Protein AF-0000000078759888 (afdb_homodimer)

Organism: Enterococcus faecium (strain ATCC BAA-472 / TX0016 / DO) (NCBI:txid333849)

Solvent-accessible surface area (backbone atoms only — not comparable to full-atom values): 29797 Å² total; per-residue (Å²): 131,78,38,42,28,44,71,43,88,47,55,46,89,84,39,42,76,48,64,47,55,64,50,72,66,44,58,63,64,24,45,41,60,41,31,38,36,36,40,40,19,30,67,74,17,29,43,34,35,28,40,39,97,38,32,39,39,40,38,27,54,34,44,22,34,36,40,37,46,87,94,38,77,43,78,36,38,56,24,24,31,39,54,46,62,34,50,42,58,37,34,36,32,32,74,32,88,51,40,24,23,31,43,38,38,32,32,49,38,87,59,47,63,47,48,51,50,62,57,31,64,86,74,39,50,57,45,71,54,82,74,58,38,89,73,30,66,64,51,52,48,53,52,50,50,57,57,50,65,79,67,68,32,43,52,40,61,60,53,46,17,52,49,47,49,51,45,58,47,46,53,44,26,56,67,68,66,50,70,66,53,80,86,69,55,55,67,64,53,54,51,49,50,50,50,43,69,74,46,34,44,49,84,77,50,60,69,57,49,20,66,73,68,74,43,58,52,66,58,52,34,50,51,31,25,57,54,48,54,42,38,60,66,59,47,35,48,38,52,28,49,26,51,43,51,49,41,33,57,74,46,87,60,49,72,65,54,43,27,49,63,37,38,36,80,52,50,70,56,44,41,53,50,42,21,72,66,67,75,40,41,58,73,42,62,20,45,46,124,132,79,37,42,28,43,74,42,88,47,54,46,89,84,37,44,76,47,64,48,55,63,51,72,65,43,58,61,63,25,44,43,59,41,29,38,36,36,41,40,19,31,67,73,16,29,44,35,37,28,41,39,97,37,32,40,40,40,38,26,56,34,43,22,34,34,40,38,46,89,93,37,77,43,80,36,39,58,23,24,33,40,55,48,62,33,51,42,59,36,35,36,32,33,73,32,88,51,39,24,23,32,43,36,37,32,30,46,37,88,58,46,64,45,47,50,50,63,57,32,66,85,77,40,51,58,44,72,55,82,75,59,40,90,73,29,67,64,51,52,47,52,52,49,50,56,55,51,65,77,69,67,32,43,51,40,62,62,54,45,16,54,50,47,51,51,45,57,48,47,54,45,25,56,66,68,65,49,70,67,53,81,86,67,55,55,67,64,53,53,50,48,52,50,48,42,69,74,46,35,44,49,83,78,49,61,69,58,48,21,67,74,68,73,44,56,52,66,58,51,34,52,50,30,25,56,54,48,55,42,36,60,65,59,47,35,48,38,52,29,50,24,51,43,50,49,41,36,58,73,45,86,64,48,71,64,54,43,28,49,64,37,40,36,80,52,50,70,56,44,42,53,50,42,22,71,65,68,74,40,41,61,73,44,63,18,44,46,124

Structure (mmCIF, N/CA/C/O backbone):
data_AF-0000000078759888-model_v1
#
loop_
_entity.id
_entity.type
_entity.pdbx_description
1 polymer 'AraC family transcriptional regulator'
#
loop_
_atom_site.group_PDB
_atom_site.id
_atom_site.type_symbol
_atom_site.label_atom_id
_atom_site.label_alt_id
_atom_site.label_comp_id
_atom_site.label_asym_id
_atom_site.label_entity_id
_atom_site.label_seq_id
_atom_site.pdbx_PDB_ins_code
_atom_site.Cartn_x
_atom_site.Cartn_y
_atom_site.Cartn_z
_atom_site.occupancy
_atom_site.B_iso_or_equiv
_atom_site.auth_seq_id
_atom_site.auth_comp_id
_atom_site.auth_asym_id
_atom_site.auth_atom_id
_atom_site.pdbx_PDB_model_num
ATOM 1 N N . MET A 1 1 ? 8.805 -4.836 -28.484 1 64.31 1 MET A N 1
ATOM 2 C CA . MET A 1 1 ? 9.547 -6.086 -28.641 1 64.31 1 MET A CA 1
ATOM 3 C C . MET A 1 1 ? 8.977 -7.18 -27.75 1 64.31 1 MET A C 1
ATOM 5 O O . MET A 1 1 ? 8.43 -6.891 -26.672 1 64.31 1 MET A O 1
ATOM 9 N N . ASP A 1 2 ? 9.016 -8.477 -28.266 1 79.44 2 ASP A N 1
ATOM 10 C CA . ASP A 1 2 ? 8.367 -9.609 -27.609 1 79.44 2 ASP A CA 1
ATOM 11 C C . ASP A 1 2 ? 9.234 -10.156 -26.484 1 79.44 2 ASP A C 1
ATOM 13 O O . ASP A 1 2 ? 10.469 -10.078 -26.547 1 79.44 2 ASP A O 1
ATOM 17 N N . TYR A 1 3 ? 8.656 -10.648 -25.438 1 77.12 3 TYR A N 1
ATOM 18 C CA . TYR A 1 3 ? 9.352 -11.297 -24.312 1 77.12 3 TYR A CA 1
ATOM 19 C C . TYR A 1 3 ? 10.148 -12.5 -24.797 1 77.12 3 TYR A C 1
ATOM 21 O O . TYR A 1 3 ? 9.672 -13.281 -25.641 1 77.12 3 TYR A O 1
ATOM 29 N N . TRP A 1 4 ? 11.398 -12.664 -24.359 1 76.94 4 TRP A N 1
ATOM 30 C CA . TRP A 1 4 ? 12.188 -13.867 -24.578 1 76.94 4 TRP A CA 1
ATOM 31 C C . TRP A 1 4 ? 13.031 -14.203 -23.359 1 76.94 4 TRP A C 1
ATOM 33 O O . TRP A 1 4 ? 13.312 -13.328 -22.531 1 76.94 4 TRP A O 1
ATOM 43 N N . GLU A 1 5 ? 13.383 -15.453 -23.125 1 81.5 5 GLU A N 1
ATOM 44 C CA . GLU A 1 5 ? 14.156 -15.898 -21.953 1 81.5 5 GLU A CA 1
ATOM 45 C C . GLU A 1 5 ? 15.039 -17.094 -22.312 1 81.5 5 GLU A C 1
ATOM 47 O O . GLU A 1 5 ? 14.617 -17.984 -23.031 1 81.5 5 GLU A O 1
ATOM 52 N N . LYS A 1 6 ? 16.375 -17 -21.984 1 78.94 6 LYS A N 1
ATOM 53 C CA . LYS A 1 6 ? 17.297 -18.125 -21.891 1 78.94 6 LYS A CA 1
ATOM 54 C C . LYS A 1 6 ? 17.688 -18.406 -20.438 1 78.94 6 LYS A C 1
ATOM 56 O O . LYS A 1 6 ? 18.016 -17.484 -19.703 1 78.94 6 LYS A O 1
ATOM 61 N N . ALA A 1 7 ? 17.531 -19.734 -20.016 1 83 7 ALA A N 1
ATOM 62 C CA . ALA A 1 7 ? 17.797 -19.953 -18.594 1 83 7 ALA A CA 1
ATOM 63 C C . ALA A 1 7 ? 18.328 -21.359 -18.359 1 83 7 ALA A C 1
ATOM 65 O O . ALA A 1 7 ? 18.141 -22.25 -19.188 1 83 7 ALA A O 1
ATOM 66 N N . ASN A 1 8 ? 19.141 -21.469 -17.406 1 84.19 8 ASN A N 1
ATOM 67 C CA . ASN A 1 8 ? 19.484 -22.75 -16.797 1 84.19 8 ASN A CA 1
ATOM 68 C C . ASN A 1 8 ? 18.906 -22.859 -15.391 1 84.19 8 ASN A C 1
ATOM 70 O O . ASN A 1 8 ? 19.047 -21.938 -14.586 1 84.19 8 ASN A O 1
ATOM 74 N N . HIS A 1 9 ? 18.219 -24.031 -15.086 1 78.62 9 HIS A N 1
ATOM 75 C CA . HIS A 1 9 ? 17.469 -24.141 -13.836 1 78.62 9 HIS A CA 1
ATOM 76 C C . HIS A 1 9 ? 18.125 -25.156 -12.898 1 78.62 9 HIS A C 1
ATOM 78 O O . HIS A 1 9 ? 17.438 -26.031 -12.359 1 78.62 9 HIS A O 1
ATOM 84 N N . SER A 1 10 ? 19.359 -25 -12.703 1 83.31 10 SER A N 1
ATOM 85 C CA . SER A 1 10 ? 20.031 -25.859 -11.734 1 83.31 10 SER A CA 1
ATOM 86 C C . SER A 1 10 ? 19.859 -25.328 -10.312 1 83.31 10 SER A C 1
ATOM 88 O O . SER A 1 10 ? 20.375 -24.266 -9.961 1 83.31 10 SER A O 1
ATOM 90 N N . TRP A 1 11 ? 18.844 -25.875 -9.547 1 79.69 11 TRP A N 1
ATOM 91 C CA . TRP A 1 11 ? 18.734 -25.531 -8.133 1 79.69 11 TRP A CA 1
ATOM 92 C C . TRP A 1 11 ? 18.438 -26.766 -7.293 1 79.69 11 TRP A C 1
ATOM 94 O O . TRP A 1 11 ? 17.984 -27.797 -7.82 1 79.69 11 TRP A O 1
ATOM 104 N N . SER A 1 12 ? 18.734 -26.609 -6.043 1 83.56 12 SER A N 1
ATOM 105 C CA . SER A 1 12 ? 18.672 -27.75 -5.145 1 83.56 12 SER A CA 1
ATOM 106 C C . SER A 1 12 ? 17.219 -28.156 -4.871 1 83.56 12 SER A C 1
ATOM 108 O O . SER A 1 12 ? 16.297 -27.391 -5.145 1 83.56 12 SER A O 1
ATOM 110 N N . GLU A 1 13 ? 17 -29.297 -4.312 1 82.56 13 GLU A N 1
ATOM 111 C CA . GLU A 1 13 ? 15.68 -29.875 -4.031 1 82.56 13 GLU A CA 1
ATOM 112 C C . GLU A 1 13 ? 14.969 -29.094 -2.936 1 82.56 13 GLU A C 1
ATOM 114 O O . GLU A 1 13 ? 13.734 -29.078 -2.877 1 82.56 13 GLU A O 1
ATOM 119 N N . ASP A 1 14 ? 15.703 -28.422 -2.111 1 84 14 ASP A N 1
ATOM 120 C CA . ASP A 1 14 ? 15.109 -27.703 -0.993 1 84 14 ASP A CA 1
ATOM 121 C C . ASP A 1 14 ? 14.664 -26.297 -1.415 1 84 14 ASP A C 1
ATOM 123 O O . ASP A 1 14 ? 14.109 -25.547 -0.608 1 84 14 ASP A O 1
ATOM 127 N N . SER A 1 15 ? 14.945 -26.016 -2.635 1 87 15 SER A N 1
ATOM 128 C CA . SER A 1 15 ? 14.469 -24.75 -3.18 1 87 15 SER A CA 1
ATOM 129 C C . SER A 1 15 ? 12.945 -24.688 -3.195 1 87 15 SER A C 1
ATOM 131 O O . SER A 1 15 ? 12.281 -25.719 -3.246 1 87 15 SER A O 1
ATOM 133 N N . LYS A 1 16 ? 12.422 -23.516 -2.883 1 91.88 16 LYS A N 1
ATOM 134 C CA . LYS A 1 16 ? 10.984 -23.266 -2.9 1 91.88 16 LYS A CA 1
ATOM 135 C C . LYS A 1 16 ? 10.609 -22.281 -3.998 1 91.88 16 LYS A C 1
ATOM 137 O O . LYS A 1 16 ? 11.336 -21.312 -4.242 1 91.88 16 LYS A O 1
ATOM 142 N N . ARG A 1 17 ? 9.57 -22.594 -4.652 1 91.44 17 ARG A N 1
ATOM 143 C CA . ARG A 1 17 ? 9.086 -21.703 -5.711 1 91.44 17 ARG A CA 1
ATOM 144 C C . ARG A 1 17 ? 7.57 -21.766 -5.816 1 91.44 17 ARG A C 1
ATOM 146 O O . ARG A 1 17 ? 6.973 -22.828 -5.738 1 91.44 17 ARG A O 1
ATOM 153 N N . VAL A 1 18 ? 6.988 -20.656 -5.898 1 92.5 18 VAL A N 1
ATOM 154 C CA . VAL A 1 18 ? 5.547 -20.547 -6.09 1 92.5 18 VAL A CA 1
ATOM 155 C C . VAL A 1 18 ? 5.254 -19.609 -7.262 1 92.5 18 VAL A C 1
ATOM 157 O O . VAL A 1 18 ? 5.77 -18.484 -7.312 1 92.5 18 VAL A O 1
ATOM 160 N N . ILE A 1 19 ? 4.566 -20.109 -8.219 1 92 19 ILE A N 1
ATOM 161 C CA . ILE A 1 19 ? 4.133 -19.297 -9.352 1 92 19 ILE A CA 1
ATOM 162 C C . ILE A 1 19 ? 2.635 -19.016 -9.25 1 92 19 ILE A C 1
ATOM 164 O O . ILE A 1 19 ? 1.841 -19.938 -9.016 1 92 19 ILE A O 1
ATOM 168 N N . LEU A 1 20 ? 2.311 -17.766 -9.391 1 91.56 20 LEU A N 1
ATOM 169 C CA . LEU A 1 20 ? 0.92 -17.375 -9.18 1 91.56 20 LEU A CA 1
ATOM 170 C C . LEU A 1 20 ? 0.362 -16.672 -10.414 1 91.56 20 LEU A C 1
ATOM 172 O O . LEU A 1 20 ? 1.114 -16.062 -11.18 1 91.56 20 LEU A O 1
ATOM 176 N N . THR A 1 21 ? -0.883 -16.812 -10.617 1 90.75 21 THR A N 1
ATOM 177 C CA . THR A 1 21 ? -1.673 -16.016 -11.547 1 90.75 21 THR A CA 1
ATOM 178 C C . THR A 1 21 ? -2.688 -15.164 -10.805 1 90.75 21 THR A C 1
ATOM 180 O O . THR A 1 21 ? -3.781 -15.625 -10.477 1 90.75 21 THR A O 1
ATOM 183 N N . PRO A 1 22 ? -2.326 -13.961 -10.547 1 89.12 22 PRO A N 1
ATOM 184 C CA . PRO A 1 22 ? -3.199 -13.094 -9.758 1 89.12 22 PRO A CA 1
ATOM 185 C C . PRO A 1 22 ? -4.559 -12.867 -10.406 1 89.12 22 PRO A C 1
ATOM 187 O O . PRO A 1 22 ? -4.656 -12.805 -11.641 1 89.12 22 PRO A O 1
ATOM 190 N N . THR A 1 23 ? -5.574 -12.734 -9.586 1 86.88 23 THR A N 1
ATOM 191 C CA . THR A 1 23 ? -6.91 -12.406 -10.078 1 86.88 23 THR A CA 1
ATOM 192 C C . THR A 1 23 ? -6.965 -10.953 -10.555 1 86.88 23 THR A C 1
ATOM 194 O O . THR A 1 23 ? -6.047 -10.172 -10.289 1 86.88 23 THR A O 1
ATOM 197 N N . GLN A 1 24 ? -8.016 -10.633 -11.234 1 84.62 24 GLN A N 1
ATOM 198 C CA . GLN A 1 24 ? -8.203 -9.258 -11.688 1 84.62 24 GLN A CA 1
ATOM 199 C C . GLN A 1 24 ? -8.32 -8.305 -10.5 1 84.62 24 GLN A C 1
ATOM 201 O O . GLN A 1 24 ? -7.77 -7.199 -10.531 1 84.62 24 GLN A O 1
ATOM 206 N N . ARG A 1 25 ? -9.008 -8.68 -9.461 1 86.44 25 ARG A N 1
ATOM 207 C CA . ARG A 1 25 ? -9.141 -7.859 -8.266 1 86.44 25 ARG A CA 1
ATOM 208 C C . ARG A 1 25 ? -7.773 -7.566 -7.648 1 86.44 25 ARG A C 1
ATOM 210 O O . ARG A 1 25 ? -7.48 -6.422 -7.293 1 86.44 25 ARG A O 1
ATOM 217 N N . SER A 1 26 ? -7.023 -8.617 -7.609 1 89.75 26 SER A N 1
ATOM 218 C CA . SER A 1 26 ? -5.688 -8.461 -7.043 1 89.75 26 SER A CA 1
ATOM 219 C C . SER A 1 26 ? -4.84 -7.504 -7.867 1 89.75 26 SER A C 1
ATOM 221 O O . SER A 1 26 ? -4.133 -6.656 -7.316 1 89.75 26 SER A O 1
ATOM 223 N N . ARG A 1 27 ? -4.949 -7.594 -9.094 1 90.38 27 ARG A N 1
ATOM 224 C CA . ARG A 1 27 ? -4.172 -6.738 -9.984 1 90.38 27 ARG A CA 1
ATOM 225 C C . ARG A 1 27 ? -4.605 -5.281 -9.867 1 90.38 27 ARG A C 1
ATOM 227 O O . ARG A 1 27 ? -3.787 -4.371 -10.008 1 90.38 27 ARG A O 1
ATOM 234 N N . ASN A 1 28 ? -5.836 -5.086 -9.555 1 89.81 28 ASN A N 1
ATOM 235 C CA . ASN A 1 28 ? -6.375 -3.734 -9.453 1 89.81 28 ASN A CA 1
ATOM 236 C C . ASN A 1 28 ? -6.039 -3.098 -8.102 1 89.81 28 ASN A C 1
ATOM 238 O O . ASN A 1 28 ? -5.77 -1.896 -8.031 1 89.81 28 ASN A O 1
ATOM 242 N N . LEU A 1 29 ? -6.027 -3.889 -7.078 1 91.75 29 LEU A N 1
ATOM 243 C CA . LEU A 1 29 ? -6.023 -3.34 -5.727 1 91.75 29 LEU A CA 1
ATOM 244 C C . LEU A 1 29 ? -4.633 -3.434 -5.105 1 91.75 29 LEU A C 1
ATOM 246 O O . LEU A 1 29 ? -4.258 -2.588 -4.289 1 91.75 29 LEU A O 1
ATOM 250 N N . PHE A 1 30 ? -3.875 -4.465 -5.52 1 94.12 30 PHE A N 1
ATOM 251 C CA . PHE A 1 30 ? -2.828 -4.895 -4.602 1 94.12 30 PHE A CA 1
ATOM 252 C C . PHE A 1 30 ? -1.46 -4.832 -5.27 1 94.12 30 PHE A C 1
ATOM 254 O O . PHE A 1 30 ? -1.364 -4.797 -6.496 1 94.12 30 PHE A O 1
ATOM 261 N N . PHE A 1 31 ? -0.469 -4.707 -4.414 1 97 31 PHE A N 1
ATOM 262 C CA . PHE A 1 31 ? 0.78 -5.371 -4.77 1 97 31 PHE A CA 1
ATOM 263 C C . PHE A 1 31 ? 0.596 -6.883 -4.816 1 97 31 PHE A C 1
ATOM 265 O O . PHE A 1 31 ? -0.021 -7.465 -3.922 1 97 31 PHE A O 1
ATOM 272 N N . TYR A 1 32 ? 1.1 -7.484 -5.871 1 96.06 32 TYR A N 1
ATOM 273 C CA . TYR A 1 32 ? 0.835 -8.914 -5.969 1 96.06 32 TYR A CA 1
ATOM 274 C C . TYR A 1 32 ? 2.078 -9.672 -6.43 1 96.06 32 TYR A C 1
ATOM 276 O O . TYR A 1 32 ? 2.943 -9.102 -7.098 1 96.06 32 TYR A O 1
ATOM 284 N N . ILE A 1 33 ? 2.057 -10.906 -6.07 1 96.94 33 ILE A N 1
ATOM 285 C CA . ILE A 1 33 ? 3.16 -11.805 -6.398 1 96.94 33 ILE A CA 1
ATOM 286 C C . ILE A 1 33 ? 2.893 -12.484 -7.738 1 96.94 33 ILE A C 1
ATOM 288 O O . ILE A 1 33 ? 1.786 -12.969 -7.988 1 96.94 33 ILE A O 1
ATOM 292 N N . GLN A 1 34 ? 3.816 -12.414 -8.562 1 94.5 34 GLN A N 1
ATOM 293 C CA . GLN A 1 34 ? 3.77 -13.227 -9.773 1 94.5 34 GLN A CA 1
ATOM 294 C C . GLN A 1 34 ? 4.52 -14.547 -9.586 1 94.5 34 GLN A C 1
ATOM 296 O O . GLN A 1 34 ? 4.043 -15.602 -10 1 94.5 34 GLN A O 1
ATOM 301 N N . GLU A 1 35 ? 5.695 -14.461 -9.031 1 94.88 35 GLU A N 1
ATOM 302 C CA . GLU A 1 35 ? 6.508 -15.602 -8.625 1 94.88 35 GLU A CA 1
ATOM 303 C C . GLU A 1 35 ? 7.363 -15.266 -7.41 1 94.88 35 GLU A C 1
ATOM 305 O O . GLU A 1 35 ? 7.82 -14.133 -7.258 1 94.88 35 GLU A O 1
ATOM 310 N N . ILE A 1 36 ? 7.555 -16.281 -6.602 1 97.06 36 ILE A N 1
ATOM 311 C CA . ILE A 1 36 ? 8.359 -16.047 -5.406 1 97.06 36 ILE A CA 1
ATOM 312 C C . ILE A 1 36 ? 9.055 -17.344 -5 1 97.06 36 ILE A C 1
ATOM 314 O O . ILE A 1 36 ? 8.562 -18.438 -5.289 1 97.06 36 ILE A O 1
ATOM 318 N N . GLY A 1 37 ? 10.266 -17.109 -4.395 1 96.69 37 GLY A N 1
ATOM 319 C CA . GLY A 1 37 ? 10.898 -18.344 -3.955 1 96.69 37 GLY A CA 1
ATOM 320 C C . GLY A 1 37 ? 12.227 -18.109 -3.264 1 96.69 37 GLY A C 1
ATOM 321 O O . GLY A 1 37 ? 12.594 -16.969 -2.963 1 96.69 37 GLY A O 1
ATOM 322 N N . TYR A 1 38 ? 12.75 -19.188 -2.865 1 96.56 38 TYR A N 1
ATOM 323 C CA . TYR A 1 38 ? 14.062 -19.375 -2.256 1 96.56 38 TYR A CA 1
ATOM 324 C C . TYR A 1 38 ? 14.875 -20.422 -3.006 1 96.56 38 TYR A C 1
ATOM 326 O O . TYR A 1 38 ? 14.414 -21.547 -3.193 1 96.56 38 TYR A O 1
ATOM 334 N N . PHE A 1 39 ? 16.094 -19.984 -3.484 1 94.69 39 PHE A N 1
ATOM 335 C CA . PHE A 1 39 ? 16.891 -20.922 -4.273 1 94.69 39 PHE A CA 1
ATOM 336 C C . PHE A 1 39 ? 18.266 -21.109 -3.656 1 94.69 39 PHE A C 1
ATOM 338 O O . PHE A 1 39 ? 18.828 -20.188 -3.057 1 94.69 39 PHE A O 1
ATOM 345 N N . LYS A 1 40 ? 18.797 -22.266 -3.715 1 96.25 40 LYS A N 1
ATOM 346 C CA . LYS A 1 40 ? 20.219 -22.609 -3.693 1 96.25 40 LYS A CA 1
ATOM 347 C C . LYS A 1 40 ? 20.672 -23.141 -5.051 1 96.25 40 LYS A C 1
ATOM 349 O O . LYS A 1 40 ? 20.484 -24.312 -5.371 1 96.25 40 LYS A O 1
ATOM 354 N N . ALA A 1 41 ? 21.344 -22.312 -5.836 1 95.44 41 ALA A N 1
ATOM 355 C CA . ALA A 1 41 ? 21.562 -22.578 -7.258 1 95.44 41 ALA A CA 1
ATOM 356 C C . ALA A 1 41 ? 23.047 -22.672 -7.574 1 95.44 41 ALA A C 1
ATOM 358 O O . ALA A 1 41 ? 23.781 -21.688 -7.508 1 95.44 41 ALA A O 1
ATOM 359 N N . PRO A 1 42 ? 23.547 -23.844 -7.883 1 95.12 42 PRO A N 1
ATOM 360 C CA . PRO A 1 42 ? 24.953 -23.984 -8.281 1 95.12 42 PRO A CA 1
ATOM 361 C C . PRO A 1 42 ? 25.203 -23.547 -9.719 1 95.12 42 PRO A C 1
ATOM 363 O O . PRO A 1 42 ? 24.266 -23.266 -10.461 1 95.12 42 PRO A O 1
ATOM 366 N N . ILE A 1 43 ? 26.422 -23.438 -10.102 1 94.06 43 ILE A N 1
ATOM 367 C CA . ILE A 1 43 ? 26.781 -23.328 -11.516 1 94.06 43 ILE A CA 1
ATOM 368 C C . ILE A 1 43 ? 26.188 -24.516 -12.281 1 94.06 43 ILE A C 1
ATOM 370 O O . ILE A 1 43 ? 26.234 -25.656 -11.805 1 94.06 43 ILE A O 1
ATOM 374 N N . PRO A 1 44 ? 25.562 -24.203 -13.383 1 94.5 44 PRO A N 1
ATOM 375 C CA . PRO A 1 44 ? 25.625 -23.016 -14.25 1 94.5 44 PRO A CA 1
ATOM 376 C C . PRO A 1 44 ? 24.328 -22.219 -14.242 1 94.5 44 PRO A C 1
ATOM 378 O O . PRO A 1 44 ? 23.906 -21.703 -15.289 1 94.5 44 PRO A O 1
ATOM 381 N N . TYR A 1 45 ? 23.672 -22.156 -13.109 1 94.06 45 TYR A N 1
ATOM 382 C CA . TYR A 1 45 ? 22.422 -21.406 -13.031 1 94.06 45 TYR A CA 1
ATOM 383 C C . TYR A 1 45 ? 22.578 -20.031 -13.648 1 94.06 45 TYR A C 1
ATOM 385 O O . TYR A 1 45 ? 23.531 -19.312 -13.344 1 94.06 45 TYR A O 1
ATOM 393 N N . TYR A 1 46 ? 21.641 -19.688 -14.594 1 95 46 TYR A N 1
ATOM 394 C CA . TYR A 1 46 ? 21.578 -18.328 -15.109 1 95 46 TYR A CA 1
ATOM 395 C C . TYR A 1 46 ? 20.203 -18.031 -15.688 1 95 46 TYR A C 1
ATOM 397 O O . TYR A 1 46 ? 19.438 -18.953 -15.992 1 95 46 TYR A O 1
ATOM 405 N N . THR A 1 47 ? 19.812 -16.781 -15.711 1 93.38 47 THR A N 1
ATOM 406 C CA . THR A 1 47 ? 18.641 -16.281 -16.422 1 93.38 47 THR A CA 1
ATOM 407 C C . THR A 1 47 ? 19.016 -15.07 -17.266 1 93.38 47 THR A C 1
ATOM 409 O O . THR A 1 47 ? 19.703 -14.164 -16.812 1 93.38 47 THR A O 1
ATOM 412 N N . GLU A 1 48 ? 18.672 -15.07 -18.516 1 93.88 48 GLU A N 1
ATOM 413 C CA . GLU A 1 48 ? 18.812 -13.977 -19.469 1 93.88 48 GLU A CA 1
ATOM 414 C C . GLU A 1 48 ? 17.484 -13.68 -20.156 1 93.88 48 GLU A C 1
ATOM 416 O O . GLU A 1 48 ? 16.891 -14.562 -20.781 1 93.88 48 GLU A O 1
ATOM 421 N N . ARG A 1 49 ? 17.016 -12.469 -20.016 1 92.06 49 ARG A N 1
ATOM 422 C CA . ARG A 1 49 ? 15.695 -12.172 -20.578 1 92.06 49 ARG A CA 1
ATOM 423 C C . ARG A 1 49 ? 15.5 -10.672 -20.766 1 92.06 49 ARG A C 1
ATOM 425 O O . ARG A 1 49 ? 16.344 -9.875 -20.328 1 92.06 49 ARG A O 1
ATOM 432 N N . ALA A 1 50 ? 14.391 -10.336 -21.438 1 91.12 50 ALA A N 1
ATOM 433 C CA . ALA A 1 50 ? 13.945 -8.961 -21.594 1 91.12 50 ALA A CA 1
ATOM 434 C C . ALA A 1 50 ? 12.438 -8.898 -21.828 1 91.12 50 ALA A C 1
ATOM 436 O O . ALA A 1 50 ? 11.812 -9.906 -22.156 1 91.12 50 ALA A O 1
ATOM 437 N N . HIS A 1 51 ? 11.891 -7.723 -21.469 1 90.69 51 HIS A N 1
ATOM 438 C CA . HIS A 1 51 ? 10.516 -7.367 -21.797 1 90.69 51 HIS A CA 1
ATOM 439 C C . HIS A 1 51 ? 9.523 -8.195 -20.984 1 90.69 51 HIS A C 1
ATOM 441 O O . HIS A 1 51 ? 8.461 -8.57 -21.484 1 90.69 51 HIS A O 1
ATOM 447 N N . LEU A 1 52 ? 9.891 -8.648 -19.844 1 90.06 52 LEU A N 1
ATOM 448 C CA . LEU A 1 52 ? 8.977 -9.273 -18.891 1 90.06 52 LEU A CA 1
ATOM 449 C C . LEU A 1 52 ? 8.266 -8.219 -18.047 1 90.06 52 LEU A C 1
ATOM 451 O O . LEU A 1 52 ? 8.922 -7.43 -17.359 1 90.06 52 LEU A O 1
ATOM 455 N N . PRO A 1 53 ? 6.957 -8.133 -18.125 1 90.81 53 PRO A N 1
ATOM 456 C CA . PRO A 1 53 ? 6.238 -7.152 -17.297 1 90.81 53 PRO A CA 1
ATOM 457 C C . PRO A 1 53 ? 6.215 -7.527 -15.82 1 90.81 53 PRO A C 1
ATOM 459 O O . PRO A 1 53 ? 5.168 -7.922 -15.297 1 90.81 53 PRO A O 1
ATOM 462 N N . SER A 1 54 ? 7.336 -7.305 -15.211 1 94.75 54 SER A N 1
ATOM 463 C CA . SER A 1 54 ? 7.555 -7.711 -13.828 1 94.75 54 SER A CA 1
ATOM 464 C C . SER A 1 54 ? 8.75 -6.977 -13.219 1 94.75 54 SER A C 1
ATOM 466 O O . SER A 1 54 ? 9.68 -6.598 -13.93 1 94.75 54 SER A O 1
ATOM 468 N N . TYR A 1 55 ? 8.617 -6.711 -11.969 1 98 55 TYR A N 1
ATOM 469 C CA . TYR A 1 55 ? 9.781 -6.281 -11.203 1 98 55 TYR A CA 1
ATOM 470 C C . TYR A 1 55 ? 10.383 -7.445 -10.43 1 98 55 TYR A C 1
ATOM 472 O O . TYR A 1 55 ? 9.656 -8.328 -9.961 1 98 55 TYR A O 1
ATOM 480 N N . LEU A 1 56 ? 11.695 -7.438 -10.289 1 98.56 56 LEU A N 1
ATOM 481 C CA . LEU A 1 56 ? 12.375 -8.555 -9.633 1 98.56 56 LEU A CA 1
ATOM 482 C C . LEU A 1 56 ? 13.273 -8.055 -8.516 1 98.56 56 LEU A C 1
ATOM 484 O O . LEU A 1 56 ? 14.055 -7.117 -8.703 1 98.56 56 LEU A O 1
ATOM 488 N N . ILE A 1 57 ? 13.094 -8.617 -7.324 1 98.81 57 ILE A N 1
ATOM 489 C CA . ILE A 1 57 ? 13.992 -8.414 -6.191 1 98.81 57 ILE A CA 1
ATOM 490 C C . ILE A 1 57 ? 14.727 -9.719 -5.879 1 98.81 57 ILE A C 1
ATOM 492 O O . ILE A 1 57 ? 14.102 -10.781 -5.781 1 98.81 57 ILE A O 1
ATOM 496 N N . LYS A 1 58 ? 15.992 -9.664 -5.797 1 98.62 58 LYS A N 1
ATOM 497 C CA . LYS A 1 58 ? 16.797 -10.797 -5.355 1 98.62 58 LYS A CA 1
ATOM 498 C C . LYS A 1 58 ? 17.719 -10.406 -4.199 1 98.62 58 LYS A C 1
ATOM 500 O O . LYS A 1 58 ? 18.391 -9.367 -4.254 1 98.62 58 LYS A O 1
ATOM 505 N N . PHE A 1 59 ? 17.719 -11.156 -3.193 1 98.81 59 PHE A N 1
ATOM 506 C CA . PHE A 1 59 ? 18.531 -10.93 -2 1 98.81 59 PHE A CA 1
ATOM 507 C C . PHE A 1 59 ? 19.469 -12.109 -1.755 1 98.81 59 PHE A C 1
ATOM 509 O O . PHE A 1 59 ? 19.016 -13.234 -1.533 1 98.81 59 PHE A O 1
ATOM 516 N N . THR A 1 60 ? 20.766 -11.828 -1.727 1 98.81 60 THR A N 1
ATOM 517 C CA . THR A 1 60 ? 21.781 -12.875 -1.616 1 98.81 60 THR A CA 1
ATOM 518 C C . THR A 1 60 ? 22 -13.258 -0.156 1 98.81 60 THR A C 1
ATOM 520 O O . THR A 1 60 ? 22.375 -12.414 0.662 1 98.81 60 THR A O 1
ATOM 523 N N . LEU A 1 61 ? 21.797 -14.469 0.134 1 98.25 61 LEU A N 1
ATOM 524 C CA . LEU A 1 61 ? 21.984 -14.969 1.489 1 98.25 61 LEU A CA 1
ATOM 525 C C . LEU A 1 61 ? 23.391 -15.562 1.651 1 98.25 61 LEU A C 1
ATOM 527 O O . LEU A 1 61 ? 24.016 -15.383 2.695 1 98.25 61 LEU A O 1
ATOM 531 N N . SER A 1 62 ? 23.859 -16.25 0.698 1 97.88 62 SER A N 1
ATOM 532 C CA . SER A 1 62 ? 25.203 -16.828 0.649 1 97.88 62 SER A CA 1
ATOM 533 C C . SER A 1 62 ? 25.641 -17.094 -0.789 1 97.88 62 SER A C 1
ATOM 535 O O . SER A 1 62 ? 24.828 -17.016 -1.712 1 97.88 62 SER A O 1
ATOM 537 N N . GLY A 1 63 ? 26.953 -17.297 -0.925 1 97.75 63 GLY A N 1
ATOM 538 C CA . GLY A 1 63 ? 27.469 -17.453 -2.273 1 97.75 63 GLY A CA 1
ATOM 539 C C . GLY A 1 63 ? 27.562 -16.156 -3.037 1 97.75 63 GLY A C 1
ATOM 540 O O . GLY A 1 63 ? 27.594 -15.07 -2.436 1 97.75 63 GLY A O 1
ATOM 541 N N . LYS A 1 64 ? 27.844 -16.375 -4.379 1 98.19 64 LYS A N 1
ATOM 542 C CA . LYS A 1 64 ? 28.016 -15.18 -5.191 1 98.19 64 LYS A CA 1
ATOM 543 C C . LYS A 1 64 ? 27.25 -15.297 -6.508 1 98.19 64 LYS A C 1
ATOM 545 O O . LYS A 1 64 ? 27.172 -16.375 -7.098 1 98.19 64 LYS A O 1
ATOM 550 N N . GLY A 1 65 ? 26.641 -14.172 -6.902 1 98.19 65 GLY A N 1
ATOM 551 C CA . GLY A 1 65 ? 26.016 -14.031 -8.211 1 98.19 65 GLY A CA 1
ATOM 552 C C . GLY A 1 65 ? 26.531 -12.828 -8.984 1 98.19 65 GLY A C 1
ATOM 553 O O . GLY A 1 65 ? 27.359 -12.062 -8.484 1 98.19 65 GLY A O 1
ATOM 554 N N . SER A 1 66 ? 26.172 -12.781 -10.188 1 98.25 66 SER A N 1
ATOM 555 C CA . SER A 1 66 ? 26.438 -11.594 -11 1 98.25 66 SER A CA 1
ATOM 556 C C . SER A 1 66 ? 25.172 -11.117 -11.703 1 98.25 66 SER A C 1
ATOM 558 O O . SER A 1 66 ? 24.297 -11.922 -12.055 1 98.25 66 SER A O 1
ATOM 560 N N . LEU A 1 67 ? 25.016 -9.844 -11.875 1 98.44 67 LEU A N 1
ATOM 561 C CA . LEU A 1 67 ? 23.922 -9.219 -12.586 1 98.44 67 LEU A CA 1
ATOM 562 C C . LEU A 1 67 ? 24.422 -8.297 -13.688 1 98.44 67 LEU A C 1
ATOM 564 O O . LEU A 1 67 ? 25.297 -7.457 -13.445 1 98.44 67 LEU A O 1
ATOM 568 N N . THR A 1 68 ? 24.016 -8.523 -14.867 1 98.12 68 THR A N 1
ATOM 569 C CA . THR A 1 68 ? 24.156 -7.578 -15.969 1 98.12 68 THR A CA 1
ATOM 570 C C . THR A 1 68 ? 22.844 -6.863 -16.25 1 98.12 68 THR A C 1
ATOM 572 O O . THR A 1 68 ? 21.844 -7.5 -16.609 1 98.12 68 THR A O 1
ATOM 575 N N . TYR A 1 69 ? 22.828 -5.586 -16.016 1 97.5 69 TYR A N 1
ATOM 576 C CA . TYR A 1 69 ? 21.625 -4.758 -16.141 1 97.5 69 TYR A CA 1
ATOM 577 C C . TYR A 1 69 ? 21.984 -3.336 -16.562 1 97.5 69 TYR A C 1
ATOM 579 O O . TYR A 1 69 ? 22.891 -2.729 -15.984 1 97.5 69 TYR A O 1
ATOM 587 N N . ASN A 1 70 ? 21.266 -2.818 -17.578 1 93.56 70 ASN A N 1
ATOM 588 C CA . ASN A 1 70 ? 21.531 -1.494 -18.125 1 93.56 70 ASN A CA 1
ATOM 589 C C . ASN A 1 70 ? 23.016 -1.321 -18.484 1 93.56 70 ASN A C 1
ATOM 591 O O . ASN A 1 70 ? 23.641 -0.341 -18.078 1 93.56 70 ASN A O 1
ATOM 595 N N . ASP A 1 71 ? 23.625 -2.346 -19.047 1 88.44 71 ASP A N 1
ATOM 596 C CA . ASP A 1 71 ? 24.969 -2.375 -19.609 1 88.44 71 ASP A CA 1
ATOM 597 C C . ASP A 1 71 ? 26.016 -2.297 -18.484 1 88.44 71 ASP A C 1
ATOM 599 O O . ASP A 1 71 ? 27.141 -1.842 -18.719 1 88.44 71 ASP A O 1
ATOM 603 N N . ASN A 1 72 ? 25.609 -2.568 -17.328 1 93.62 72 ASN A N 1
ATOM 604 C CA . ASN A 1 72 ? 26.516 -2.66 -16.188 1 93.62 72 ASN A CA 1
ATOM 605 C C . ASN A 1 72 ? 26.531 -4.066 -15.586 1 93.62 72 ASN A C 1
ATOM 607 O O . ASN A 1 72 ? 25.484 -4.711 -15.492 1 93.62 72 ASN A O 1
ATOM 611 N N . GLN A 1 73 ? 27.734 -4.492 -15.32 1 95.94 73 GLN A N 1
ATOM 612 C CA . GLN A 1 73 ? 27.875 -5.789 -14.672 1 95.94 73 GLN A CA 1
ATOM 613 C C . GLN A 1 73 ? 28.344 -5.625 -13.227 1 95.94 73 GLN A C 1
ATOM 615 O O . GLN A 1 73 ? 29.25 -4.852 -12.938 1 95.94 73 GLN A O 1
ATOM 620 N N . GLN A 1 74 ? 27.672 -6.305 -12.375 1 96.62 74 GLN A N 1
ATOM 621 C CA . GLN A 1 74 ? 28 -6.227 -10.953 1 96.62 74 GLN A CA 1
ATOM 622 C C . GLN A 1 74 ? 28 -7.609 -10.305 1 96.62 74 GLN A C 1
ATOM 624 O O . GLN A 1 74 ? 27.172 -8.453 -10.648 1 96.62 74 GLN A O 1
ATOM 629 N N . GLN A 1 75 ? 28.984 -7.785 -9.445 1 98.06 75 GLN A N 1
ATOM 630 C CA . GLN A 1 75 ? 29 -9.008 -8.648 1 98.06 75 GLN A CA 1
ATOM 631 C C . GLN A 1 75 ? 28.203 -8.844 -7.367 1 98.06 75 GLN A C 1
ATOM 633 O O . GLN A 1 75 ? 28.172 -7.758 -6.777 1 98.06 75 GLN A O 1
ATOM 638 N N . LEU A 1 76 ? 27.562 -9.922 -6.961 1 98.38 76 LEU A N 1
ATOM 639 C CA . LEU A 1 76 ? 26.719 -9.93 -5.77 1 98.38 76 LEU A CA 1
ATOM 640 C C . LEU A 1 76 ? 27.234 -10.938 -4.75 1 98.38 76 LEU A C 1
ATOM 642 O O . LEU A 1 76 ? 27.562 -12.078 -5.105 1 98.38 76 LEU A O 1
ATOM 646 N N . LYS A 1 77 ? 27.344 -10.523 -3.553 1 98.12 77 LYS A N 1
ATOM 647 C CA . LYS A 1 77 ? 27.75 -11.383 -2.441 1 98.12 77 LYS A CA 1
ATOM 648 C C . LYS A 1 77 ? 26.703 -11.344 -1.321 1 98.12 77 LYS A C 1
ATOM 650 O O . LYS A 1 77 ? 25.703 -10.641 -1.424 1 98.12 77 LYS A O 1
ATOM 655 N N . ALA A 1 78 ? 26.984 -12.141 -0.277 1 98.19 78 ALA A N 1
ATOM 656 C CA . ALA A 1 78 ? 26.047 -12.195 0.843 1 98.19 78 ALA A CA 1
ATOM 657 C C . ALA A 1 78 ? 25.719 -10.805 1.365 1 98.19 78 ALA A C 1
ATOM 659 O O . ALA A 1 78 ? 26.625 -10.008 1.627 1 98.19 78 ALA A O 1
ATOM 660 N N . GLY A 1 79 ? 24.422 -10.492 1.434 1 98.12 79 GLY A N 1
ATOM 661 C CA . GLY A 1 79 ? 23.984 -9.188 1.896 1 98.12 79 GLY A CA 1
ATOM 662 C C . GLY A 1 79 ? 23.641 -8.242 0.766 1 98.12 79 GLY A C 1
ATOM 663 O O . GLY A 1 79 ? 22.984 -7.215 0.987 1 98.12 79 GLY A O 1
ATOM 664 N N . ASP A 1 80 ? 24.031 -8.625 -0.417 1 98.5 80 ASP A N 1
ATOM 665 C CA . ASP A 1 80 ? 23.719 -7.773 -1.563 1 98.5 80 ASP A CA 1
ATOM 666 C C . ASP A 1 80 ? 22.312 -8.062 -2.094 1 98.5 80 ASP A C 1
ATOM 668 O O . ASP A 1 80 ? 21.859 -9.211 -2.094 1 98.5 80 ASP A O 1
ATOM 672 N N . LEU A 1 81 ? 21.625 -7.02 -2.518 1 98.56 81 LEU A N 1
ATOM 673 C CA . LEU A 1 81 ? 20.297 -7.09 -3.117 1 98.56 81 LEU A CA 1
ATOM 674 C C . LEU A 1 81 ? 20.234 -6.266 -4.398 1 98.56 81 LEU A C 1
ATOM 676 O O . LEU A 1 81 ? 20.844 -5.191 -4.48 1 98.56 81 LEU A O 1
ATOM 680 N N . PHE A 1 82 ? 19.547 -6.812 -5.41 1 98.75 82 PHE A N 1
ATOM 681 C CA . PHE A 1 82 ? 19.234 -5.945 -6.539 1 98.75 82 PHE A CA 1
ATOM 682 C C . PHE A 1 82 ? 17.719 -5.871 -6.754 1 98.75 82 PHE A C 1
ATOM 684 O O . PHE A 1 82 ? 16.984 -6.789 -6.375 1 98.75 82 PHE A O 1
ATOM 691 N N . PHE A 1 83 ? 17.203 -4.812 -7.184 1 98.75 83 PHE A N 1
ATOM 692 C CA . PHE A 1 83 ? 15.844 -4.504 -7.59 1 98.75 83 PHE A CA 1
ATOM 693 C C . PHE A 1 83 ? 15.812 -3.959 -9.016 1 98.75 83 PHE A C 1
ATOM 695 O O . PHE A 1 83 ? 16.375 -2.898 -9.289 1 98.75 83 PHE A O 1
ATOM 702 N N . ILE A 1 84 ? 15.148 -4.75 -9.969 1 98.62 84 ILE A N 1
ATOM 703 C CA . ILE A 1 84 ? 15.242 -4.363 -11.367 1 98.62 84 ILE A CA 1
ATOM 704 C C . ILE A 1 84 ? 13.852 -4.398 -12.008 1 98.62 84 ILE A C 1
ATOM 706 O O . ILE A 1 84 ? 12.945 -5.059 -11.5 1 98.62 84 ILE A O 1
ATOM 710 N N . ASP A 1 85 ? 13.656 -3.619 -13.008 1 98 85 ASP A N 1
ATOM 711 C CA . ASP A 1 85 ? 12.531 -3.682 -13.93 1 98 85 ASP A CA 1
ATOM 712 C C . ASP A 1 85 ? 12.797 -4.672 -15.062 1 98 85 ASP A C 1
ATOM 714 O O . ASP A 1 85 ? 13.609 -4.41 -15.945 1 98 85 ASP A O 1
ATOM 718 N N . CYS A 1 86 ? 12.141 -5.734 -15.109 1 95.69 86 CYS A N 1
ATOM 719 C CA . CYS A 1 86 ? 12.445 -6.848 -16 1 95.69 86 CYS A CA 1
ATOM 720 C C . CYS A 1 86 ? 12.008 -6.539 -17.422 1 95.69 86 CYS A C 1
ATOM 722 O O . CYS A 1 86 ? 12.25 -7.332 -18.344 1 95.69 86 CYS A O 1
ATOM 724 N N . GLN A 1 87 ? 11.336 -5.414 -17.609 1 94 87 GLN A N 1
ATOM 725 C CA . GLN A 1 87 ? 11.102 -4.957 -18.984 1 94 87 GLN A CA 1
ATOM 726 C C . GLN A 1 87 ? 12.414 -4.73 -19.719 1 94 87 GLN A C 1
ATOM 728 O O . GLN A 1 87 ? 12.477 -4.898 -20.938 1 94 87 GLN A O 1
ATOM 733 N N . GLU A 1 88 ? 13.414 -4.379 -18.984 1 95.75 88 GLU A N 1
ATOM 734 C CA . GLU A 1 88 ? 14.75 -4.164 -19.547 1 95.75 88 GLU A CA 1
ATOM 735 C C . GLU A 1 88 ? 15.523 -5.473 -19.641 1 95.75 88 GLU A C 1
ATOM 737 O O . GLU A 1 88 ? 15.211 -6.441 -18.938 1 95.75 88 GLU A O 1
ATOM 742 N N . TYR A 1 89 ? 16.516 -5.469 -20.531 1 95.75 89 TYR A N 1
ATOM 743 C CA . TYR A 1 89 ? 17.391 -6.625 -20.625 1 95.75 89 TYR A CA 1
ATOM 744 C C . TYR A 1 89 ? 18.109 -6.891 -19.312 1 95.75 89 TYR A C 1
ATOM 746 O O . TYR A 1 89 ? 18.578 -5.957 -18.641 1 95.75 89 TYR A O 1
ATOM 754 N N . GLN A 1 90 ? 18.172 -8.148 -18.953 1 96.25 90 GLN A N 1
ATOM 755 C CA . GLN A 1 90 ? 18.844 -8.562 -17.734 1 96.25 90 GLN A CA 1
ATOM 756 C C . GLN A 1 90 ? 19.484 -9.938 -17.891 1 96.25 90 GLN A C 1
ATOM 758 O O . GLN A 1 90 ? 18.938 -10.797 -18.594 1 96.25 90 GLN A O 1
ATOM 763 N N . ARG A 1 91 ? 20.594 -10.109 -17.266 1 97.12 91 ARG A N 1
ATOM 764 C CA . ARG A 1 91 ? 21.219 -11.414 -17.141 1 97.12 91 ARG A CA 1
ATOM 765 C C . ARG A 1 91 ? 21.844 -11.594 -15.75 1 97.12 91 ARG A C 1
ATOM 767 O O . ARG A 1 91 ? 22.547 -10.711 -15.266 1 97.12 91 ARG A O 1
ATOM 774 N N . TYR A 1 92 ? 21.547 -12.648 -15.109 1 97.56 92 TYR A N 1
ATOM 775 C CA . TYR A 1 92 ? 22.188 -12.961 -13.836 1 97.56 92 TYR A CA 1
ATOM 776 C C . TYR A 1 92 ? 22.516 -14.445 -13.742 1 97.56 92 TYR A C 1
ATOM 778 O O . TYR A 1 92 ? 21.875 -15.273 -14.383 1 97.56 92 TYR A O 1
ATOM 786 N N . GLN A 1 93 ? 23.516 -14.75 -13.016 1 97.75 93 GLN A N 1
ATOM 787 C CA . GLN A 1 93 ? 24.016 -16.125 -12.953 1 97.75 93 GLN A CA 1
ATOM 788 C C . GLN A 1 93 ? 24.828 -16.359 -11.68 1 97.75 93 GLN A C 1
ATOM 790 O O . GLN A 1 93 ? 25.328 -15.398 -11.07 1 97.75 93 GLN A O 1
ATOM 795 N N . THR A 1 94 ? 24.922 -17.625 -11.297 1 97.81 94 THR A N 1
ATOM 796 C CA . THR A 1 94 ? 25.828 -18.016 -10.234 1 97.81 94 THR A CA 1
ATOM 797 C C . THR A 1 94 ? 27.281 -17.922 -10.703 1 97.81 94 THR A C 1
ATOM 799 O O . THR A 1 94 ? 27.609 -18.391 -11.789 1 97.81 94 THR A O 1
ATOM 802 N N . ILE A 1 95 ? 28.156 -17.375 -9.859 1 97.31 95 ILE A N 1
ATOM 803 C CA . ILE A 1 95 ? 29.531 -17.25 -10.305 1 97.31 95 ILE A CA 1
ATOM 804 C C . ILE A 1 95 ? 30.469 -17.859 -9.273 1 97.31 95 ILE A C 1
ATOM 806 O O . ILE A 1 95 ? 31.688 -17.875 -9.461 1 97.31 95 ILE A O 1
ATOM 810 N N . SER A 1 96 ? 30.031 -18.359 -8.18 1 96.56 96 SER A N 1
ATOM 811 C CA . SER A 1 96 ? 30.844 -18.984 -7.148 1 96.56 96 SER A CA 1
ATOM 812 C C . SER A 1 96 ? 30.75 -20.5 -7.207 1 96.56 96 SER A C 1
ATOM 814 O O . SER A 1 96 ? 29.797 -21.047 -7.773 1 96.56 96 SER A O 1
ATOM 816 N N . GLU A 1 97 ? 31.719 -21.156 -6.566 1 95.81 97 GLU A N 1
ATOM 817 C CA . GLU A 1 97 ? 31.672 -22.609 -6.453 1 95.81 97 GLU A CA 1
ATOM 818 C C . GLU A 1 97 ? 30.547 -23.062 -5.523 1 95.81 97 GLU A C 1
ATOM 820 O O . GLU A 1 97 ? 29.859 -24.047 -5.805 1 95.81 97 GLU A O 1
ATOM 825 N N . GLU A 1 98 ? 30.438 -22.359 -4.461 1 95.69 98 GLU A N 1
ATOM 826 C CA . GLU A 1 98 ? 29.297 -22.609 -3.602 1 95.69 98 GLU A CA 1
ATOM 827 C C . GLU A 1 98 ? 28 -22.125 -4.254 1 95.69 98 GLU A C 1
ATOM 829 O O . GLU A 1 98 ? 28 -21.141 -4.988 1 95.69 98 GLU A O 1
ATOM 834 N N . PRO A 1 99 ? 26.984 -22.781 -4.02 1 97.19 99 PRO A N 1
ATOM 835 C CA . PRO A 1 99 ? 25.703 -22.359 -4.625 1 97.19 99 PRO A CA 1
ATOM 836 C C . PRO A 1 99 ? 25.297 -20.953 -4.215 1 97.19 99 PRO A C 1
ATOM 838 O O . PRO A 1 99 ? 25.5 -20.547 -3.064 1 97.19 99 PRO A O 1
ATOM 841 N N . TRP A 1 100 ? 24.828 -20.203 -5.211 1 97.75 100 TRP A N 1
ATOM 842 C CA . TRP A 1 100 ? 24.203 -18.906 -4.93 1 97.75 100 TRP A CA 1
ATOM 843 C C . TRP A 1 100 ? 22.859 -19.078 -4.23 1 97.75 100 TRP A C 1
ATOM 845 O O . TRP A 1 100 ? 21.891 -19.531 -4.844 1 97.75 100 TRP A O 1
ATOM 855 N N . GLU A 1 101 ? 22.891 -18.859 -2.908 1 97.88 101 GLU A N 1
ATOM 856 C CA . GLU A 1 101 ? 21.672 -18.922 -2.104 1 97.88 101 GLU A CA 1
ATOM 857 C C . GLU A 1 101 ? 20.953 -17.578 -2.062 1 97.88 101 GLU A C 1
ATOM 859 O O . GLU A 1 101 ? 21.547 -16.562 -1.662 1 97.88 101 GLU A O 1
ATOM 864 N N . MET A 1 102 ? 19.656 -17.562 -2.486 1 98 102 MET A N 1
ATOM 865 C CA . MET A 1 102 ? 19.016 -16.25 -2.617 1 98 102 MET A CA 1
ATOM 866 C C . MET A 1 102 ? 17.5 -16.359 -2.379 1 98 102 MET A C 1
ATOM 868 O O . MET A 1 102 ? 16.906 -17.391 -2.67 1 98 102 MET A O 1
ATOM 872 N N . ASP A 1 103 ? 16.891 -15.289 -1.775 1 98.25 103 ASP A N 1
ATOM 873 C CA . ASP A 1 103 ? 15.461 -15.008 -1.847 1 98.25 103 ASP A CA 1
ATOM 874 C C . ASP A 1 103 ? 15.117 -14.195 -3.096 1 98.25 103 ASP A C 1
ATOM 876 O O . ASP A 1 103 ? 15.891 -13.328 -3.504 1 98.25 103 ASP A O 1
ATOM 880 N N . TRP A 1 104 ? 14.016 -14.523 -3.686 1 98.25 104 TRP A N 1
ATOM 881 C CA . TRP A 1 104 ? 13.633 -13.719 -4.844 1 98.25 104 TRP A CA 1
ATOM 882 C C . TRP A 1 104 ? 12.117 -13.609 -4.953 1 98.25 104 TRP A C 1
ATOM 884 O O . TRP A 1 104 ? 11.391 -14.477 -4.465 1 98.25 104 TRP A O 1
ATOM 894 N N . ILE A 1 105 ? 11.664 -12.516 -5.543 1 98.56 105 ILE A N 1
ATOM 895 C CA . ILE A 1 105 ? 10.234 -12.289 -5.762 1 98.56 105 ILE A CA 1
ATOM 896 C C . ILE A 1 105 ? 10.031 -11.484 -7.043 1 98.56 105 ILE A C 1
ATOM 898 O O . ILE A 1 105 ? 10.68 -10.453 -7.246 1 98.56 105 ILE A O 1
ATOM 902 N N . HIS A 1 106 ? 9.297 -12.039 -7.973 1 97.44 106 HIS A N 1
ATOM 903 C CA . HIS A 1 106 ? 8.68 -11.297 -9.062 1 97.44 106 HIS A CA 1
ATOM 904 C C . HIS A 1 106 ? 7.336 -10.711 -8.641 1 97.44 106 HIS A C 1
ATOM 906 O O . HIS A 1 106 ? 6.426 -11.453 -8.258 1 97.44 106 HIS A O 1
ATOM 912 N N . LEU A 1 107 ? 7.238 -9.391 -8.727 1 98.06 107 LEU A N 1
ATOM 913 C CA . LEU A 1 107 ? 6.027 -8.734 -8.25 1 98.06 107 LEU A CA 1
ATOM 914 C C . LEU A 1 107 ? 5.625 -7.59 -9.172 1 98.06 107 LEU A C 1
ATOM 916 O O . LEU A 1 107 ? 6.414 -7.16 -10.016 1 98.06 107 LEU A O 1
ATOM 920 N N . ASN A 1 108 ? 4.453 -7.16 -9.008 1 96.31 108 ASN A N 1
ATOM 921 C CA . ASN A 1 108 ? 3.928 -6 -9.719 1 96.31 108 ASN A CA 1
ATOM 922 C C . ASN A 1 108 ? 2.807 -5.324 -8.93 1 96.31 108 ASN A C 1
ATOM 924 O O . ASN A 1 108 ? 2.578 -5.648 -7.766 1 96.31 108 ASN A O 1
ATOM 928 N N . GLY A 1 109 ? 2.209 -4.293 -9.484 1 93.69 109 GLY A N 1
ATOM 929 C CA . GLY A 1 109 ? 1.179 -3.475 -8.867 1 93.69 109 GLY A CA 1
ATOM 930 C C . GLY A 1 109 ? 1.262 -2.012 -9.266 1 93.69 109 GLY A C 1
ATOM 931 O O . GLY A 1 109 ? 2.268 -1.573 -9.828 1 93.69 109 GLY A O 1
ATOM 932 N N . GLN A 1 110 ? 0.26 -1.274 -8.953 1 86.44 110 GLN A N 1
ATOM 933 C CA . GLN A 1 110 ? 0.115 0.081 -9.477 1 86.44 110 GLN A CA 1
ATOM 934 C C . GLN A 1 110 ? 1.233 0.987 -8.969 1 86.44 110 GLN A C 1
ATOM 936 O O . GLN A 1 110 ? 1.69 1.879 -9.688 1 86.44 110 GLN A O 1
ATOM 941 N N . ASN A 1 111 ? 1.774 0.763 -7.824 1 92.19 111 ASN A N 1
ATOM 942 C CA . ASN A 1 111 ? 2.725 1.722 -7.27 1 92.19 111 ASN A CA 1
ATOM 943 C C . ASN A 1 111 ? 4.129 1.13 -7.176 1 92.19 111 ASN A C 1
ATOM 945 O O . ASN A 1 111 ? 5.031 1.755 -6.617 1 92.19 111 ASN A O 1
ATOM 949 N N . VAL A 1 112 ? 4.391 0.056 -7.832 1 97.25 112 VAL A N 1
ATOM 950 C CA . VAL A 1 112 ? 5.707 -0.562 -7.734 1 97.25 112 VAL A CA 1
ATOM 951 C C . VAL A 1 112 ? 6.727 0.271 -8.508 1 97.25 112 VAL A C 1
ATOM 953 O O . VAL A 1 112 ? 7.879 0.395 -8.086 1 97.25 112 VAL A O 1
ATOM 956 N N . GLN A 1 113 ? 6.273 0.845 -9.617 1 96.62 113 GLN A N 1
ATOM 957 C CA . GLN A 1 113 ? 7.152 1.685 -10.422 1 96.62 113 GLN A CA 1
ATOM 958 C C . GLN A 1 113 ? 7.699 2.852 -9.609 1 96.62 113 GLN A C 1
ATOM 960 O O . GLN A 1 113 ? 8.875 3.193 -9.719 1 96.62 113 GLN A O 1
ATOM 965 N N . SER A 1 114 ? 6.848 3.484 -8.805 1 96.56 114 SER A N 1
ATOM 966 C CA . SER A 1 114 ? 7.266 4.613 -7.98 1 96.56 114 SER A CA 1
ATOM 967 C C . SER A 1 114 ? 8.305 4.184 -6.945 1 96.56 114 SER A C 1
ATOM 969 O O . SER A 1 114 ? 9.266 4.91 -6.688 1 96.56 114 SER A O 1
ATOM 971 N N . PHE A 1 115 ? 8.117 3.041 -6.363 1 97.69 115 PHE A N 1
ATOM 972 C CA . PHE A 1 115 ? 9.086 2.514 -5.41 1 97.69 115 PHE A CA 1
ATOM 973 C C . PHE A 1 115 ? 10.406 2.211 -6.094 1 97.69 115 PHE A C 1
ATOM 975 O O . PHE A 1 115 ? 11.477 2.496 -5.547 1 97.69 115 PHE A O 1
ATOM 982 N N . TYR A 1 116 ? 10.297 1.631 -7.336 1 98.44 116 TYR A N 1
ATOM 983 C CA . TYR A 1 116 ? 11.508 1.337 -8.102 1 98.44 116 TYR A CA 1
ATOM 984 C C . TYR A 1 116 ? 12.281 2.611 -8.406 1 98.44 116 TYR A C 1
ATOM 986 O O . TYR A 1 116 ? 13.508 2.648 -8.258 1 98.44 116 TYR A O 1
ATOM 994 N N . GLN A 1 117 ? 11.586 3.664 -8.773 1 97.38 117 GLN A N 1
ATOM 995 C CA . GLN A 1 117 ? 12.211 4.945 -9.086 1 97.38 117 GLN A CA 1
ATOM 996 C C . GLN A 1 117 ? 12.891 5.539 -7.852 1 97.38 117 GLN A C 1
ATOM 998 O O . GLN A 1 117 ? 13.992 6.074 -7.945 1 97.38 117 GLN A O 1
ATOM 1003 N N . GLU A 1 118 ? 12.203 5.453 -6.727 1 96.19 118 GLU A N 1
ATOM 1004 C CA . GLU A 1 118 ? 12.797 5.934 -5.484 1 96.19 118 GLU A CA 1
ATOM 1005 C C . GLU A 1 118 ? 14.031 5.109 -5.109 1 96.19 118 GLU A C 1
ATOM 1007 O O . GLU A 1 118 ? 15.062 5.664 -4.727 1 96.19 118 GLU A O 1
ATOM 1012 N N . PHE A 1 119 ? 13.977 3.816 -5.219 1 97.75 119 PHE A N 1
ATOM 1013 C CA . PHE A 1 119 ? 15.062 2.898 -4.906 1 97.75 119 PHE A CA 1
ATOM 1014 C C . PHE A 1 119 ? 16.281 3.197 -5.766 1 97.75 119 PHE A C 1
ATOM 1016 O O . PHE A 1 119 ? 17.422 3.129 -5.285 1 97.75 119 PHE A O 1
ATOM 1023 N N . THR A 1 120 ? 16.062 3.568 -7.066 1 97.81 120 THR A N 1
ATOM 1024 C CA . THR A 1 120 ? 17.172 3.711 -8.008 1 97.81 120 THR A CA 1
ATOM 1025 C C . THR A 1 120 ? 17.547 5.184 -8.188 1 97.81 120 THR A C 1
ATOM 1027 O O . THR A 1 120 ? 18.297 5.531 -9.102 1 97.81 120 THR A O 1
ATOM 1030 N N . LYS A 1 121 ? 17 6.031 -7.375 1 95.44 121 LYS A N 1
ATOM 1031 C CA . LYS A 1 121 ? 17.188 7.465 -7.562 1 95.44 121 LYS A CA 1
ATOM 1032 C C . LYS A 1 121 ? 18.672 7.844 -7.473 1 95.44 121 LYS A C 1
ATOM 1034 O O . LYS A 1 121 ? 19.078 8.867 -8.016 1 95.44 121 LYS A O 1
ATOM 1039 N N . ASP A 1 122 ? 19.5 7.102 -6.832 1 95 122 ASP A N 1
ATOM 1040 C CA . ASP A 1 122 ? 20.938 7.367 -6.73 1 95 122 ASP A CA 1
ATOM 1041 C C . ASP A 1 122 ? 21.688 6.777 -7.918 1 95 122 ASP A C 1
ATOM 1043 O O . ASP A 1 122 ? 22.922 6.832 -7.969 1 95 122 ASP A O 1
ATOM 1047 N N . GLY A 1 123 ? 21.016 6.137 -8.797 1 95.12 123 GLY A N 1
ATOM 1048 C CA . GLY A 1 123 ? 21.609 5.609 -10.016 1 95.12 123 GLY A CA 1
ATOM 1049 C C . GLY A 1 123 ? 22 4.148 -9.898 1 95.12 123 GLY A C 1
ATOM 1050 O O . GLY A 1 123 ? 22.547 3.568 -10.844 1 95.12 123 GLY A O 1
ATOM 1051 N N . HIS A 1 124 ? 21.719 3.537 -8.742 1 96.25 124 HIS A N 1
ATOM 1052 C CA . HIS A 1 124 ? 22.094 2.145 -8.531 1 96.25 124 HIS A CA 1
ATOM 1053 C C . HIS A 1 124 ? 20.859 1.269 -8.289 1 96.25 124 HIS A C 1
ATOM 1055 O O . HIS A 1 124 ? 19.938 1.675 -7.586 1 96.25 124 HIS A O 1
ATOM 1061 N N . ASN A 1 125 ? 20.891 0.095 -8.836 1 97.88 125 ASN A N 1
ATOM 1062 C CA . ASN A 1 125 ? 19.812 -0.854 -8.633 1 97.88 125 ASN A CA 1
ATOM 1063 C C . ASN A 1 125 ? 20.188 -1.918 -7.605 1 97.88 125 ASN A C 1
ATOM 1065 O O . ASN A 1 125 ? 19.531 -2.963 -7.523 1 97.88 125 ASN A O 1
ATOM 1069 N N . THR A 1 126 ? 21.281 -1.706 -6.922 1 97.81 126 THR A N 1
ATOM 1070 C CA . THR A 1 126 ? 21.75 -2.637 -5.902 1 97.81 126 THR A CA 1
ATOM 1071 C C . THR A 1 126 ? 22.109 -1.896 -4.617 1 97.81 126 THR A C 1
ATOM 1073 O O . THR A 1 126 ? 22.25 -0.672 -4.617 1 97.81 126 THR A O 1
ATOM 1076 N N . PHE A 1 1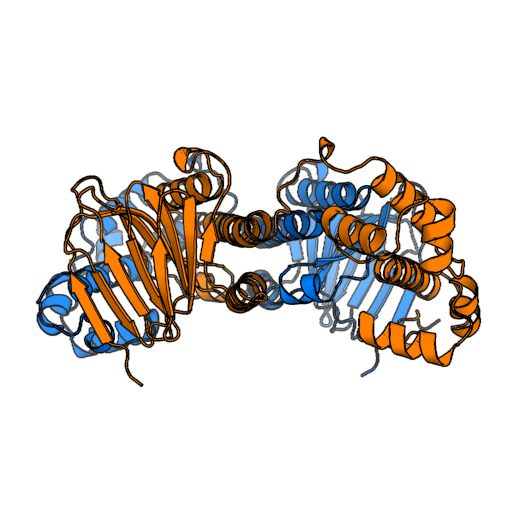27 ? 22.094 -2.59 -3.523 1 97.06 127 PHE A N 1
ATOM 1077 C CA . PHE A 1 127 ? 22.703 -2.107 -2.285 1 97.06 127 PHE A CA 1
ATOM 1078 C C . PHE A 1 127 ? 23.203 -3.271 -1.436 1 97.06 127 PHE A C 1
ATOM 1080 O O . PHE A 1 127 ? 22.891 -4.43 -1.72 1 97.06 127 PHE A O 1
ATOM 1087 N N . HIS A 1 128 ? 24.078 -2.959 -0.522 1 97.5 128 HIS A N 1
ATOM 1088 C CA . HIS A 1 128 ? 24.594 -3.941 0.43 1 97.5 128 HIS A CA 1
ATOM 1089 C C . HIS A 1 128 ? 23.984 -3.734 1.812 1 97.5 128 HIS A C 1
ATOM 1091 O O . HIS A 1 128 ? 24.062 -2.643 2.379 1 97.5 128 HIS A O 1
ATOM 1097 N N . SER A 1 129 ? 23.328 -4.75 2.262 1 95.5 129 SER A N 1
ATOM 1098 C CA . SER A 1 129 ? 22.688 -4.648 3.57 1 95.5 129 SER A CA 1
ATOM 1099 C C . SER A 1 129 ? 23.703 -4.812 4.695 1 95.5 129 SER A C 1
ATOM 1101 O O . SER A 1 129 ? 24.766 -5.398 4.492 1 95.5 129 SER A O 1
ATOM 1103 N N . THR A 1 130 ? 23.344 -4.246 5.859 1 89.56 130 THR A N 1
ATOM 1104 C CA . THR A 1 130 ? 24.219 -4.379 7.027 1 89.56 130 THR A CA 1
ATOM 1105 C C . THR A 1 130 ? 23.797 -5.578 7.875 1 89.56 130 THR A C 1
ATOM 1107 O O . THR A 1 130 ? 22.625 -5.953 7.902 1 89.56 130 THR A O 1
ATOM 1110 N N . GLY A 1 131 ? 24.75 -6.199 8.469 1 91.12 131 GLY A N 1
ATOM 1111 C CA . GLY A 1 131 ? 24.469 -7.293 9.383 1 91.12 131 GLY A CA 1
ATOM 1112 C C . GLY A 1 131 ? 24.391 -8.641 8.688 1 91.12 131 GLY A C 1
ATOM 1113 O O . GLY A 1 131 ? 24.797 -8.773 7.535 1 91.12 131 GLY A O 1
ATOM 1114 N N . ASP A 1 132 ? 23.875 -9.648 9.414 1 96.06 132 ASP A N 1
ATOM 1115 C CA . ASP A 1 132 ? 23.719 -11.016 8.914 1 96.06 132 ASP A CA 1
ATOM 1116 C C . ASP A 1 132 ? 22.516 -11.117 7.984 1 96.06 132 ASP A C 1
ATOM 1118 O O . ASP A 1 132 ? 21.375 -10.852 8.391 1 96.06 132 ASP A O 1
ATOM 1122 N N . PRO A 1 133 ? 22.719 -11.562 6.766 1 97.25 133 PRO A N 1
ATOM 1123 C CA . PRO A 1 133 ? 21.609 -11.688 5.82 1 97.25 133 PRO A CA 1
ATOM 1124 C C . PRO A 1 133 ? 20.484 -12.562 6.348 1 97.25 133 PRO A C 1
ATOM 1126 O O . PRO A 1 133 ? 19.312 -12.297 6.07 1 97.25 133 PRO A O 1
ATOM 1129 N N . SER A 1 134 ? 20.797 -13.586 7.117 1 95.94 134 SER A N 1
ATOM 1130 C CA . SER A 1 134 ? 19.797 -14.523 7.609 1 95.94 134 SER A CA 1
ATOM 1131 C C . SER A 1 134 ? 18.891 -13.875 8.648 1 95.94 134 SER A C 1
ATOM 1133 O O . SER A 1 134 ? 17.797 -14.383 8.945 1 95.94 134 SER A O 1
ATOM 1135 N N . GLU A 1 135 ? 19.297 -12.758 9.172 1 96.56 135 GLU A N 1
ATOM 1136 C CA . GLU A 1 135 ? 18.516 -12.047 10.188 1 96.56 135 GLU A CA 1
ATOM 1137 C C . GLU A 1 135 ? 17.891 -10.781 9.617 1 96.56 135 GLU A C 1
ATOM 1139 O O . GLU A 1 135 ? 17.219 -10.031 10.336 1 96.56 135 GLU A O 1
ATOM 1144 N N . ASN A 1 136 ? 18.203 -10.578 8.391 1 97.62 136 ASN A N 1
ATOM 1145 C CA . ASN A 1 136 ? 17.719 -9.359 7.75 1 97.62 136 ASN A CA 1
ATOM 1146 C C . ASN A 1 136 ? 16.203 -9.367 7.609 1 97.62 136 ASN A C 1
ATOM 1148 O O . ASN A 1 136 ? 15.609 -10.391 7.262 1 97.62 136 ASN A O 1
ATOM 1152 N N . LYS A 1 137 ? 15.578 -8.266 7.852 1 97.06 137 LYS A N 1
ATOM 1153 C CA . LYS A 1 137 ? 14.125 -8.141 7.781 1 97.06 137 LYS A CA 1
ATOM 1154 C C . LYS A 1 137 ? 13.609 -8.492 6.387 1 97.06 137 LYS A C 1
ATOM 1156 O O . LYS A 1 137 ? 12.508 -9.039 6.246 1 97.06 137 LYS A O 1
ATOM 1161 N N . ILE A 1 138 ? 14.344 -8.219 5.316 1 98.25 138 ILE A N 1
ATOM 1162 C CA . ILE A 1 138 ? 13.969 -8.547 3.945 1 98.25 138 ILE A CA 1
ATOM 1163 C C . ILE A 1 138 ? 13.82 -10.062 3.799 1 98.25 138 ILE A C 1
ATOM 1165 O O . ILE A 1 138 ? 12.836 -10.547 3.238 1 98.25 138 ILE A O 1
ATOM 1169 N N . HIS A 1 139 ? 14.789 -10.836 4.34 1 98.5 139 HIS A N 1
ATOM 1170 C CA . HIS A 1 139 ? 14.703 -12.289 4.34 1 98.5 139 HIS A CA 1
ATOM 1171 C C . HIS A 1 139 ? 13.453 -12.773 5.074 1 98.5 139 HIS A C 1
ATOM 1173 O O . HIS A 1 139 ? 12.742 -13.656 4.586 1 98.5 139 HIS A O 1
ATOM 1179 N N . HIS A 1 140 ? 13.195 -12.141 6.164 1 98.31 140 HIS A N 1
ATOM 1180 C CA . HIS A 1 140 ? 12.039 -12.516 6.965 1 98.31 140 HIS A CA 1
ATOM 1181 C C . HIS A 1 140 ? 10.734 -12.273 6.207 1 98.31 140 HIS A C 1
ATOM 1183 O O . HIS A 1 140 ? 9.844 -13.125 6.215 1 98.31 140 HIS A O 1
ATOM 1189 N N . LEU A 1 141 ? 10.625 -11.148 5.555 1 98.5 141 LEU A N 1
ATOM 1190 C CA . LEU A 1 141 ? 9.414 -10.781 4.832 1 98.5 141 LEU A CA 1
ATOM 1191 C C . LEU A 1 141 ? 9.18 -11.719 3.652 1 98.5 141 LEU A C 1
ATOM 1193 O O . LEU A 1 141 ? 8.055 -12.172 3.422 1 98.5 141 LEU A O 1
ATOM 1197 N N . ILE A 1 142 ? 10.25 -12.047 2.908 1 98.56 142 ILE A N 1
ATOM 1198 C CA . ILE A 1 142 ? 10.102 -12.93 1.762 1 98.56 142 ILE A CA 1
ATOM 1199 C C . ILE A 1 142 ? 9.734 -14.336 2.24 1 98.56 142 ILE A C 1
ATOM 1201 O O . ILE A 1 142 ? 8.875 -14.992 1.654 1 98.56 142 ILE A O 1
ATOM 1205 N N . THR A 1 143 ? 10.328 -14.773 3.326 1 98 143 THR A N 1
ATOM 1206 C CA . THR A 1 143 ? 10 -16.078 3.914 1 98 143 THR A CA 1
ATOM 1207 C C . THR A 1 143 ? 8.539 -16.125 4.336 1 98 143 THR A C 1
ATOM 1209 O O . THR A 1 143 ? 7.844 -17.109 4.09 1 98 143 THR A O 1
ATOM 1212 N N . GLU A 1 144 ? 8.094 -15.062 4.941 1 97.75 144 GLU A N 1
ATOM 1213 C CA . GLU A 1 144 ? 6.695 -14.969 5.352 1 97.75 144 GLU A CA 1
ATOM 1214 C C . GLU A 1 144 ? 5.762 -15.023 4.145 1 97.75 144 GLU A C 1
ATOM 1216 O O . GLU A 1 144 ? 4.727 -15.695 4.18 1 97.75 144 GLU A O 1
ATOM 1221 N N . LEU A 1 145 ? 6.117 -14.32 3.119 1 98.12 145 LEU A N 1
ATOM 1222 C CA . LEU A 1 145 ? 5.312 -14.289 1.903 1 98.12 145 LEU A CA 1
ATOM 1223 C C . LEU A 1 145 ? 5.219 -15.672 1.271 1 98.12 145 LEU A C 1
ATOM 1225 O O . LEU A 1 145 ? 4.148 -16.078 0.819 1 98.12 145 LEU A O 1
ATOM 1229 N N . ILE A 1 146 ? 6.379 -16.375 1.254 1 97.19 146 ILE A N 1
ATOM 1230 C CA . ILE A 1 146 ? 6.387 -17.734 0.73 1 97.19 146 ILE A CA 1
ATOM 1231 C C . ILE A 1 146 ? 5.449 -18.625 1.559 1 97.19 146 ILE A C 1
ATOM 1233 O O . ILE A 1 146 ? 4.633 -19.359 1.006 1 97.19 146 ILE A O 1
ATOM 1237 N N . HIS A 1 147 ? 5.527 -18.469 2.842 1 96.12 147 HIS A N 1
ATOM 1238 C CA . HIS A 1 147 ? 4.707 -19.266 3.748 1 96.12 147 HIS A CA 1
ATOM 1239 C C . HIS A 1 147 ? 3.223 -18.984 3.537 1 96.12 147 HIS A C 1
ATOM 1241 O O . HIS A 1 147 ? 2.4 -19.891 3.551 1 96.12 147 HIS A O 1
ATOM 1247 N N . MET A 1 148 ? 2.857 -17.734 3.312 1 94.38 148 MET A N 1
ATOM 1248 C CA . MET A 1 148 ? 1.473 -17.328 3.107 1 94.38 148 MET A CA 1
ATOM 1249 C C . MET A 1 148 ? 0.876 -18 1.883 1 94.38 148 MET A C 1
ATOM 1251 O O . MET A 1 148 ? -0.338 -18.203 1.804 1 94.38 148 MET A O 1
ATOM 1255 N N . GLN A 1 149 ? 1.759 -18.422 0.929 1 92.44 149 GLN A N 1
ATOM 1256 C CA . GLN A 1 149 ? 1.261 -19 -0.318 1 92.44 149 GLN A CA 1
ATOM 1257 C C . GLN A 1 149 ? 0.903 -20.469 -0.146 1 92.44 149 GLN A C 1
ATOM 1259 O O . GLN A 1 149 ? 0.263 -21.062 -1.016 1 92.44 149 GLN A O 1
ATOM 1264 N N . GLN A 1 150 ? 1.254 -21.219 0.915 1 86.44 150 GLN A N 1
ATOM 1265 C CA . GLN A 1 150 ? 0.998 -22.641 1.156 1 86.44 150 GLN A CA 1
ATOM 1266 C C . GLN A 1 150 ? -0.433 -22.875 1.635 1 86.44 150 GLN A C 1
ATOM 1268 O O . GLN A 1 150 ? -0.982 -23.953 1.475 1 86.44 150 GLN A O 1
ATOM 1273 N N . GLY A 1 151 ? -1.271 -21.984 2.023 1 80.94 151 GLY A N 1
ATOM 1274 C CA . GLY A 1 151 ? -2.643 -22.078 2.496 1 80.94 151 GLY A CA 1
ATOM 1275 C C . GLY A 1 151 ? -3.463 -20.844 2.223 1 80.94 151 GLY A C 1
ATOM 1276 O O . GLY A 1 151 ? -3.984 -20.219 3.15 1 80.94 151 GLY A O 1
ATOM 1277 N N . THR A 1 152 ? -3.682 -20.828 0.921 1 87.81 152 THR A N 1
ATOM 1278 C CA . THR A 1 152 ? -4.266 -19.547 0.524 1 87.81 152 THR A CA 1
ATOM 1279 C C . THR A 1 152 ? -5.781 -19.562 0.699 1 87.81 152 THR A C 1
ATOM 1281 O O . THR A 1 152 ? -6.418 -20.609 0.52 1 87.81 152 THR A O 1
ATOM 1284 N N . ASN A 1 153 ? -6.324 -18.516 1.203 1 90.19 153 ASN A N 1
ATOM 1285 C CA . ASN A 1 153 ? -7.758 -18.25 1.237 1 90.19 153 ASN A CA 1
ATOM 1286 C C . ASN A 1 153 ? -8.078 -16.828 0.773 1 90.19 153 ASN A C 1
ATOM 1288 O O . ASN A 1 153 ? -7.242 -16.172 0.16 1 90.19 153 ASN A O 1
ATOM 1292 N N . ALA A 1 154 ? -9.312 -16.406 1.031 1 89.88 154 ALA A N 1
ATOM 1293 C CA . ALA A 1 154 ? -9.797 -15.156 0.461 1 89.88 154 ALA A CA 1
ATOM 1294 C C . ALA A 1 154 ? -9.039 -13.961 1.04 1 89.88 154 ALA A C 1
ATOM 1296 O O . ALA A 1 154 ? -9.055 -12.875 0.469 1 89.88 154 ALA A O 1
ATOM 1297 N N . ARG A 1 155 ? -8.305 -14.141 2.105 1 92.62 155 ARG A N 1
ATOM 1298 C CA . ARG A 1 155 ? -7.664 -13.023 2.793 1 92.62 155 ARG A CA 1
ATOM 1299 C C . ARG A 1 155 ? -6.184 -12.938 2.434 1 92.62 155 ARG A C 1
ATOM 1301 O O . ARG A 1 155 ? -5.531 -11.93 2.713 1 92.62 155 ARG A O 1
ATOM 1308 N N . THR A 1 156 ? -5.688 -13.977 1.812 1 93.62 156 THR A N 1
ATOM 1309 C CA . THR A 1 156 ? -4.25 -14.102 1.585 1 93.62 156 THR A CA 1
ATOM 1310 C C . THR A 1 156 ? -3.732 -12.938 0.742 1 93.62 156 THR A C 1
ATOM 1312 O O . THR A 1 156 ? -2.674 -12.375 1.032 1 93.62 156 THR A O 1
ATOM 1315 N N . ASP A 1 157 ? -4.523 -12.555 -0.267 1 94 157 ASP A N 1
ATOM 1316 C CA . ASP A 1 157 ? -4.074 -11.484 -1.149 1 94 157 ASP A CA 1
ATOM 1317 C C . ASP A 1 157 ? -3.959 -10.164 -0.394 1 94 157 ASP A C 1
ATOM 1319 O O . ASP A 1 157 ? -3.064 -9.359 -0.669 1 94 157 ASP A O 1
ATOM 1323 N N . PHE A 1 158 ? -4.879 -9.922 0.565 1 95.19 158 PHE A N 1
ATOM 1324 C CA . PHE A 1 158 ? -4.832 -8.719 1.388 1 95.19 158 PHE A CA 1
ATOM 1325 C C . PHE A 1 158 ? -3.564 -8.688 2.234 1 95.19 158 PHE A C 1
ATOM 1327 O O . PHE A 1 158 ? -2.848 -7.688 2.256 1 95.19 158 PHE A O 1
ATOM 1334 N N . GLN A 1 159 ? -3.303 -9.797 2.805 1 95.19 159 GLN A N 1
ATOM 1335 C CA . GLN A 1 159 ? -2.146 -9.914 3.688 1 95.19 159 GLN A CA 1
ATOM 1336 C C . GLN A 1 159 ? -0.842 -9.844 2.898 1 95.19 159 GLN A C 1
ATOM 1338 O O . GLN A 1 159 ? 0.108 -9.18 3.322 1 95.19 159 GLN A O 1
ATOM 1343 N N . SER A 1 160 ? -0.799 -10.523 1.779 1 97.38 160 SER A N 1
ATOM 1344 C CA . SER A 1 160 ? 0.393 -10.508 0.938 1 97.38 160 SER A CA 1
ATOM 1345 C C . SER A 1 160 ? 0.699 -9.102 0.435 1 97.38 160 SER A C 1
ATOM 1347 O O . SER A 1 160 ? 1.862 -8.695 0.376 1 97.38 160 SER A O 1
ATOM 1349 N N . SER A 1 161 ? -0.357 -8.383 0.101 1 97.25 161 SER A N 1
ATOM 1350 C CA . SER A 1 161 ? -0.177 -7.027 -0.409 1 97.25 161 SER A CA 1
ATOM 1351 C C . SER A 1 161 ? 0.458 -6.121 0.641 1 97.25 161 SER A C 1
ATOM 1353 O O . SER A 1 161 ? 1.354 -5.332 0.328 1 97.25 161 SER A O 1
ATOM 1355 N N . VAL A 1 162 ? 0.032 -6.234 1.852 1 97.62 162 VAL A N 1
ATOM 1356 C CA . VAL A 1 162 ? 0.589 -5.434 2.939 1 97.62 162 VAL A CA 1
ATOM 1357 C C . VAL A 1 162 ? 2.043 -5.832 3.18 1 97.62 162 VAL A C 1
ATOM 1359 O O . VAL A 1 162 ? 2.904 -4.969 3.375 1 97.62 162 VAL A O 1
ATOM 1362 N N . ALA A 1 163 ? 2.303 -7.105 3.131 1 98.12 163 ALA A N 1
ATOM 1363 C CA . ALA A 1 163 ? 3.664 -7.594 3.344 1 98.12 163 ALA A CA 1
ATOM 1364 C C . ALA A 1 163 ? 4.594 -7.125 2.23 1 98.12 163 ALA A C 1
ATOM 1366 O O . ALA A 1 163 ? 5.754 -6.785 2.482 1 98.12 163 ALA A O 1
ATOM 1367 N N . ILE A 1 164 ? 4.082 -7.133 1.024 1 98.5 164 ILE A N 1
ATOM 1368 C CA . ILE A 1 164 ? 4.875 -6.629 -0.093 1 98.5 164 ILE A CA 1
ATOM 1369 C C . ILE A 1 164 ? 5.133 -5.137 0.088 1 98.5 164 ILE A C 1
ATOM 1371 O O . ILE A 1 164 ? 6.234 -4.652 -0.189 1 98.5 164 ILE A O 1
ATOM 1375 N N . HIS A 1 165 ? 4.113 -4.406 0.529 1 97.94 165 HIS A N 1
ATOM 1376 C CA . HIS A 1 165 ? 4.293 -2.99 0.836 1 97.94 165 HIS A CA 1
ATOM 1377 C C . HIS A 1 165 ? 5.414 -2.787 1.851 1 97.94 165 HIS A C 1
ATOM 1379 O O . HIS A 1 165 ? 6.273 -1.923 1.665 1 97.94 165 HIS A O 1
ATOM 1385 N N . GLU A 1 166 ? 5.422 -3.533 2.863 1 97.94 166 GLU A N 1
ATOM 1386 C CA . GLU A 1 166 ? 6.473 -3.479 3.877 1 97.94 166 GLU A CA 1
ATOM 1387 C C . GLU A 1 166 ? 7.836 -3.811 3.275 1 97.94 166 GLU A C 1
ATOM 1389 O O . GLU A 1 166 ? 8.844 -3.197 3.635 1 97.94 166 GLU A O 1
ATOM 1394 N N . LEU A 1 167 ? 7.836 -4.801 2.4 1 98.56 167 LEU A N 1
ATOM 1395 C CA . LEU A 1 167 ? 9.078 -5.195 1.735 1 98.56 167 LEU A CA 1
ATOM 1396 C C . LEU A 1 167 ? 9.648 -4.039 0.921 1 98.56 167 LEU A C 1
ATOM 1398 O O . LEU A 1 167 ? 10.828 -3.713 1.042 1 98.56 167 LEU A O 1
ATOM 1402 N N . LEU A 1 168 ? 8.773 -3.387 0.153 1 98.31 168 LEU A N 1
ATOM 1403 C CA . LEU A 1 168 ? 9.188 -2.26 -0.675 1 98.31 168 LEU A CA 1
ATOM 1404 C C . LEU A 1 168 ? 9.695 -1.109 0.189 1 98.31 168 LEU A C 1
ATOM 1406 O O . LEU A 1 168 ? 10.688 -0.458 -0.155 1 98.31 168 LEU A O 1
ATOM 1410 N N . ASN A 1 169 ? 9.008 -0.907 1.324 1 97.44 169 ASN A N 1
ATOM 1411 C CA . ASN A 1 169 ? 9.492 0.085 2.279 1 97.44 169 ASN A CA 1
ATOM 1412 C C . ASN A 1 169 ? 10.883 -0.267 2.799 1 97.44 169 ASN A C 1
ATOM 1414 O O . ASN A 1 169 ? 11.766 0.587 2.836 1 97.44 169 ASN A O 1
ATOM 1418 N N . GLU A 1 170 ? 11.07 -1.501 3.148 1 97.31 170 GLU A N 1
ATOM 1419 C CA . GLU A 1 170 ? 12.32 -1.955 3.746 1 97.31 170 GLU A CA 1
ATOM 1420 C C . GLU A 1 170 ? 13.492 -1.774 2.783 1 97.31 170 GLU A C 1
ATOM 1422 O O . GLU A 1 170 ? 14.609 -1.461 3.205 1 97.31 170 GLU A O 1
ATOM 1427 N N . LEU A 1 171 ? 13.242 -1.967 1.508 1 98 171 LEU A N 1
ATOM 1428 C CA . LEU A 1 171 ? 14.281 -1.766 0.502 1 98 171 LEU A CA 1
ATOM 1429 C C . LEU A 1 171 ? 14.805 -0.334 0.543 1 98 171 LEU A C 1
ATOM 1431 O O . LEU A 1 171 ? 16.016 -0.114 0.552 1 98 171 LEU A O 1
ATOM 1435 N N . ILE A 1 172 ? 13.898 0.595 0.614 1 96.56 172 ILE A N 1
ATOM 1436 C CA . ILE A 1 172 ? 14.266 2.008 0.611 1 96.56 172 ILE A CA 1
ATOM 1437 C C . ILE A 1 172 ? 14.938 2.371 1.935 1 96.56 172 ILE A C 1
ATOM 1439 O O . ILE A 1 172 ? 15.969 3.043 1.951 1 96.56 172 ILE A O 1
ATOM 1443 N N . LEU A 1 173 ? 14.391 1.887 3.037 1 95.69 173 LEU A N 1
ATOM 1444 C CA . LEU A 1 173 ? 14.906 2.203 4.363 1 95.69 173 LEU A CA 1
ATOM 1445 C C . LEU A 1 173 ? 16.344 1.713 4.523 1 95.69 173 LEU A C 1
ATOM 1447 O O . LEU A 1 173 ? 17.203 2.447 5.012 1 95.69 173 LEU A O 1
ATOM 1451 N N . GLN A 1 174 ? 16.625 0.5 4.098 1 96 174 GLN A N 1
ATOM 1452 C CA . GLN A 1 174 ? 17.953 -0.057 4.258 1 96 174 GLN A CA 1
ATOM 1453 C C . GLN A 1 174 ? 18.938 0.58 3.275 1 96 174 GLN A C 1
ATOM 1455 O O . GLN A 1 174 ? 20.062 0.924 3.648 1 96 174 GLN A O 1
ATOM 1460 N N . LYS A 1 175 ? 18.531 0.801 2.049 1 96.06 175 LYS A N 1
ATOM 1461 C CA . LYS A 1 175 ? 19.438 1.359 1.048 1 96.06 175 LYS A CA 1
ATOM 1462 C C . LYS A 1 175 ? 19.938 2.744 1.461 1 96.06 175 LYS A C 1
ATOM 1464 O O . LYS A 1 175 ? 21.109 3.064 1.3 1 96.06 175 LYS A O 1
ATOM 1469 N N . TYR A 1 176 ? 19.031 3.441 2.004 1 92.38 176 TYR A N 1
ATOM 1470 C CA . TYR A 1 176 ? 19.375 4.828 2.301 1 92.38 176 TYR A CA 1
ATOM 1471 C C . TYR A 1 176 ? 19.594 5.027 3.797 1 92.38 176 TYR A C 1
ATOM 1473 O O . TYR A 1 176 ? 19.531 6.152 4.293 1 92.38 176 TYR A O 1
ATOM 1481 N N . GLN A 1 177 ? 19.734 3.922 4.539 1 90.44 177 GLN A N 1
ATOM 1482 C CA . GLN A 1 177 ? 20.094 3.883 5.949 1 90.44 177 GLN A CA 1
ATOM 1483 C C . GLN A 1 177 ? 19.094 4.664 6.801 1 90.44 177 GLN A C 1
ATOM 1485 O O . GLN A 1 177 ? 19.484 5.48 7.633 1 90.44 177 GLN A O 1
ATOM 1490 N N . LEU A 1 178 ? 17.891 4.438 6.508 1 89.19 178 LEU A N 1
ATOM 1491 C CA . LEU A 1 178 ? 16.797 5.062 7.25 1 89.19 178 LEU A CA 1
ATOM 1492 C C . LEU A 1 178 ? 16.203 4.086 8.258 1 89.19 178 LEU A C 1
ATOM 1494 O O . LEU A 1 178 ? 15.203 4.402 8.922 1 89.19 178 LEU A O 1
ATOM 1498 N N . ASP A 1 179 ? 16.797 2.93 8.344 1 85 179 ASP A N 1
ATOM 1499 C CA . ASP A 1 179 ? 16.281 1.903 9.25 1 85 179 ASP A CA 1
ATOM 1500 C C . ASP A 1 179 ? 16.875 2.057 10.641 1 85 179 ASP A C 1
ATOM 1502 O O . ASP A 1 179 ? 17.094 1.065 11.344 1 85 179 ASP A O 1
ATOM 1506 N N . PHE A 1 180 ? 17.109 3.32 11.047 1 84.94 180 PHE A N 1
ATOM 1507 C CA . PHE A 1 180 ? 17.672 3.633 12.352 1 84.94 180 PHE A CA 1
ATOM 1508 C C . PHE A 1 180 ? 16.625 3.432 13.453 1 84.94 180 PHE A C 1
ATOM 1510 O O . PHE A 1 180 ? 15.43 3.322 13.172 1 84.94 180 PHE A O 1
ATOM 1517 N N . GLU A 1 181 ? 17.172 3.273 14.586 1 86.62 181 GLU A N 1
ATOM 1518 C CA . GLU A 1 181 ? 16.312 3.25 15.766 1 86.62 181 GLU A CA 1
ATOM 1519 C C . GLU A 1 181 ? 16.172 4.641 16.375 1 86.62 181 GLU A C 1
ATOM 1521 O O . GLU A 1 181 ? 17.016 5.512 16.141 1 86.62 181 GLU A O 1
ATOM 1526 N N . GLU A 1 182 ? 15.094 4.82 17.062 1 85.12 182 GLU A N 1
ATOM 1527 C CA . GLU A 1 182 ? 14.844 6.113 17.688 1 85.12 182 GLU A CA 1
ATOM 1528 C C . GLU A 1 182 ? 16.031 6.559 18.531 1 85.12 182 GLU A C 1
ATOM 1530 O O . GLU A 1 182 ? 16.375 7.746 18.562 1 85.12 182 GLU A O 1
ATOM 1535 N N . GLU A 1 183 ? 16.641 5.598 19.156 1 87.25 183 GLU A N 1
ATOM 1536 C CA . GLU A 1 183 ? 17.766 5.887 20.047 1 87.25 183 GLU A CA 1
ATOM 1537 C C . GLU A 1 183 ? 18.984 6.359 19.25 1 87.25 183 GLU A C 1
ATOM 1539 O O . GLU A 1 183 ? 19.906 6.949 19.812 1 87.25 183 GLU A O 1
ATOM 1544 N N . ASP A 1 184 ? 18.953 6.082 18 1 89.81 184 ASP A N 1
ATOM 1545 C CA . ASP A 1 184 ? 20.078 6.438 17.141 1 89.81 184 ASP A CA 1
ATOM 1546 C C . ASP A 1 184 ? 20 7.902 16.719 1 89.81 184 ASP A C 1
ATOM 1548 O O . ASP A 1 184 ? 20.984 8.461 16.219 1 89.81 184 ASP A O 1
ATOM 1552 N N . ILE A 1 185 ? 18.938 8.625 16.906 1 92.12 185 ILE A N 1
ATOM 1553 C CA . ILE A 1 185 ? 18.766 10.016 16.516 1 92.12 185 ILE A CA 1
ATOM 1554 C C . ILE A 1 185 ? 19.531 10.93 17.469 1 92.12 185 ILE A C 1
ATOM 1556 O O . ILE A 1 185 ? 19.281 10.922 18.672 1 92.12 185 ILE A O 1
ATOM 1560 N N . PRO A 1 186 ? 20.406 11.688 16.891 1 93.56 186 PRO A N 1
ATOM 1561 C CA . PRO A 1 186 ? 21.172 12.594 17.75 1 93.56 186 PRO A CA 1
ATOM 1562 C C . PRO A 1 186 ? 20.266 13.562 18.516 1 93.56 186 PRO A C 1
ATOM 1564 O O . PRO A 1 186 ? 19.281 14.055 17.969 1 93.56 186 PRO A O 1
ATOM 1567 N N . ALA A 1 187 ? 20.688 13.859 19.688 1 93.69 187 ALA A N 1
ATOM 1568 C CA . ALA A 1 187 ? 19.891 14.719 20.562 1 93.69 187 ALA A CA 1
ATOM 1569 C C . ALA A 1 187 ? 19.672 16.094 19.938 1 93.69 187 ALA A C 1
ATOM 1571 O O . ALA A 1 187 ? 18.609 16.688 20.078 1 93.69 187 ALA A O 1
ATOM 1572 N N . TYR A 1 188 ? 20.703 16.516 19.312 1 94.44 188 TYR A N 1
ATOM 1573 C CA . TYR A 1 188 ? 20.594 17.875 18.766 1 94.44 188 TYR A CA 1
ATOM 1574 C C . TYR A 1 188 ? 19.547 17.938 17.656 1 94.44 188 TYR A C 1
ATOM 1576 O O . TYR A 1 188 ? 18.969 18.984 17.406 1 94.44 188 TYR A O 1
ATOM 1584 N N . VAL A 1 189 ? 19.359 16.844 16.984 1 95.44 189 VAL A N 1
ATOM 1585 C CA . VAL A 1 189 ? 18.344 16.797 15.93 1 95.44 189 VAL A CA 1
ATOM 1586 C C . VAL A 1 189 ? 16.969 16.984 16.531 1 95.44 189 VAL A C 1
ATOM 1588 O O . VAL A 1 189 ? 16.141 17.734 15.992 1 95.44 189 VAL A O 1
ATOM 1591 N N . TYR A 1 190 ? 16.75 16.391 17.641 1 93.56 190 TYR A N 1
ATOM 1592 C CA . TYR A 1 190 ? 15.492 16.578 18.344 1 93.56 190 TYR A CA 1
ATOM 1593 C C . TYR A 1 190 ? 15.328 18.016 18.812 1 93.56 190 TYR A C 1
ATOM 1595 O O . TYR A 1 190 ? 14.234 18.578 18.75 1 93.56 190 TYR A O 1
ATOM 1603 N N . LYS A 1 191 ? 16.375 18.5 19.312 1 95.06 191 LYS A N 1
ATOM 1604 C CA . LYS A 1 191 ? 16.344 19.891 19.766 1 95.06 191 LYS A CA 1
ATOM 1605 C C . LYS A 1 191 ? 16.047 20.844 18.609 1 95.06 191 LYS A C 1
ATOM 1607 O O . LYS A 1 191 ? 15.289 21.797 18.781 1 95.06 191 LYS A O 1
ATOM 1612 N N . LEU A 1 192 ? 16.688 20.547 17.547 1 95.56 192 LEU A N 1
ATOM 1613 C CA . LEU A 1 192 ? 16.453 21.359 16.359 1 95.56 192 LEU A CA 1
ATOM 1614 C C . LEU A 1 192 ? 14.984 21.25 15.922 1 95.56 192 LEU A C 1
ATOM 1616 O O . LEU A 1 192 ? 14.352 22.266 15.617 1 95.56 192 LEU A O 1
ATOM 1620 N N . LYS A 1 193 ? 14.5 20.078 15.875 1 95.12 193 LYS A N 1
ATOM 1621 C CA . LYS A 1 193 ? 13.094 19.875 15.523 1 95.12 193 LYS A CA 1
ATOM 1622 C C . LYS A 1 193 ? 12.18 20.641 16.469 1 95.12 193 LYS A C 1
ATOM 1624 O O . LYS A 1 193 ? 11.234 21.297 16.031 1 95.12 193 LYS A O 1
ATOM 1629 N N . GLN A 1 194 ? 12.414 20.516 17.719 1 94.81 194 GLN A N 1
ATOM 1630 C CA . GLN A 1 194 ? 11.625 21.219 18.734 1 94.81 194 GLN A CA 1
ATOM 1631 C C . GLN A 1 194 ? 11.688 22.734 18.531 1 94.81 194 GLN A C 1
ATOM 1633 O O . GLN A 1 194 ? 10.672 23.422 18.641 1 94.81 194 GLN A O 1
ATOM 1638 N N . TYR A 1 195 ? 12.906 23.172 18.297 1 95.94 195 TYR A N 1
ATOM 1639 C CA . TYR A 1 195 ? 13.086 24.594 18.031 1 95.94 195 TYR A CA 1
ATOM 1640 C C . TYR A 1 195 ? 12.242 25.047 16.859 1 95.94 195 TYR A C 1
ATOM 1642 O O . TYR A 1 195 ? 11.555 26.062 16.922 1 95.94 195 TYR A O 1
ATOM 1650 N N . LEU A 1 196 ? 12.281 24.297 15.789 1 95.25 196 LEU A N 1
ATOM 1651 C CA . LEU A 1 196 ? 11.516 24.625 14.594 1 95.25 196 LEU A CA 1
ATOM 1652 C C . LEU A 1 196 ? 10.016 24.562 14.867 1 95.25 196 LEU A C 1
ATOM 1654 O O . LEU A 1 196 ? 9.258 25.406 14.375 1 95.25 196 LEU A O 1
ATOM 1658 N N . ASP A 1 197 ? 9.625 23.609 15.625 1 94.06 197 ASP A N 1
ATOM 1659 C CA . ASP A 1 197 ? 8.211 23.469 15.984 1 94.06 197 ASP A CA 1
ATOM 1660 C C . ASP A 1 197 ? 7.727 24.688 16.781 1 94.06 197 ASP A C 1
ATOM 1662 O O . ASP A 1 197 ? 6.605 25.156 16.578 1 94.06 197 ASP A O 1
ATOM 1666 N N . GLU A 1 198 ? 8.547 25.141 17.594 1 94.62 198 GLU A N 1
ATOM 1667 C CA . GLU A 1 198 ? 8.18 26.234 18.5 1 94.62 198 GLU A CA 1
ATOM 1668 C C . GLU A 1 198 ? 8.266 27.594 17.797 1 94.62 198 GLU A C 1
ATOM 1670 O O . GLU A 1 198 ? 7.535 28.516 18.141 1 94.62 198 GLU A O 1
ATOM 1675 N N . HIS A 1 199 ? 9.148 27.672 16.797 1 95 199 HIS A N 1
ATOM 1676 C CA . HIS A 1 199 ? 9.43 28.969 16.203 1 95 199 HIS A CA 1
ATOM 1677 C C . HIS A 1 199 ? 9.047 29 14.727 1 95 199 HIS A C 1
ATOM 1679 O O . HIS A 1 199 ? 9.617 29.781 13.953 1 95 199 HIS A O 1
ATOM 1685 N N . PHE A 1 200 ? 8.133 28.156 14.336 1 94.44 200 PHE A N 1
ATOM 1686 C CA . PHE A 1 200 ? 7.863 27.984 12.914 1 94.44 200 PHE A CA 1
ATOM 1687 C C . PHE A 1 200 ? 7.273 29.25 12.305 1 94.44 200 PHE A C 1
ATOM 1689 O O . PHE A 1 200 ? 7.312 29.438 11.094 1 94.44 200 PHE A O 1
ATOM 1696 N N . LYS A 1 201 ? 6.766 30.156 13.07 1 95 201 LYS A N 1
ATOM 1697 C CA . LYS A 1 201 ? 6.141 31.375 12.562 1 95 201 LYS A CA 1
ATOM 1698 C C . LYS A 1 201 ? 7.188 32.438 12.234 1 95 201 LYS A C 1
ATOM 1700 O O . LYS A 1 201 ? 6.883 33.438 11.57 1 95 201 LYS A O 1
ATOM 1705 N N . GLU A 1 202 ? 8.383 32.188 12.672 1 93.56 202 GLU A N 1
ATOM 1706 C CA . GLU A 1 202 ? 9.469 33.125 12.438 1 93.56 202 GLU A CA 1
ATOM 1707 C C . GLU A 1 202 ? 10.188 32.844 11.125 1 93.56 202 GLU A C 1
ATOM 1709 O O . GLU A 1 202 ? 9.977 31.781 10.523 1 93.56 202 GLU A O 1
ATOM 1714 N N . THR A 1 203 ? 10.883 33.875 10.688 1 91 203 THR A N 1
ATOM 1715 C CA . THR A 1 203 ? 11.766 33.656 9.547 1 91 203 THR A CA 1
ATOM 1716 C C . THR A 1 203 ? 13.109 33.094 10 1 91 203 THR A C 1
ATOM 1718 O O . THR A 1 203 ? 13.891 33.781 10.648 1 91 203 THR A O 1
ATOM 1721 N N . ILE A 1 204 ? 13.266 31.891 9.789 1 93.56 204 ILE A N 1
ATOM 1722 C CA . ILE A 1 204 ? 14.477 31.203 10.219 1 93.56 204 ILE A CA 1
ATOM 1723 C C . ILE A 1 204 ? 15.312 30.828 9 1 93.56 204 ILE A C 1
ATOM 1725 O O . ILE A 1 204 ? 14.789 30.312 8 1 93.56 204 ILE A O 1
ATOM 1729 N N . THR A 1 205 ? 16.562 31.156 9.055 1 92.62 205 THR A N 1
ATOM 1730 C CA . THR A 1 205 ? 17.484 30.797 7.984 1 92.62 205 THR A CA 1
ATOM 1731 C C . THR A 1 205 ? 18.469 29.719 8.461 1 92.62 205 THR A C 1
ATOM 1733 O O . THR A 1 205 ? 18.625 29.5 9.664 1 92.62 205 THR A O 1
ATOM 1736 N N . LEU A 1 206 ? 19.062 29.094 7.492 1 94.06 206 LEU A N 1
ATOM 1737 C CA . LEU A 1 206 ? 20.062 28.094 7.832 1 94.06 206 LEU A CA 1
ATOM 1738 C C . LEU A 1 206 ? 21.234 28.719 8.578 1 94.06 206 LEU A C 1
ATOM 1740 O O . LEU A 1 206 ? 21.828 28.078 9.453 1 94.06 206 LEU A O 1
ATOM 1744 N N . ASP A 1 207 ? 21.562 29.969 8.227 1 93.44 207 ASP A N 1
ATOM 1745 C CA . ASP A 1 207 ? 22.656 30.672 8.891 1 93.44 207 ASP A CA 1
ATOM 1746 C C . ASP A 1 207 ? 22.359 30.859 10.383 1 93.44 207 ASP A C 1
ATOM 1748 O O . ASP A 1 207 ? 23.25 30.688 11.219 1 93.44 207 ASP A O 1
ATOM 1752 N N . GLN A 1 208 ? 21.172 31.188 10.656 1 93.69 208 GLN A N 1
ATOM 1753 C CA . GLN A 1 208 ? 20.75 31.359 12.039 1 93.69 208 GLN A CA 1
ATOM 1754 C C . GLN A 1 208 ? 20.844 30.031 12.805 1 93.69 208 GLN A C 1
ATOM 1756 O O . GLN A 1 208 ? 21.266 30 13.961 1 93.69 208 GLN A O 1
ATOM 1761 N N . LEU A 1 209 ? 20.438 28.953 12.156 1 94.81 209 LEU A N 1
ATOM 1762 C CA . LEU A 1 209 ? 20.484 27.641 12.789 1 94.81 209 LEU A CA 1
ATOM 1763 C C . LEU A 1 209 ? 21.906 27.203 13.055 1 94.81 209 LEU A C 1
ATOM 1765 O O . LEU A 1 209 ? 22.203 26.562 14.078 1 94.81 209 LEU A O 1
ATOM 1769 N N . GLU A 1 210 ? 22.766 27.484 12.117 1 94.38 210 GLU A N 1
ATOM 1770 C CA . GLU A 1 210 ? 24.172 27.188 12.289 1 94.38 210 GLU A CA 1
ATOM 1771 C C . GLU A 1 210 ? 24.734 27.828 13.555 1 94.38 210 GLU A C 1
ATOM 1773 O O . GLU A 1 210 ? 25.484 27.203 14.305 1 94.38 210 GLU A O 1
ATOM 1778 N N . GLN A 1 211 ? 24.406 29.094 13.781 1 93.06 211 GLN A N 1
ATOM 1779 C CA . GLN A 1 211 ? 24.875 29.844 14.938 1 93.06 211 GLN A CA 1
ATOM 1780 C C . GLN A 1 211 ? 24.281 29.297 16.234 1 93.06 211 GLN A C 1
ATOM 1782 O O . GLN A 1 211 ? 24.969 29.172 17.234 1 93.06 211 GLN A O 1
ATOM 1787 N N . GLN A 1 212 ? 23.094 28.906 16.172 1 92 212 GLN A N 1
ATOM 1788 C CA . GLN A 1 212 ? 22.375 28.484 17.359 1 92 212 GLN A CA 1
ATOM 1789 C C . GLN A 1 212 ? 22.797 27.078 17.797 1 92 212 GLN A C 1
ATOM 1791 O O . GLN A 1 212 ? 22.891 26.797 19 1 92 212 GLN A O 1
ATOM 1796 N N . PHE A 1 213 ? 23.031 26.203 16.859 1 93.81 213 PHE A N 1
ATOM 1797 C CA . PHE A 1 213 ? 23.281 24.797 17.172 1 93.81 213 PHE A CA 1
ATOM 1798 C C . PHE A 1 213 ? 24.766 24.484 17.047 1 93.81 213 PHE A C 1
ATOM 1800 O O . PHE A 1 213 ? 25.188 23.359 17.359 1 93.81 213 PHE A O 1
ATOM 1807 N N . LEU A 1 214 ? 25.547 25.438 16.625 1 92.31 214 LEU A N 1
ATOM 1808 C CA . LEU A 1 214 ? 27 25.344 16.547 1 92.31 214 LEU A CA 1
ATOM 1809 C C . LEU A 1 214 ? 27.438 24.188 15.672 1 92.31 214 LEU A C 1
ATOM 1811 O O . LEU A 1 214 ? 28.312 23.406 16.047 1 92.31 214 LEU A O 1
ATOM 1815 N N . LEU A 1 215 ? 26.672 23.922 14.625 1 92 215 LEU A N 1
ATOM 1816 C CA . LEU A 1 215 ? 26.969 22.953 13.57 1 92 215 LEU A CA 1
ATOM 1817 C C . LEU A 1 215 ? 26.844 23.609 12.195 1 92 215 LEU A C 1
ATOM 1819 O O . LEU A 1 215 ? 26.062 24.547 12.016 1 92 215 LEU A O 1
ATOM 1823 N N . ASN A 1 216 ? 27.672 23.172 11.297 1 92.38 216 ASN A N 1
ATOM 1824 C CA . ASN A 1 216 ? 27.594 23.75 9.953 1 92.38 216 ASN A CA 1
ATOM 1825 C C . ASN A 1 216 ? 26.266 23.406 9.281 1 92.38 216 ASN A C 1
ATOM 1827 O O . ASN A 1 216 ? 25.656 22.375 9.578 1 92.38 216 ASN A O 1
ATOM 1831 N N . LYS A 1 217 ? 25.859 24.312 8.398 1 92.31 217 LYS A N 1
ATOM 1832 C CA . LYS A 1 217 ? 24.547 24.203 7.766 1 92.31 217 LYS A CA 1
ATOM 1833 C C . LYS A 1 217 ? 24.422 22.922 6.953 1 92.31 217 LYS A C 1
ATOM 1835 O O . LYS A 1 217 ? 23.328 22.344 6.852 1 92.31 217 LYS A O 1
ATOM 1840 N N . TYR A 1 218 ? 25.5 22.469 6.434 1 92.25 218 TYR A N 1
ATOM 1841 C CA . TYR A 1 218 ? 25.469 21.234 5.66 1 92.25 218 TYR A CA 1
ATOM 1842 C C . TYR A 1 218 ? 25.156 20.031 6.551 1 92.25 218 TYR A C 1
ATOM 1844 O O . TYR A 1 218 ? 24.312 19.203 6.211 1 92.25 218 TYR A O 1
ATOM 1852 N N . GLN A 1 219 ? 25.766 20 7.656 1 93.5 219 GLN A N 1
ATOM 1853 C CA . GLN A 1 219 ? 25.547 18.922 8.609 1 93.5 219 GLN A CA 1
ATOM 1854 C C . GLN A 1 219 ? 24.125 18.953 9.18 1 93.5 219 GLN A C 1
ATOM 1856 O O . GLN A 1 219 ? 23.484 17.922 9.328 1 93.5 219 GLN A O 1
ATOM 1861 N N . LEU A 1 220 ? 23.688 20.141 9.516 1 94.5 220 LEU A N 1
ATOM 1862 C CA . LEU A 1 220 ? 22.344 20.312 10.023 1 94.5 220 LEU A CA 1
ATOM 1863 C C . LEU A 1 220 ? 21.312 19.781 9.023 1 94.5 220 LEU A C 1
ATOM 1865 O O . LEU A 1 220 ? 20.422 19.016 9.391 1 94.5 220 LEU A O 1
ATOM 1869 N N . SER A 1 221 ? 21.484 20.172 7.789 1 95.12 221 SER A N 1
ATOM 1870 C CA . SER A 1 221 ? 20.547 19.781 6.742 1 95.12 221 SER A CA 1
ATOM 1871 C C . SER A 1 221 ? 20.625 18.266 6.488 1 95.12 221 SER A C 1
ATOM 1873 O O . SER A 1 221 ? 19.594 17.609 6.348 1 95.12 221 SER A O 1
ATOM 1875 N N . LYS A 1 222 ? 21.766 17.75 6.473 1 94.06 222 LYS A N 1
ATOM 1876 C CA . LYS A 1 222 ? 21.969 16.328 6.199 1 94.06 222 LYS A CA 1
ATOM 1877 C C . LYS A 1 222 ? 21.344 15.469 7.285 1 94.06 222 LYS A C 1
ATOM 1879 O O . LYS A 1 222 ? 20.547 14.57 6.988 1 94.06 222 LYS A O 1
ATOM 1884 N N . ASP A 1 223 ? 21.656 15.789 8.5 1 94.56 223 ASP A N 1
ATOM 1885 C CA . ASP A 1 223 ? 21.156 14.992 9.617 1 94.56 223 ASP A CA 1
ATOM 1886 C C . ASP A 1 223 ? 19.656 15.141 9.773 1 94.56 223 ASP A C 1
ATOM 1888 O O . ASP A 1 223 ? 18.938 14.156 10 1 94.56 223 ASP A O 1
ATOM 1892 N N . PHE A 1 224 ? 19.266 16.359 9.664 1 94.94 224 PHE A N 1
ATOM 1893 C CA . PHE A 1 224 ? 17.844 16.578 9.82 1 94.94 224 PHE A CA 1
ATOM 1894 C C . PHE A 1 224 ? 17.062 15.883 8.711 1 94.94 224 PHE A C 1
ATOM 1896 O O . PHE A 1 224 ? 16.016 15.281 8.969 1 94.94 224 PHE A O 1
ATOM 1903 N N . SER A 1 225 ? 17.578 15.898 7.535 1 93.88 225 SER A N 1
ATOM 1904 C CA . SER A 1 225 ? 16.938 15.203 6.422 1 93.88 225 SER A CA 1
ATOM 1905 C C . SER A 1 225 ? 16.938 13.695 6.637 1 93.88 225 SER A C 1
ATOM 1907 O O . SER A 1 225 ? 15.938 13.023 6.363 1 93.88 225 SER A O 1
ATOM 1909 N N . LYS A 1 226 ? 17.953 13.219 7.16 1 92.44 226 LYS A N 1
ATOM 1910 C CA . LYS A 1 226 ? 18.078 11.789 7.395 1 92.44 226 LYS A CA 1
ATOM 1911 C C . LYS A 1 226 ? 17.094 11.32 8.477 1 92.44 226 LYS A C 1
ATOM 1913 O O . LYS A 1 226 ? 16.359 10.359 8.273 1 92.44 226 LYS A O 1
ATOM 1918 N N . PHE A 1 227 ? 17.016 12.055 9.508 1 93.69 227 PHE A N 1
ATOM 1919 C CA . PHE A 1 227 ? 16.344 11.531 10.688 1 93.69 227 PHE A CA 1
ATOM 1920 C C . PHE A 1 227 ? 14.906 12.023 10.758 1 93.69 227 PHE A C 1
ATOM 1922 O O . PHE A 1 227 ? 14.047 11.367 11.344 1 93.69 227 PHE A O 1
ATOM 1929 N N . ILE A 1 228 ? 14.672 13.188 10.156 1 92.56 228 ILE A N 1
ATOM 1930 C CA . ILE A 1 228 ? 13.336 13.758 10.25 1 92.56 228 ILE A CA 1
ATOM 1931 C C . ILE A 1 228 ? 12.609 13.594 8.922 1 92.56 228 ILE A C 1
ATOM 1933 O O . ILE A 1 228 ? 11.375 13.57 8.883 1 92.56 228 ILE A O 1
ATOM 1937 N N . GLY A 1 229 ? 13.438 13.5 7.785 1 90.62 229 GLY A N 1
ATOM 1938 C CA . GLY A 1 229 ? 12.805 13.156 6.523 1 90.62 229 GLY A CA 1
ATOM 1939 C C . GLY A 1 229 ? 12.797 14.297 5.527 1 90.62 229 GLY A C 1
ATOM 1940 O O . GLY A 1 229 ? 12.445 14.109 4.359 1 90.62 229 GLY A O 1
ATOM 1941 N N . SER A 1 230 ? 13.109 15.492 5.965 1 91.62 230 SER A N 1
ATOM 1942 C CA . SER A 1 230 ? 13.219 16.656 5.09 1 91.62 230 SER A CA 1
ATOM 1943 C C . SER A 1 230 ? 14.195 17.688 5.66 1 91.62 230 SER A C 1
ATOM 1945 O O . SER A 1 230 ? 14.43 17.719 6.871 1 91.62 230 SER A O 1
ATOM 1947 N N . PRO A 1 231 ? 14.727 18.516 4.766 1 93.69 231 PRO A N 1
ATOM 1948 C CA . PRO A 1 231 ? 15.586 19.594 5.285 1 93.69 231 PRO A CA 1
ATOM 1949 C C . PRO A 1 231 ? 14.852 20.516 6.246 1 93.69 231 PRO A C 1
ATOM 1951 O O . PRO A 1 231 ? 13.633 20.672 6.152 1 93.69 231 PRO A O 1
ATOM 1954 N N . PRO A 1 232 ? 15.602 21.172 7.086 1 95 232 PRO A N 1
ATOM 1955 C CA . PRO A 1 232 ? 14.984 22 8.125 1 95 232 PRO A CA 1
ATOM 1956 C C . PRO A 1 232 ? 14.047 23.062 7.555 1 95 232 PRO A C 1
ATOM 1958 O O . PRO A 1 232 ? 12.93 23.234 8.055 1 95 232 PRO A O 1
ATOM 1961 N N . ILE A 1 233 ? 14.445 23.672 6.52 1 93.31 233 ILE A N 1
ATOM 1962 C CA . ILE A 1 233 ? 13.656 24.766 5.969 1 93.31 233 ILE A CA 1
ATOM 1963 C C . ILE A 1 233 ? 12.391 24.219 5.32 1 93.31 233 ILE A C 1
ATOM 1965 O O . ILE A 1 233 ? 11.312 24.797 5.453 1 93.31 233 ILE A O 1
ATOM 1969 N N . ASP A 1 234 ? 12.516 23.094 4.637 1 92.5 234 ASP A N 1
ATOM 1970 C CA . ASP A 1 234 ? 11.344 22.438 4.059 1 92.5 234 ASP A CA 1
ATOM 1971 C C . ASP A 1 234 ? 10.367 22 5.148 1 92.5 234 ASP A C 1
ATOM 1973 O O . ASP A 1 234 ? 9.148 22.125 4.98 1 92.5 234 ASP A O 1
ATOM 1977 N N . TYR A 1 235 ? 10.992 21.5 6.199 1 93.94 235 TYR A N 1
ATOM 1978 C CA . TYR A 1 235 ? 10.188 21.109 7.352 1 93.94 235 TYR A CA 1
ATOM 1979 C C . TYR A 1 235 ? 9.398 22.281 7.902 1 93.94 235 TYR A C 1
ATOM 1981 O O . TYR A 1 235 ? 8.203 22.172 8.172 1 93.94 235 TYR A O 1
ATOM 1989 N N . LEU A 1 236 ? 10.062 23.344 8.031 1 94 236 LEU A N 1
ATOM 1990 C CA . LEU A 1 236 ? 9.461 24.562 8.531 1 94 236 LEU A CA 1
ATOM 1991 C C . LEU A 1 236 ? 8.328 25.031 7.621 1 94 236 LEU A C 1
ATOM 1993 O O . LEU A 1 236 ? 7.266 25.438 8.102 1 94 236 LEU A O 1
ATOM 1997 N N . ILE A 1 237 ? 8.516 24.953 6.379 1 92.5 237 ILE A N 1
ATOM 1998 C CA . ILE A 1 237 ? 7.523 25.359 5.391 1 92.5 237 ILE A CA 1
ATOM 1999 C C . ILE A 1 237 ? 6.281 24.484 5.5 1 92.5 237 ILE A C 1
ATOM 2001 O O . ILE A 1 237 ? 5.152 24.984 5.484 1 92.5 237 ILE A O 1
ATOM 2005 N N . SER A 1 238 ? 6.496 23.234 5.598 1 92.44 238 SER A N 1
ATOM 2006 C CA . SER A 1 238 ? 5.371 22.328 5.734 1 92.44 238 SER A CA 1
ATOM 2007 C C . SER A 1 238 ? 4.559 22.625 6.988 1 92.44 238 SER A C 1
ATOM 2009 O O . SER A 1 238 ? 3.326 22.562 6.969 1 92.44 238 SER A O 1
ATOM 2011 N N . LYS A 1 239 ? 5.242 22.906 8.031 1 93.5 239 LYS A N 1
ATOM 2012 C CA . LYS A 1 239 ? 4.574 23.281 9.273 1 93.5 239 LYS A CA 1
ATOM 2013 C C . LYS A 1 239 ? 3.756 24.547 9.102 1 93.5 239 LYS A C 1
ATOM 2015 O O . LYS A 1 239 ? 2.611 24.625 9.555 1 93.5 239 LYS A O 1
ATOM 2020 N N . LYS A 1 240 ? 4.379 25.484 8.469 1 95.5 240 LYS A N 1
ATOM 2021 C CA . LYS A 1 240 ? 3.689 26.734 8.188 1 95.5 240 LYS A CA 1
ATOM 2022 C C . LYS A 1 240 ? 2.434 26.5 7.355 1 95.5 240 LYS A C 1
ATOM 2024 O O . LYS A 1 240 ? 1.362 27.031 7.68 1 95.5 240 LYS A O 1
ATOM 2029 N N . LEU A 1 241 ? 2.596 25.703 6.371 1 94.25 241 LEU A N 1
ATOM 2030 C CA . LEU A 1 241 ? 1.479 25.453 5.465 1 94.25 241 LEU A CA 1
ATOM 2031 C C . LEU A 1 241 ? 0.371 24.672 6.168 1 94.25 241 LEU A C 1
ATOM 2033 O O . LEU A 1 241 ? -0.814 24.938 5.938 1 94.25 241 LEU A O 1
ATOM 2037 N N . SER A 1 242 ? 0.765 23.766 6.973 1 94 242 SER A N 1
ATOM 2038 C CA . SER A 1 242 ? -0.235 23.016 7.73 1 94 242 SER A CA 1
ATOM 2039 C C . SER A 1 242 ? -1.007 23.938 8.68 1 94 242 SER A C 1
ATOM 2041 O O . SER A 1 242 ? -2.229 23.812 8.805 1 94 242 SER A O 1
ATOM 2043 N N . TYR A 1 243 ? -0.301 24.781 9.289 1 94.06 243 TYR A N 1
ATOM 2044 C CA . TYR A 1 243 ? -0.951 25.766 10.164 1 94.06 243 TYR A CA 1
ATOM 2045 C C . TYR A 1 243 ? -1.838 26.703 9.359 1 94.06 243 TYR A C 1
ATOM 2047 O O . TYR A 1 243 ? -2.934 27.062 9.797 1 94.06 243 TYR A O 1
ATOM 2055 N N . ALA A 1 244 ? -1.351 27.047 8.219 1 94.25 244 ALA A N 1
ATOM 2056 C CA . ALA A 1 244 ? -2.154 27.891 7.336 1 94.25 244 ALA A CA 1
ATOM 2057 C C . ALA A 1 244 ? -3.467 27.203 6.969 1 94.25 244 ALA A C 1
ATOM 2059 O O . ALA A 1 244 ? -4.52 27.844 6.93 1 94.25 244 ALA A O 1
ATOM 2060 N N . LYS A 1 245 ? -3.338 25.922 6.688 1 92.12 245 LYS A N 1
ATOM 2061 C CA . LYS A 1 245 ? -4.539 25.156 6.391 1 92.12 245 LYS A CA 1
ATOM 2062 C C . LYS A 1 245 ? -5.543 25.234 7.535 1 92.12 245 LYS A C 1
ATOM 2064 O O . LYS A 1 245 ? -6.742 25.422 7.309 1 92.12 245 LYS A O 1
ATOM 2069 N N . ASP A 1 246 ? -5.039 25.125 8.664 1 89.69 246 ASP A N 1
ATOM 2070 C CA . ASP A 1 246 ? -5.871 25.219 9.859 1 89.69 246 ASP A CA 1
ATOM 2071 C C . ASP A 1 246 ? -6.562 26.562 9.953 1 89.69 246 ASP A C 1
ATOM 2073 O O . ASP A 1 246 ? -7.77 26.641 10.188 1 89.69 246 ASP A O 1
ATOM 2077 N N . LEU A 1 247 ? -5.844 27.594 9.734 1 91.19 247 LEU A N 1
ATOM 2078 C CA . LEU A 1 247 ? -6.379 28.938 9.82 1 91.19 247 LEU A CA 1
ATOM 2079 C C . LEU A 1 247 ? -7.406 29.188 8.719 1 91.19 247 LEU A C 1
ATOM 2081 O O . LEU A 1 247 ? -8.438 29.828 8.953 1 91.19 247 LEU A O 1
ATOM 2085 N N . LEU A 1 248 ? -7.105 28.703 7.578 1 89.25 248 LEU A N 1
ATOM 2086 C CA . LEU A 1 248 ? -8 28.875 6.445 1 89.25 248 LEU A CA 1
ATOM 2087 C C . LEU A 1 248 ? -9.344 28.203 6.699 1 89.25 248 LEU A C 1
ATOM 2089 O O . LEU A 1 248 ? -10.391 28.719 6.305 1 89.25 248 LEU A O 1
ATOM 2093 N N . ARG A 1 249 ? -9.242 27.141 7.398 1 82.19 249 ARG A N 1
ATOM 2094 C CA . ARG A 1 249 ? -10.43 26.312 7.59 1 82.19 249 ARG A CA 1
ATOM 2095 C C . ARG A 1 249 ? -11.242 26.781 8.789 1 82.19 249 ARG A C 1
ATOM 2097 O O . ARG A 1 249 ? -12.469 26.703 8.797 1 82.19 249 ARG A O 1
ATOM 2104 N N . TYR A 1 250 ? -10.57 27.375 9.742 1 80.94 250 TYR A N 1
ATOM 2105 C CA . TYR A 1 250 ? -11.266 27.5 11.016 1 80.94 250 TYR A CA 1
ATOM 2106 C C . TYR A 1 250 ? -11.25 28.938 11.516 1 80.94 250 TYR A C 1
ATOM 2108 O O . TYR A 1 250 ? -11.656 29.219 12.648 1 80.94 250 TYR A O 1
ATOM 2116 N N . THR A 1 251 ? -10.711 29.812 10.734 1 85 251 THR A N 1
ATOM 2117 C CA . THR A 1 251 ? -10.742 31.219 11.102 1 85 251 THR A CA 1
ATOM 2118 C C . THR A 1 251 ? -11.273 32.062 9.945 1 85 251 THR A C 1
ATOM 2120 O O . THR A 1 251 ? -11.508 31.547 8.852 1 85 251 THR A O 1
ATOM 2123 N N . GLU A 1 252 ? -11.508 33.312 10.227 1 86.5 252 GLU A N 1
ATOM 2124 C CA . GLU A 1 252 ? 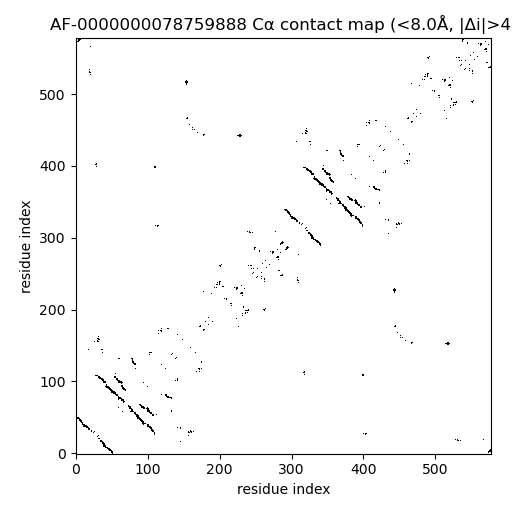-11.969 34.25 9.203 1 86.5 252 GLU A CA 1
ATOM 2125 C C . GLU A 1 252 ? -10.844 35.188 8.742 1 86.5 252 GLU A C 1
ATOM 2127 O O . GLU A 1 252 ? -11.094 36.219 8.125 1 86.5 252 GLU A O 1
ATOM 2132 N N . PHE A 1 253 ? -9.672 34.75 9.117 1 91.06 253 PHE A N 1
ATOM 2133 C CA . PHE A 1 253 ? -8.539 35.562 8.695 1 91.06 253 PHE A CA 1
ATOM 2134 C C . PHE A 1 253 ? -8.453 35.656 7.176 1 91.06 253 PHE A C 1
ATOM 2136 O O . PHE A 1 253 ? -8.711 34.656 6.488 1 91.06 253 PHE A O 1
ATOM 2143 N N . THR A 1 254 ? -8.094 36.812 6.672 1 91.25 254 THR A N 1
ATOM 2144 C CA . THR A 1 254 ? -7.836 36.938 5.242 1 91.25 254 THR A CA 1
ATOM 2145 C C . THR A 1 254 ? -6.574 36.156 4.859 1 91.25 254 THR A C 1
ATOM 2147 O O . THR A 1 254 ? -5.746 35.844 5.723 1 91.25 254 THR A O 1
ATOM 2150 N N . VAL A 1 255 ? -6.461 35.844 3.611 1 92.56 255 VAL A N 1
ATOM 2151 C CA . VAL A 1 255 ? -5.281 35.125 3.123 1 92.56 255 VAL A CA 1
ATOM 2152 C C . VAL A 1 255 ? -4.023 35.938 3.461 1 92.56 255 VAL A C 1
ATOM 2154 O O . VAL A 1 255 ? -2.998 35.344 3.84 1 92.56 255 VAL A O 1
ATOM 2157 N N . ARG A 1 256 ? -4.191 37.219 3.389 1 93.38 256 ARG A N 1
ATOM 2158 C CA . ARG A 1 256 ? -3.062 38.094 3.705 1 93.38 256 ARG A CA 1
ATOM 2159 C C . ARG A 1 256 ? -2.688 38 5.18 1 93.38 256 ARG A C 1
ATOM 2161 O O . ARG A 1 256 ? -1.507 37.875 5.52 1 93.38 256 ARG A O 1
ATOM 2168 N N . MET A 1 257 ? -3.637 38 6.02 1 94.62 257 MET A N 1
ATOM 2169 C CA . MET A 1 257 ? -3.402 37.875 7.453 1 94.62 257 MET A CA 1
ATOM 2170 C C . MET A 1 257 ? -2.756 36.531 7.789 1 94.62 257 MET A C 1
ATOM 2172 O O . MET A 1 257 ? -1.87 36.469 8.641 1 94.62 257 MET A O 1
ATOM 2176 N N . ILE A 1 258 ? -3.197 35.562 7.102 1 95.19 258 ILE A N 1
ATOM 2177 C CA . ILE A 1 258 ? -2.686 34.219 7.34 1 95.19 258 ILE A CA 1
ATOM 2178 C C . ILE A 1 258 ? -1.227 34.125 6.895 1 95.19 258 ILE A C 1
ATOM 2180 O O . ILE A 1 258 ? -0.389 33.562 7.602 1 95.19 258 ILE A O 1
ATOM 2184 N N . SER A 1 259 ? -0.947 34.688 5.738 1 95.56 259 SER A N 1
ATOM 2185 C CA . SER A 1 259 ? 0.43 34.719 5.258 1 95.56 259 SER A CA 1
ATOM 2186 C C . SER A 1 259 ? 1.359 35.344 6.281 1 95.56 259 SER A C 1
ATOM 2188 O O . SER A 1 259 ? 2.432 34.812 6.574 1 95.56 259 SER A O 1
ATOM 2190 N N . GLU A 1 260 ? 0.908 36.469 6.898 1 95 260 GLU A N 1
ATOM 2191 C CA . GLU A 1 260 ? 1.688 37.156 7.914 1 95 260 GLU A CA 1
ATOM 2192 C C . GLU A 1 260 ? 1.79 36.344 9.195 1 95 260 GLU A C 1
ATOM 2194 O O . GLU A 1 260 ? 2.85 36.281 9.82 1 95 260 GLU A O 1
ATOM 2199 N N . GLU A 1 261 ? 0.715 35.688 9.523 1 94.88 261 GLU A N 1
ATOM 2200 C CA . GLU A 1 261 ? 0.634 34.938 10.758 1 94.88 261 GLU A CA 1
ATOM 2201 C C . GLU A 1 261 ? 1.617 33.75 10.742 1 94.88 261 GLU A C 1
ATOM 2203 O O . GLU A 1 261 ? 2.184 33.406 11.773 1 94.88 261 GLU A O 1
ATOM 2208 N N . ILE A 1 262 ? 1.812 33.25 9.586 1 95.12 262 ILE A N 1
ATOM 2209 C CA . ILE A 1 262 ? 2.672 32.062 9.516 1 95.12 262 ILE A CA 1
ATOM 2210 C C . ILE A 1 262 ? 4.102 32.5 9.188 1 95.12 262 ILE A C 1
ATOM 2212 O O . ILE A 1 262 ? 4.969 31.656 8.961 1 95.12 262 ILE A O 1
ATOM 2216 N N . GLY A 1 263 ? 4.344 33.781 9.023 1 94.5 263 GLY A N 1
ATOM 2217 C CA . GLY A 1 263 ? 5.691 34.312 8.891 1 94.5 263 GLY A CA 1
ATOM 2218 C C . GLY A 1 263 ? 6.145 34.438 7.449 1 94.5 263 GLY A C 1
ATOM 2219 O O . GLY A 1 263 ? 7.344 34.406 7.164 1 94.5 263 GLY A O 1
ATOM 2220 N N . ILE A 1 264 ? 5.246 34.438 6.535 1 94.81 264 ILE A N 1
ATOM 2221 C CA . ILE A 1 264 ? 5.578 34.688 5.133 1 94.81 264 ILE A CA 1
ATOM 2222 C C . ILE A 1 264 ? 5.059 36.031 4.703 1 94.81 264 ILE A C 1
ATOM 2224 O O . ILE A 1 264 ? 3.869 36.188 4.414 1 94.81 264 ILE A O 1
ATOM 2228 N N . GLU A 1 265 ? 5.969 36.938 4.598 1 90.81 265 GLU A N 1
ATOM 2229 C CA . GLU A 1 265 ? 5.602 38.312 4.34 1 90.81 265 GLU A CA 1
ATOM 2230 C C . GLU A 1 265 ? 5.176 38.531 2.889 1 90.81 265 GLU A C 1
ATOM 2232 O O . GLU A 1 265 ? 4.301 39.344 2.6 1 90.81 265 GLU A O 1
ATOM 2237 N N . ASN A 1 266 ? 5.801 37.781 2.006 1 92.31 266 ASN A N 1
ATOM 2238 C CA . ASN A 1 266 ? 5.461 37.875 0.59 1 92.31 266 ASN A CA 1
ATOM 2239 C C . ASN A 1 266 ? 4.207 37.062 0.259 1 92.31 266 ASN A C 1
ATOM 2241 O O . ASN A 1 266 ? 4.281 35.875 0.042 1 92.31 266 ASN A O 1
ATOM 2245 N N . PHE A 1 267 ? 3.197 37.812 0.092 1 91.31 267 PHE A N 1
ATOM 2246 C CA . PHE A 1 267 ? 1.887 37.188 -0.107 1 91.31 267 PHE A CA 1
ATOM 2247 C C . PHE A 1 267 ? 1.854 36.375 -1.399 1 91.31 267 PHE A C 1
ATOM 2249 O O . PHE A 1 267 ? 1.276 35.312 -1.442 1 91.31 267 PHE A O 1
ATOM 2256 N N . ALA A 1 268 ? 2.377 36.969 -2.369 1 92.94 268 ALA A N 1
ATOM 2257 C CA . ALA A 1 268 ? 2.404 36.281 -3.656 1 92.94 268 ALA A CA 1
ATOM 2258 C C . ALA A 1 268 ? 3.174 34.969 -3.557 1 92.94 268 ALA A C 1
ATOM 2260 O O . ALA A 1 268 ? 2.77 33.938 -4.141 1 92.94 268 ALA A O 1
ATOM 2261 N N . TYR A 1 269 ? 4.211 35.062 -2.82 1 93.81 269 TYR A N 1
ATOM 2262 C CA . TYR A 1 269 ? 5.008 33.844 -2.613 1 93.81 269 TYR A CA 1
ATOM 2263 C C . TYR A 1 269 ? 4.223 32.812 -1.824 1 93.81 269 TYR A C 1
ATOM 2265 O O . TYR A 1 269 ? 4.215 31.641 -2.18 1 93.81 269 TYR A O 1
ATOM 2273 N N . PHE A 1 270 ? 3.566 33.219 -0.822 1 95.62 270 PHE A N 1
ATOM 2274 C CA . PHE A 1 270 ? 2.748 32.312 -0.015 1 95.62 270 PHE A CA 1
ATOM 2275 C C . PHE A 1 270 ? 1.697 31.625 -0.875 1 95.62 270 PHE A C 1
ATOM 2277 O O . PHE A 1 270 ? 1.539 30.406 -0.807 1 95.62 270 PHE A O 1
ATOM 2284 N N . SER A 1 271 ? 1.035 32.344 -1.674 1 94 271 SER A N 1
ATOM 2285 C CA . SER A 1 271 ? -0.048 31.812 -2.492 1 94 271 SER A CA 1
ATOM 2286 C C . SER A 1 271 ? 0.47 30.766 -3.477 1 94 271 SER A C 1
ATOM 2288 O O . SER A 1 271 ? -0.145 29.719 -3.656 1 94 271 SER A O 1
ATOM 2290 N N . ARG A 1 272 ? 1.543 31.047 -4.082 1 93.81 272 ARG A N 1
ATOM 2291 C CA . ARG A 1 272 ? 2.135 30.125 -5.035 1 93.81 272 ARG A CA 1
ATOM 2292 C C . ARG A 1 272 ? 2.6 28.844 -4.344 1 93.81 272 ARG A C 1
ATOM 2294 O O . ARG A 1 272 ? 2.402 27.75 -4.859 1 93.81 272 ARG A O 1
ATOM 2301 N N . LEU A 1 273 ? 3.191 29.047 -3.215 1 94.12 273 LEU A N 1
ATOM 2302 C CA . LEU A 1 273 ? 3.721 27.922 -2.436 1 94.12 273 LEU A CA 1
ATOM 2303 C C . LEU A 1 273 ? 2.598 27.016 -1.96 1 94.12 273 LEU A C 1
ATOM 2305 O O . LEU A 1 273 ? 2.703 25.797 -2.057 1 94.12 273 LEU A O 1
ATOM 2309 N N . PHE A 1 274 ? 1.604 27.641 -1.467 1 94.44 274 PHE A N 1
ATOM 2310 C CA . PHE A 1 274 ? 0.443 26.891 -0.982 1 94.44 274 PHE A CA 1
ATOM 2311 C C . PHE A 1 274 ? -0.174 26.062 -2.1 1 94.44 274 PHE A C 1
ATOM 2313 O O . PHE A 1 274 ? -0.43 24.875 -1.924 1 94.44 274 PHE A O 1
ATOM 2320 N N . LYS A 1 275 ? -0.305 26.625 -3.229 1 92 275 LYS A N 1
ATOM 2321 C CA . LYS A 1 275 ? -0.9 25.922 -4.367 1 92 275 LYS A CA 1
ATOM 2322 C C . LYS A 1 275 ? -0.005 24.781 -4.844 1 92 275 LYS A C 1
ATOM 2324 O O . LYS A 1 275 ? -0.491 23.703 -5.16 1 92 275 LYS A O 1
ATOM 2329 N N . ALA A 1 276 ? 1.202 25.031 -4.859 1 90.75 276 ALA A N 1
ATOM 2330 C CA . ALA A 1 276 ? 2.162 24.031 -5.305 1 90.75 276 ALA A CA 1
ATOM 2331 C C . ALA A 1 276 ? 2.139 22.812 -4.391 1 90.75 276 ALA A C 1
ATOM 2333 O O . ALA A 1 276 ? 2.252 21.672 -4.859 1 90.75 276 ALA A O 1
ATOM 2334 N N . LYS A 1 277 ? 1.961 23.062 -3.104 1 89.31 277 LYS A N 1
ATOM 2335 C CA . LYS A 1 277 ? 2.096 21.984 -2.123 1 89.31 277 LYS A CA 1
ATOM 2336 C C . LYS A 1 277 ? 0.757 21.297 -1.875 1 89.31 277 LYS A C 1
ATOM 2338 O O . LYS A 1 277 ? 0.719 20.125 -1.479 1 89.31 277 LYS A O 1
ATOM 2343 N N . THR A 1 278 ? -0.343 21.984 -2.164 1 87.12 278 THR A N 1
ATOM 2344 C CA . THR A 1 278 ? -1.634 21.422 -1.779 1 87.12 278 THR A CA 1
ATOM 2345 C C . THR A 1 278 ? -2.496 21.156 -3.01 1 87.12 278 THR A C 1
ATOM 2347 O O . THR A 1 278 ? -3.496 20.438 -2.93 1 87.12 278 THR A O 1
ATOM 2350 N N . GLY A 1 279 ? -2.18 21.797 -4.094 1 84.38 279 GLY A N 1
ATOM 2351 C CA . GLY A 1 279 ? -2.961 21.656 -5.312 1 84.38 279 GLY A CA 1
ATOM 2352 C C . GLY A 1 279 ? -4.074 22.672 -5.43 1 84.38 279 GLY A C 1
ATOM 2353 O O . GLY A 1 279 ? -4.688 22.828 -6.492 1 84.38 279 GLY A O 1
ATOM 2354 N N . LEU A 1 280 ? -4.336 23.406 -4.332 1 87.19 280 LEU A N 1
ATOM 2355 C CA . LEU A 1 280 ? -5.375 24.438 -4.309 1 87.19 280 LEU A CA 1
ATOM 2356 C C . LEU A 1 280 ? -4.801 25.781 -3.861 1 87.19 280 LEU A C 1
ATOM 2358 O O . LEU A 1 280 ? -3.867 25.812 -3.059 1 87.19 280 LEU A O 1
ATOM 2362 N N . SER A 1 281 ? -5.395 26.844 -4.348 1 90.31 281 SER A N 1
ATOM 2363 C CA . SER A 1 281 ? -5.031 28.156 -3.824 1 90.31 281 SER A CA 1
ATOM 2364 C C . SER A 1 281 ? -5.559 28.359 -2.408 1 90.31 281 SER A C 1
ATOM 2366 O O . SER A 1 281 ? -6.52 27.703 -2 1 90.31 281 SER A O 1
ATOM 2368 N N . PRO A 1 282 ? -4.824 29.188 -1.677 1 91.12 282 PRO A N 1
ATOM 2369 C CA . PRO A 1 282 ? -5.359 29.484 -0.345 1 91.12 282 PRO A CA 1
ATOM 2370 C C . PRO A 1 282 ? -6.824 29.906 -0.376 1 91.12 282 PRO A C 1
ATOM 2372 O O . PRO A 1 282 ? -7.605 29.5 0.486 1 91.12 282 PRO A O 1
ATOM 2375 N N . ARG A 1 283 ? -7.215 30.656 -1.325 1 87.06 283 ARG A N 1
ATOM 2376 C CA . ARG A 1 283 ? -8.594 31.109 -1.453 1 87.06 283 ARG A CA 1
ATOM 2377 C C . ARG A 1 283 ? -9.539 29.938 -1.66 1 87.06 283 ARG A C 1
ATOM 2379 O O . ARG A 1 283 ? -10.602 29.859 -1.042 1 87.06 283 ARG A O 1
ATOM 2386 N N . ASP A 1 284 ? -9.086 29.062 -2.5 1 84.44 284 ASP A N 1
ATOM 2387 C CA . ASP A 1 284 ? -9.914 27.906 -2.818 1 84.44 284 ASP A CA 1
ATOM 2388 C C . ASP A 1 284 ? -9.992 26.938 -1.64 1 84.44 284 ASP A C 1
ATOM 2390 O O . ASP A 1 284 ? -10.977 26.219 -1.481 1 84.44 284 ASP A O 1
ATOM 2394 N N . PHE A 1 285 ? -8.93 26.953 -0.886 1 85.44 285 PHE A N 1
ATOM 2395 C CA . PHE A 1 285 ? -8.875 26.062 0.263 1 85.44 285 PHE A CA 1
ATOM 2396 C C . PHE A 1 285 ? -9.805 26.547 1.372 1 85.44 285 PHE A C 1
ATOM 2398 O O . PHE A 1 285 ? -10.234 25.766 2.221 1 85.44 285 PHE A O 1
ATOM 2405 N N . ARG A 1 286 ? -9.992 27.828 1.372 1 76.25 286 ARG A N 1
ATOM 2406 C CA . ARG A 1 286 ? -10.758 28.484 2.422 1 76.25 286 ARG A CA 1
ATOM 2407 C C . ARG A 1 286 ? -12.227 28.078 2.357 1 76.25 286 ARG A C 1
ATOM 2409 O O . ARG A 1 286 ? -12.773 27.859 1.271 1 76.25 286 ARG A O 1
ATOM 2416 N N . LYS A 1 287 ? -12.836 27.859 3.703 1 62.16 287 LYS A N 1
ATOM 2417 C CA . LYS A 1 287 ? -14.273 27.688 3.895 1 62.16 287 LYS A CA 1
ATOM 2418 C C . LYS A 1 287 ? -15.055 28.812 3.221 1 62.16 287 LYS A C 1
ATOM 2420 O O . LYS A 1 287 ? -14.633 29.969 3.23 1 62.16 287 LYS A O 1
ATOM 2425 N N . PHE A 1 288 ? -15.773 28.594 2.137 1 52.94 288 PHE A N 1
ATOM 2426 C CA . PHE A 1 288 ? -16.672 29.672 1.757 1 52.94 288 PHE A CA 1
ATOM 2427 C C . PHE A 1 288 ? -17.578 30.047 2.924 1 52.94 288 PHE A C 1
ATOM 2429 O O . PHE A 1 288 ? -18.219 29.188 3.529 1 52.94 288 PHE A O 1
ATOM 2436 N N . SER A 1 289 ? -17.219 30.984 3.811 1 41.22 289 SER A N 1
ATOM 2437 C CA . SER A 1 289 ? -18.266 31.625 4.617 1 41.22 289 SER A CA 1
ATOM 2438 C C . SER A 1 289 ? -19.438 32.062 3.756 1 41.22 289 SER A C 1
ATOM 2440 O O . SER A 1 289 ? -19.266 32.375 2.576 1 41.22 289 SER A O 1
ATOM 2442 N N . MET B 1 1 ? -14.781 22.75 -11.812 1 65.06 1 MET B N 1
ATOM 2443 C CA . MET B 1 1 ? -15.383 23.594 -10.789 1 65.06 1 MET B CA 1
ATOM 2444 C C . MET B 1 1 ? -14.469 23.703 -9.57 1 65.06 1 MET B C 1
ATOM 2446 O O . MET B 1 1 ? -13.703 22.797 -9.273 1 65.06 1 MET B O 1
ATOM 2450 N N . ASP B 1 2 ? -14.523 24.953 -8.891 1 79.38 2 ASP B N 1
ATOM 2451 C CA . ASP B 1 2 ? -13.602 25.281 -7.816 1 79.38 2 ASP B CA 1
ATOM 2452 C C . ASP B 1 2 ? -14.07 24.688 -6.488 1 79.38 2 ASP B C 1
ATOM 2454 O O . ASP B 1 2 ? -15.266 24.531 -6.262 1 79.38 2 ASP B O 1
ATOM 2458 N N . TYR B 1 3 ? -13.188 24.281 -5.633 1 77.62 3 TYR B N 1
ATOM 2459 C CA . TYR B 1 3 ? -13.469 23.797 -4.293 1 77.62 3 TYR B CA 1
ATOM 2460 C C . TYR B 1 3 ? -14.219 24.844 -3.473 1 77.62 3 TYR B C 1
ATOM 2462 O O . TYR B 1 3 ? -13.883 26.031 -3.521 1 77.62 3 TYR B O 1
ATOM 2470 N N . TRP B 1 4 ? -15.266 24.469 -2.754 1 76.88 4 TRP B N 1
ATOM 2471 C CA . TRP B 1 4 ? -15.938 25.328 -1.781 1 76.88 4 TRP B CA 1
ATOM 2472 C C . TRP B 1 4 ? -16.391 24.531 -0.567 1 76.88 4 TRP B C 1
ATOM 2474 O O . TRP B 1 4 ? -16.547 23.312 -0.648 1 76.88 4 TRP B O 1
ATOM 2484 N N . GLU B 1 5 ? -16.516 25.109 0.598 1 81.75 5 GLU B N 1
ATOM 2485 C CA . GLU B 1 5 ? -16.906 24.438 1.834 1 81.75 5 GLU B CA 1
ATOM 2486 C C . GLU B 1 5 ? -17.703 25.359 2.744 1 81.75 5 GLU B C 1
ATOM 2488 O O . GLU B 1 5 ? -17.375 26.547 2.871 1 81.75 5 GLU B O 1
ATOM 2493 N N . LYS B 1 6 ? -18.906 24.906 3.223 1 79 6 LYS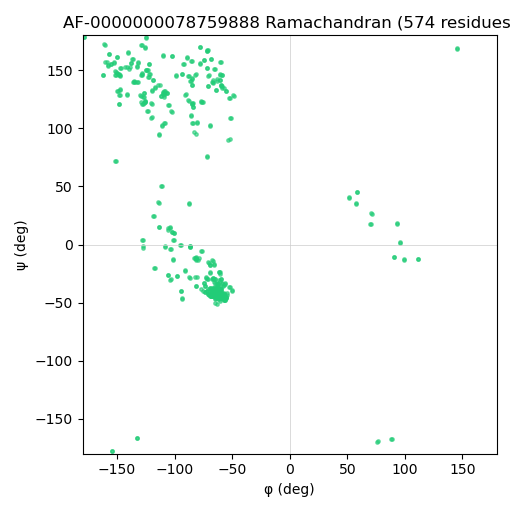 B N 1
ATOM 2494 C CA . LYS B 1 6 ? -19.641 25.453 4.359 1 79 6 LYS B CA 1
ATOM 2495 C C . LYS B 1 6 ? -19.609 24.5 5.551 1 79 6 LYS B C 1
ATOM 2497 O O . LYS B 1 6 ? -19.828 23.297 5.395 1 79 6 LYS B O 1
ATOM 2502 N N . ALA B 1 7 ? -19.172 25.062 6.758 1 83.06 7 ALA B N 1
ATOM 2503 C CA . ALA B 1 7 ? -19.031 24.125 7.859 1 83.06 7 ALA B CA 1
ATOM 2504 C C . ALA B 1 7 ? -19.297 24.797 9.203 1 83.06 7 ALA B C 1
ATOM 2506 O O . ALA B 1 7 ? -19.234 26.016 9.312 1 83.06 7 ALA B O 1
ATOM 2507 N N . ASN B 1 8 ? -19.828 24.062 10.07 1 84.31 8 ASN B N 1
ATOM 2508 C CA . ASN B 1 8 ? -19.844 24.375 11.492 1 84.31 8 ASN B CA 1
ATOM 2509 C C . ASN B 1 8 ? -18.906 23.469 12.289 1 84.31 8 ASN B C 1
ATOM 2511 O O . ASN B 1 8 ? -18.938 22.25 12.117 1 84.31 8 ASN B O 1
ATOM 2515 N N . HIS B 1 9 ? -18.031 24.078 13.156 1 78.94 9 HIS B N 1
ATOM 2516 C CA . HIS B 1 9 ? -16.969 23.312 13.812 1 78.94 9 HIS B CA 1
ATOM 2517 C C . HIS B 1 9 ? -17.234 23.188 15.312 1 78.94 9 HIS B C 1
ATOM 2519 O O . HIS B 1 9 ? -16.328 23.438 16.109 1 78.94 9 HIS B O 1
ATOM 2525 N N . SER B 1 10 ? -18.375 22.797 15.648 1 83.06 10 SER B N 1
ATOM 2526 C CA . SER B 1 10 ? -18.688 22.547 17.047 1 83.06 10 SER B CA 1
ATOM 2527 C C . SER B 1 10 ? -18.188 21.172 17.484 1 83.06 10 SER B C 1
ATOM 2529 O O . SER B 1 10 ? -18.719 20.141 17.031 1 83.06 10 SER B O 1
ATOM 2531 N N . TRP B 1 11 ? -16.953 21.062 18.094 1 79.56 11 TRP B N 1
ATOM 2532 C CA . TRP B 1 11 ? -16.516 19.797 18.672 1 79.56 11 TRP B CA 1
ATOM 2533 C C . TRP B 1 11 ? -15.867 20.016 20.031 1 79.56 11 TRP B C 1
ATOM 2535 O O . TRP B 1 11 ? -15.453 21.125 20.359 1 79.56 11 TRP B O 1
ATOM 2545 N N . SER B 1 12 ? -15.844 18.938 20.75 1 83.44 12 SER B N 1
ATOM 2546 C CA . SER B 1 12 ? -15.414 19.016 22.141 1 83.44 12 SER B CA 1
ATOM 2547 C C . SER B 1 12 ? -13.906 19.25 22.25 1 83.44 12 SER B C 1
ATOM 2549 O O . SER B 1 12 ? -13.18 19.078 21.266 1 83.44 12 SER B O 1
ATOM 2551 N N . GLU B 1 13 ? -13.414 19.594 23.391 1 82.44 13 GLU B N 1
ATOM 2552 C CA . GLU B 1 13 ? -12.008 19.906 23.641 1 82.44 13 GLU B CA 1
ATOM 2553 C C . GLU B 1 13 ? -11.141 18.656 23.531 1 82.44 13 GLU B C 1
ATOM 2555 O O . GLU B 1 13 ? -9.945 18.75 23.25 1 82.44 13 GLU B O 1
ATOM 2560 N N . ASP B 1 14 ? -11.727 17.516 23.719 1 83.75 14 ASP B N 1
ATOM 2561 C CA . ASP B 1 14 ? -10.953 16.281 23.703 1 83.75 14 ASP B CA 1
ATOM 2562 C C . ASP B 1 14 ? -10.805 15.742 22.281 1 83.75 14 ASP B C 1
ATOM 2564 O O . ASP B 1 14 ? -10.156 14.719 22.062 1 83.75 14 ASP B O 1
ATOM 2568 N N . SER B 1 15 ? -11.422 16.438 21.391 1 86.88 15 SER B N 1
ATOM 2569 C CA . SER B 1 15 ? -11.258 16.078 19.984 1 86.88 15 SER B CA 1
ATOM 2570 C C . SER B 1 15 ? -9.812 16.25 19.547 1 86.88 15 SER B C 1
ATOM 2572 O O . SER B 1 15 ? -9.062 17.047 20.109 1 86.88 15 SER B O 1
ATOM 2574 N N . LYS B 1 16 ? -9.367 15.328 18.703 1 91.69 16 LYS B N 1
ATOM 2575 C CA . LYS B 1 16 ? -8.023 15.352 18.141 1 91.69 16 LYS B CA 1
ATOM 2576 C C . LYS B 1 16 ? -8.07 15.57 16.625 1 91.69 16 LYS B C 1
ATOM 2578 O O . LYS B 1 16 ? -8.945 15.039 15.945 1 91.69 16 LYS B O 1
ATOM 2583 N N . ARG B 1 17 ? -7.207 16.391 16.188 1 91.38 17 ARG B N 1
ATOM 2584 C CA . ARG B 1 17 ? -7.125 16.672 14.766 1 91.38 17 ARG B CA 1
ATOM 2585 C C . ARG B 1 17 ? -5.691 16.969 14.344 1 91.38 17 ARG B C 1
ATOM 2587 O O . ARG B 1 17 ? -4.969 17.688 15.039 1 91.38 17 ARG B O 1
ATOM 2594 N N . VAL B 1 18 ? -5.277 16.375 13.32 1 92.38 18 VAL B N 1
ATOM 2595 C CA . VAL B 1 18 ? -3.959 16.609 12.742 1 92.38 18 VAL B CA 1
ATOM 2596 C C . VAL B 1 18 ? -4.094 16.906 11.25 1 92.38 18 VAL B C 1
ATOM 2598 O O . VAL B 1 18 ? -4.73 16.156 10.516 1 92.38 18 VAL B O 1
ATOM 2601 N N . ILE B 1 19 ? -3.637 18.031 10.859 1 91.88 19 ILE B N 1
ATOM 2602 C CA . ILE B 1 19 ? -3.619 18.406 9.453 1 91.88 19 ILE B CA 1
ATOM 2603 C C . ILE B 1 19 ? -2.189 18.344 8.922 1 91.88 19 ILE B C 1
ATOM 2605 O O . ILE B 1 19 ? -1.263 18.875 9.539 1 91.88 19 ILE B O 1
ATOM 2609 N N . LEU B 1 20 ? -2.057 17.672 7.797 1 91.62 20 LEU B N 1
ATOM 2610 C CA . LEU B 1 20 ? -0.714 17.438 7.277 1 91.62 20 LEU B CA 1
ATOM 2611 C C . LEU B 1 20 ? -0.582 17.969 5.852 1 91.62 20 LEU B C 1
ATOM 2613 O O . LEU B 1 20 ? -1.575 18.062 5.129 1 91.62 20 LEU B O 1
ATOM 2617 N N . THR B 1 21 ? 0.583 18.359 5.523 1 90.88 21 THR B N 1
ATOM 2618 C CA . THR B 1 21 ? 1.003 18.641 4.156 1 90.88 21 THR B CA 1
ATOM 2619 C C . THR B 1 21 ? 2.062 17.641 3.699 1 90.88 21 THR B C 1
ATOM 2621 O O . THR B 1 21 ? 3.252 17.828 3.959 1 90.88 21 THR B O 1
ATOM 2624 N N . PRO B 1 22 ? 1.625 16.625 3.053 1 89.25 22 PRO B N 1
ATOM 2625 C CA . PRO B 1 22 ? 2.561 15.562 2.66 1 89.25 22 PRO B CA 1
ATOM 2626 C C . PRO B 1 22 ? 3.67 16.062 1.739 1 89.25 22 PRO B C 1
ATOM 2628 O O . PRO B 1 22 ? 3.438 16.969 0.921 1 89.25 22 PRO B O 1
ATOM 2631 N N . THR B 1 23 ? 4.844 15.492 1.882 1 87.12 23 THR B N 1
ATOM 2632 C CA . THR B 1 23 ? 5.957 15.812 0.991 1 87.12 23 THR B CA 1
ATOM 2633 C C . THR B 1 23 ? 5.715 15.227 -0.4 1 87.12 23 THR B C 1
ATOM 2635 O O . THR B 1 23 ? 4.812 14.414 -0.589 1 87.12 23 THR B O 1
ATOM 2638 N N . GLN B 1 24 ? 6.508 15.656 -1.322 1 85.06 24 GLN B N 1
ATOM 2639 C CA . GLN B 1 24 ? 6.414 15.125 -2.678 1 85.06 24 GLN B CA 1
ATOM 2640 C C . GLN B 1 24 ? 6.719 13.633 -2.705 1 85.06 24 GLN B C 1
ATOM 2642 O O . GLN B 1 24 ? 6.055 12.867 -3.406 1 85.06 24 GLN B O 1
ATOM 2647 N N . ARG B 1 25 ? 7.688 13.18 -1.968 1 86.69 25 ARG B N 1
ATOM 2648 C CA . ARG B 1 25 ? 8.023 11.766 -1.886 1 86.69 25 ARG B CA 1
ATOM 2649 C C . ARG B 1 25 ? 6.84 10.945 -1.385 1 86.69 25 ARG B C 1
ATOM 2651 O O . ARG B 1 25 ? 6.516 9.898 -1.95 1 86.69 25 ARG B O 1
ATOM 2658 N N . SER B 1 26 ? 6.254 11.5 -0.373 1 89.94 26 SER B N 1
ATOM 2659 C CA . SER B 1 26 ? 5.098 10.82 0.202 1 89.94 26 SER B CA 1
ATOM 2660 C C . SER B 1 26 ? 3.959 10.711 -0.806 1 89.94 26 SER B C 1
ATOM 2662 O O . SER B 1 26 ? 3.324 9.664 -0.923 1 89.94 26 SER B O 1
ATOM 2664 N N . ARG B 1 27 ? 3.756 11.703 -1.509 1 90.56 27 ARG B N 1
ATOM 2665 C CA . ARG B 1 27 ? 2.68 11.719 -2.494 1 90.56 27 ARG B CA 1
ATOM 2666 C C . ARG B 1 27 ? 2.957 10.734 -3.623 1 90.56 27 ARG B C 1
ATOM 2668 O O . ARG B 1 27 ? 2.027 10.148 -4.184 1 90.56 27 ARG B O 1
ATOM 2675 N N . ASN B 1 28 ? 4.199 10.523 -3.896 1 90 28 ASN B N 1
ATOM 2676 C CA . ASN B 1 28 ? 4.582 9.633 -4.988 1 90 28 ASN B CA 1
ATOM 2677 C C . ASN B 1 28 ? 4.531 8.172 -4.559 1 90 28 ASN B C 1
ATOM 2679 O O . ASN B 1 28 ? 4.148 7.305 -5.348 1 90 28 ASN B O 1
ATOM 2683 N N . LEU B 1 29 ? 4.871 7.914 -3.344 1 91.88 29 LEU B N 1
ATOM 2684 C CA . LEU B 1 29 ? 5.152 6.539 -2.932 1 91.88 29 LEU B CA 1
ATOM 2685 C C . LEU B 1 29 ? 3.992 5.969 -2.123 1 91.88 29 LEU B C 1
ATOM 2687 O O . LEU B 1 29 ? 3.732 4.766 -2.164 1 91.88 29 LEU B O 1
ATOM 2691 N N . PHE B 1 30 ? 3.279 6.859 -1.396 1 94.12 30 PHE B N 1
A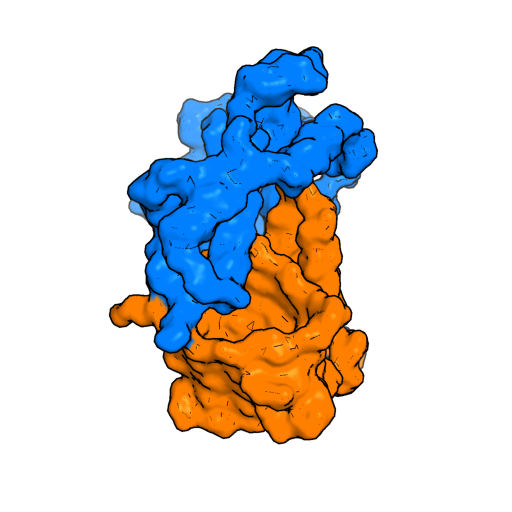TOM 2692 C CA . PHE B 1 30 ? 2.566 6.324 -0.241 1 94.12 30 PHE B CA 1
ATOM 2693 C C . PHE B 1 30 ? 1.074 6.617 -0.342 1 94.12 30 PHE B C 1
ATOM 2695 O O . PHE B 1 30 ? 0.66 7.504 -1.093 1 94.12 30 PHE B O 1
ATOM 2702 N N . PHE B 1 31 ? 0.336 5.773 0.339 1 97 31 PHE B N 1
ATOM 2703 C CA . PHE B 1 31 ? -0.874 6.32 0.944 1 97 31 PHE B CA 1
ATOM 2704 C C . PHE B 1 31 ? -0.527 7.359 2 1 97 31 PHE B C 1
ATOM 2706 O O . PHE B 1 31 ? 0.368 7.148 2.82 1 97 31 PHE B O 1
ATOM 2713 N N . TYR B 1 32 ? -1.21 8.492 1.936 1 96.12 32 TYR B N 1
ATOM 2714 C CA . TYR B 1 32 ? -0.811 9.523 2.879 1 96.12 32 TYR B CA 1
ATOM 2715 C C . TYR B 1 32 ? -2.029 10.211 3.486 1 96.12 32 TYR B C 1
ATOM 2717 O O . TYR B 1 32 ? -3.102 10.234 2.877 1 96.12 32 TYR B O 1
ATOM 2725 N N . ILE B 1 33 ? -1.771 10.75 4.633 1 96.94 33 ILE B N 1
ATOM 2726 C CA . ILE B 1 33 ? -2.803 11.445 5.391 1 96.94 33 ILE B CA 1
ATOM 2727 C C . ILE B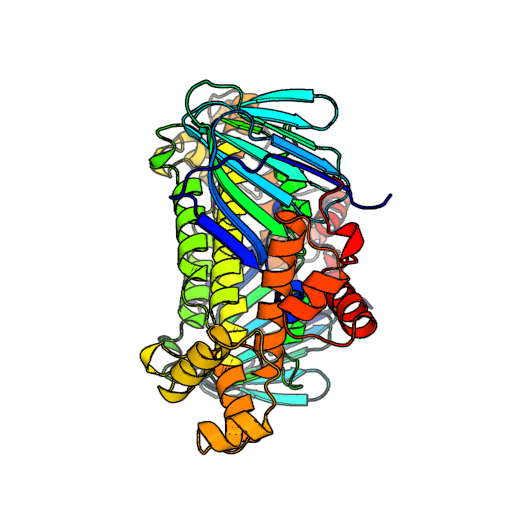 1 33 ? -2.814 12.922 5.008 1 96.94 33 ILE B C 1
ATOM 2729 O O . ILE B 1 33 ? -1.761 13.562 4.934 1 96.94 33 ILE B O 1
ATOM 2733 N N . GLN B 1 34 ? -3.924 13.383 4.699 1 94.56 34 GLN B N 1
ATOM 2734 C CA . GLN B 1 34 ? -4.098 14.828 4.559 1 94.56 34 GLN B CA 1
ATOM 2735 C C . GLN B 1 34 ? -4.602 15.453 5.855 1 94.56 34 GLN B C 1
ATOM 2737 O O . GLN B 1 34 ? -4.125 16.516 6.27 1 94.56 34 GLN B O 1
ATOM 2742 N N . GLU B 1 35 ? -5.594 14.844 6.43 1 94.88 35 GLU B N 1
ATOM 2743 C CA . GLU B 1 35 ? -6.129 15.188 7.742 1 94.88 35 GLU B CA 1
ATOM 2744 C C . GLU B 1 35 ? -6.676 13.953 8.461 1 94.88 35 GLU B C 1
ATOM 2746 O O . GLU B 1 35 ? -7.215 13.047 7.82 1 94.88 35 GLU B O 1
ATOM 2751 N N . ILE B 1 36 ? -6.523 13.977 9.758 1 97 36 ILE B N 1
ATOM 2752 C CA . ILE B 1 36 ? -7.008 12.836 10.523 1 97 36 ILE B CA 1
ATOM 2753 C C . ILE B 1 36 ? -7.414 13.297 11.922 1 97 36 ILE B C 1
ATOM 2755 O O . ILE B 1 36 ? -6.887 14.281 12.438 1 97 36 ILE B O 1
ATOM 2759 N N . GLY B 1 37 ? -8.453 12.547 12.438 1 96.62 37 GLY B N 1
ATOM 2760 C CA . GLY B 1 37 ? -8.797 12.938 13.797 1 96.62 37 GLY B CA 1
ATOM 2761 C C . GLY B 1 37 ? -9.922 12.109 14.391 1 96.62 37 GLY B C 1
ATOM 2762 O O . GLY B 1 37 ? -10.32 11.102 13.812 1 96.62 37 GLY B O 1
ATOM 2763 N N . TYR B 1 38 ? -10.188 12.438 15.57 1 96.44 38 TYR B N 1
ATOM 2764 C CA . TYR B 1 38 ? -11.266 11.938 16.422 1 96.44 38 TYR B CA 1
ATOM 2765 C C . TYR B 1 38 ? -12.109 13.094 16.953 1 96.44 38 TYR B C 1
ATOM 2767 O O . TYR B 1 38 ? -11.578 14.023 17.562 1 96.44 38 TYR B O 1
ATOM 2775 N N . PHE B 1 39 ? -13.453 13.031 16.641 1 94.56 39 PHE B N 1
ATOM 2776 C CA . PHE B 1 39 ? -14.305 14.133 17.062 1 94.56 39 PHE B CA 1
ATOM 2777 C C . PHE B 1 39 ? -15.438 13.625 17.953 1 94.56 39 PHE B C 1
ATOM 2779 O O . PHE B 1 39 ? -15.93 12.508 17.766 1 94.56 39 PHE B O 1
ATOM 2786 N N . LYS B 1 40 ? -15.828 14.359 18.922 1 96.25 40 LYS B N 1
ATOM 2787 C CA . LYS B 1 40 ? -17.141 14.391 19.562 1 96.25 40 LYS B CA 1
ATOM 2788 C C . LYS B 1 40 ? -17.875 15.688 19.25 1 96.25 40 LYS B C 1
ATOM 2790 O O . LYS B 1 40 ? -17.625 16.719 19.891 1 96.25 40 LYS B O 1
ATOM 2795 N N . ALA B 1 41 ? -18.828 15.664 18.344 1 95.5 41 ALA B N 1
ATOM 2796 C CA . ALA B 1 41 ? -19.359 16.875 17.719 1 95.5 41 ALA B CA 1
ATOM 2797 C C . ALA B 1 41 ? -20.859 17 17.984 1 95.5 41 ALA B C 1
ATOM 2799 O O . ALA B 1 41 ? -21.656 16.203 17.469 1 95.5 41 ALA B O 1
ATOM 2800 N N . PRO B 1 42 ? -21.281 17.938 18.812 1 95.12 42 PRO B N 1
ATOM 2801 C CA . PRO B 1 42 ? -22.719 18.156 19.031 1 95.12 42 PRO B CA 1
ATOM 2802 C C . PRO B 1 42 ? -23.375 18.922 17.891 1 95.12 42 PRO B C 1
ATOM 2804 O O . PRO B 1 42 ? -22.688 19.406 16.984 1 95.12 42 PRO B O 1
ATOM 2807 N N . ILE B 1 43 ? -24.656 18.984 17.891 1 94.12 43 ILE B N 1
ATOM 2808 C CA . ILE B 1 43 ? -25.375 19.938 17.031 1 94.12 43 ILE B CA 1
ATOM 2809 C C . ILE B 1 43 ? -24.875 21.344 17.297 1 94.12 43 ILE B C 1
ATOM 2811 O O . ILE B 1 43 ? -24.641 21.719 18.453 1 94.12 43 ILE B O 1
ATOM 2815 N N . PRO B 1 44 ? -24.594 22.031 16.219 1 94.5 44 PRO B N 1
ATOM 2816 C CA . PRO B 1 44 ? -25.016 21.891 14.82 1 94.5 44 PRO B CA 1
ATOM 2817 C C . PRO B 1 44 ? -23.859 21.531 13.891 1 94.5 44 PRO B C 1
ATOM 2819 O O . PRO B 1 44 ? -23.781 22.047 12.773 1 94.5 44 PRO B O 1
ATOM 2822 N N . TYR B 1 45 ? -22.953 20.719 14.375 1 94.06 45 TYR B N 1
ATOM 2823 C CA . TYR B 1 45 ? -21.828 20.328 13.531 1 94.06 45 TYR B CA 1
ATOM 2824 C C . TYR B 1 45 ? -22.312 19.859 12.164 1 94.06 45 TYR B C 1
ATOM 2826 O O . TYR B 1 45 ? -23.219 19.047 12.055 1 94.06 45 TYR B O 1
ATOM 2834 N N . TYR B 1 46 ? -21.688 20.469 11.094 1 95.06 46 TYR B N 1
ATOM 2835 C CA . TYR B 1 46 ? -21.922 19.984 9.742 1 95.06 46 TYR B CA 1
ATOM 2836 C C . TYR B 1 46 ? -20.797 20.391 8.812 1 95.06 46 TYR B C 1
ATOM 2838 O O . TYR B 1 46 ? -20.031 21.312 9.117 1 95.06 46 TYR B O 1
ATOM 2846 N N . THR B 1 47 ? -20.578 19.641 7.762 1 93.44 47 THR B N 1
ATOM 2847 C CA . THR B 1 47 ? -19.703 19.984 6.648 1 93.44 47 THR B CA 1
ATOM 2848 C C . THR B 1 47 ? -20.438 19.797 5.316 1 93.44 47 THR B C 1
ATOM 2850 O O . THR B 1 47 ? -21.078 18.766 5.098 1 93.44 47 THR B O 1
ATOM 2853 N N . GLU B 1 48 ? -20.438 20.766 4.488 1 94.06 48 GLU B N 1
ATOM 2854 C CA . GLU B 1 48 ? -20.953 20.75 3.119 1 94.06 48 GLU B CA 1
ATOM 2855 C C . GLU B 1 48 ? -19.891 21.234 2.131 1 94.06 48 GLU B C 1
ATOM 2857 O O . GLU B 1 48 ? -19.391 22.359 2.252 1 94.06 48 GLU B O 1
ATOM 2862 N N . ARG B 1 49 ? -19.547 20.406 1.167 1 92.25 49 ARG B N 1
ATOM 2863 C CA . ARG B 1 49 ? -18.469 20.797 0.265 1 92.25 49 ARG B CA 1
ATOM 2864 C C . ARG B 1 49 ? -18.516 19.984 -1.02 1 92.25 49 ARG B C 1
ATOM 2866 O O . ARG B 1 49 ? -19.297 19.047 -1.144 1 92.25 49 ARG B O 1
ATOM 2873 N N . ALA B 1 50 ? -17.656 20.406 -1.96 1 91.38 50 ALA B N 1
ATOM 2874 C CA . ALA B 1 50 ? -17.438 19.672 -3.205 1 91.38 50 ALA B CA 1
ATOM 2875 C C . ALA B 1 50 ? -16.062 19.984 -3.781 1 91.38 50 ALA B C 1
ATOM 2877 O O . ALA B 1 50 ? -15.422 20.969 -3.387 1 91.38 50 ALA B O 1
ATOM 2878 N N . HIS B 1 51 ? -15.578 19.016 -4.582 1 90.88 51 HIS B N 1
ATOM 2879 C CA . HIS B 1 51 ? -14.383 19.203 -5.402 1 90.88 51 HIS B CA 1
ATOM 2880 C C . HIS B 1 51 ? -13.125 19.25 -4.543 1 90.88 51 HIS B C 1
ATOM 2882 O O . HIS B 1 51 ? -12.195 20 -4.844 1 90.88 51 HIS B O 1
ATOM 2888 N N . LEU B 1 52 ? -13.133 18.641 -3.414 1 90.25 52 LEU B N 1
ATOM 2889 C CA . LEU B 1 52 ? -11.938 18.453 -2.609 1 90.25 52 LEU B CA 1
ATOM 2890 C C . LEU B 1 52 ? -11.164 17.219 -3.068 1 90.25 52 LEU B C 1
ATOM 2892 O O . LEU B 1 52 ? -11.711 16.109 -3.07 1 90.25 52 LEU B O 1
ATOM 2896 N N . PRO B 1 53 ? -9.945 17.375 -3.514 1 90.94 53 PRO B N 1
ATOM 2897 C CA . PRO B 1 53 ? -9.156 16.219 -3.938 1 90.94 53 PRO B CA 1
ATOM 2898 C C . PRO B 1 53 ? -8.703 15.344 -2.766 1 90.94 53 PRO B C 1
ATOM 2900 O O . PRO B 1 53 ? -7.52 15.336 -2.424 1 90.94 53 PRO B O 1
ATOM 2903 N N . SER B 1 54 ? -9.641 14.617 -2.27 1 94.81 54 SER B N 1
ATOM 2904 C CA . SER B 1 54 ? -9.445 13.82 -1.067 1 94.81 54 SER B CA 1
ATOM 2905 C C . SER B 1 54 ? -10.516 12.742 -0.938 1 94.81 54 SER B C 1
ATOM 2907 O O . SER B 1 54 ? -11.641 12.914 -1.412 1 94.81 54 SER B O 1
ATOM 2909 N N . TYR B 1 55 ? -10.102 11.641 -0.405 1 98.06 55 TYR B N 1
ATOM 2910 C CA . TYR B 1 55 ? -11.062 10.648 0.043 1 98.06 55 TYR B CA 1
ATOM 2911 C C . TYR B 1 55 ? -11.297 10.75 1.545 1 98.06 55 TYR B C 1
ATOM 2913 O O . TYR B 1 55 ? -10.375 11.055 2.303 1 98.06 55 TYR B O 1
ATOM 2921 N N . LEU B 1 56 ? -12.531 10.484 1.959 1 98.56 56 LEU B N 1
ATOM 2922 C CA . LEU B 1 56 ? -12.875 10.633 3.369 1 98.56 56 LEU B CA 1
ATOM 2923 C C . LEU B 1 56 ? -13.508 9.359 3.914 1 98.56 56 LEU B C 1
ATOM 2925 O O . LEU B 1 56 ? -14.414 8.797 3.295 1 98.56 56 LEU B O 1
ATOM 2929 N N . ILE B 1 57 ? -12.961 8.859 5.012 1 98.81 57 ILE B N 1
ATOM 2930 C CA . ILE B 1 57 ? -13.547 7.77 5.789 1 98.81 57 ILE B CA 1
ATOM 2931 C C . ILE B 1 57 ? -14.016 8.297 7.145 1 98.81 57 ILE B C 1
ATOM 2933 O O . ILE B 1 57 ? -13.266 8.992 7.836 1 98.81 57 ILE B O 1
ATOM 2937 N N . LYS B 1 58 ? -15.211 8.047 7.492 1 98.62 58 LYS B N 1
ATOM 2938 C CA . LYS B 1 58 ? -15.734 8.359 8.82 1 98.62 58 LYS B CA 1
ATOM 2939 C C . LYS B 1 58 ? -16.359 7.121 9.469 1 98.62 58 LYS B C 1
ATOM 2941 O O . LYS B 1 58 ? -17.125 6.406 8.828 1 98.62 58 LYS B O 1
ATOM 2946 N N . PHE B 1 59 ? -16 6.859 10.641 1 98.75 59 PHE B N 1
ATOM 2947 C CA . PHE B 1 59 ? -16.484 5.719 11.406 1 98.75 59 PHE B CA 1
ATOM 2948 C C . PHE B 1 59 ? -17.188 6.188 12.68 1 98.75 59 PHE B C 1
ATOM 2950 O O . PHE B 1 59 ? -16.562 6.809 13.539 1 98.75 59 PHE B O 1
ATOM 2957 N N . THR B 1 60 ? -18.453 5.824 12.828 1 98.75 60 THR B N 1
ATOM 2958 C CA . THR B 1 60 ? -19.266 6.301 13.945 1 98.75 60 THR B CA 1
ATOM 2959 C C . THR B 1 60 ? -19.062 5.43 15.18 1 98.75 60 THR B C 1
ATOM 2961 O O . THR B 1 60 ? -19.312 4.223 15.141 1 98.75 60 THR B O 1
ATOM 2964 N N . LEU B 1 61 ? -18.641 6.027 16.219 1 98.25 61 LEU B N 1
ATOM 2965 C CA . LEU B 1 61 ? -18.422 5.316 17.469 1 98.25 61 LEU B CA 1
ATOM 2966 C C . LEU B 1 61 ? -19.641 5.41 18.375 1 98.25 61 LEU B C 1
ATOM 2968 O O . LEU B 1 61 ? -20 4.438 19.031 1 98.25 61 LEU B O 1
ATOM 2972 N N . SER B 1 62 ? -20.266 6.512 18.438 1 97.81 62 SER B N 1
ATOM 2973 C CA . SER B 1 62 ? -21.484 6.758 19.188 1 97.81 62 SER B CA 1
ATOM 2974 C C . SER B 1 62 ? -22.25 7.957 18.609 1 97.81 62 SER B C 1
ATOM 2976 O O . SER B 1 62 ? -21.719 8.703 17.797 1 97.81 62 SER B O 1
ATOM 2978 N N . GLY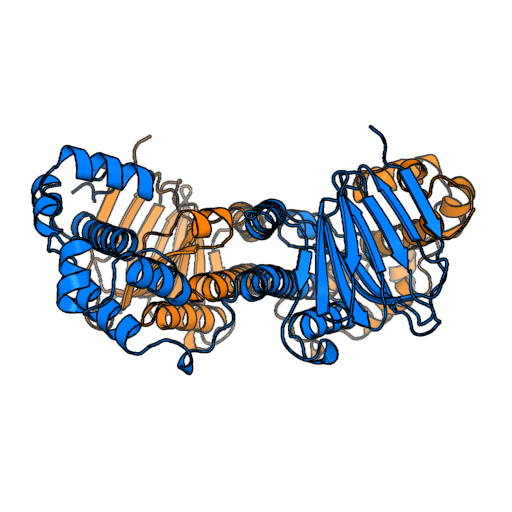 B 1 63 ? -23.531 8.039 19.016 1 97.69 63 GLY B N 1
ATOM 2979 C CA . GLY B 1 63 ? -24.359 9.094 18.453 1 97.69 63 GLY B CA 1
ATOM 2980 C C . GLY B 1 63 ? -24.812 8.797 17.031 1 97.69 63 GLY B C 1
ATOM 2981 O O . GLY B 1 63 ? -24.797 7.641 16.594 1 97.69 63 GLY B O 1
ATOM 2982 N N . LYS B 1 64 ? -25.391 9.914 16.453 1 98.19 64 LYS B N 1
ATOM 2983 C CA . LYS B 1 64 ? -25.906 9.719 15.102 1 98.19 64 LYS B CA 1
ATOM 2984 C C . LYS B 1 64 ? -25.516 10.867 14.188 1 98.19 64 LYS B C 1
ATOM 2986 O O . LYS B 1 64 ? -25.453 12.023 14.625 1 98.19 64 LYS B O 1
ATOM 2991 N N . GLY B 1 65 ? -25.172 10.508 12.953 1 98.12 65 GLY B N 1
ATOM 2992 C CA . GLY B 1 65 ? -24.922 11.469 11.883 1 98.12 65 GLY B CA 1
ATOM 2993 C C . GLY B 1 65 ? -25.75 11.203 10.641 1 98.12 65 GLY B C 1
ATOM 2994 O O . GLY B 1 65 ? -26.516 10.234 10.594 1 98.12 65 GLY B O 1
ATOM 2995 N N . SER B 1 66 ? -25.734 12.117 9.781 1 98.25 66 SER B N 1
ATOM 2996 C CA . SER B 1 66 ? -26.328 11.922 8.469 1 98.25 66 SER B CA 1
ATOM 2997 C C . SER B 1 66 ? -25.359 12.289 7.355 1 98.25 66 SER B C 1
ATOM 2999 O O . SER B 1 66 ? -24.516 13.172 7.523 1 98.25 66 SER B O 1
ATOM 3001 N N . LEU B 1 67 ? -25.422 11.609 6.262 1 98.44 67 LEU B N 1
ATOM 3002 C CA . LEU B 1 67 ? -24.625 11.867 5.07 1 98.44 67 LEU B CA 1
ATOM 3003 C C . LEU B 1 67 ? -25.516 12.031 3.842 1 98.44 67 LEU B C 1
ATOM 3005 O O . LEU B 1 67 ? -26.391 11.203 3.586 1 98.44 67 LEU B O 1
ATOM 3009 N N . THR B 1 68 ? -25.391 13.117 3.186 1 98.12 68 THR B N 1
ATOM 3010 C CA . THR B 1 68 ? -25.938 13.305 1.844 1 98.12 68 THR B CA 1
ATOM 3011 C C . THR B 1 68 ? -24.828 13.211 0.797 1 98.12 68 THR B C 1
ATOM 3013 O O . THR B 1 68 ? -23.891 14.016 0.795 1 98.12 68 THR B O 1
ATOM 3016 N N . TYR B 1 69 ? -24.906 12.211 -0.033 1 97.5 69 TYR B N 1
ATOM 3017 C CA . TYR B 1 69 ? -23.906 11.914 -1.04 1 97.5 69 TYR B CA 1
ATOM 3018 C C . TYR B 1 69 ? -24.516 11.25 -2.262 1 97.5 69 TYR B C 1
ATOM 3020 O O . TYR B 1 69 ? -25.312 10.32 -2.133 1 97.5 69 TYR B O 1
ATOM 3028 N N . ASN B 1 70 ? -24.156 11.766 -3.457 1 93.69 70 ASN B N 1
ATOM 3029 C CA . ASN B 1 70 ? -24.719 11.281 -4.715 1 93.69 70 ASN B CA 1
ATOM 3030 C C . ASN B 1 70 ? -26.25 11.25 -4.676 1 93.69 70 ASN B C 1
ATOM 3032 O O . ASN B 1 70 ? -26.859 10.234 -5.004 1 93.69 70 ASN B O 1
ATOM 3036 N N . ASP B 1 71 ? -26.844 12.273 -4.098 1 88.44 71 ASP B N 1
ATOM 3037 C CA . ASP B 1 71 ? -28.281 12.539 -4.059 1 88.44 71 ASP B CA 1
ATOM 3038 C C . ASP B 1 71 ? -29 11.531 -3.172 1 88.44 71 ASP B C 1
ATOM 3040 O O . ASP B 1 71 ? -30.188 11.266 -3.361 1 88.44 71 ASP B O 1
ATOM 3044 N N . ASN B 1 72 ? -28.281 10.875 -2.355 1 93.69 72 ASN B N 1
ATOM 3045 C CA . ASN B 1 72 ? -28.844 9.977 -1.358 1 93.69 72 ASN B CA 1
ATOM 3046 C C . ASN B 1 72 ? -28.531 10.438 0.061 1 93.69 72 ASN B C 1
ATOM 3048 O O . ASN B 1 72 ? -27.422 10.914 0.334 1 93.69 72 ASN B O 1
ATOM 3052 N N . GLN B 1 73 ? -29.562 10.383 0.844 1 96 73 GLN B N 1
ATOM 3053 C CA . GLN B 1 73 ? -29.375 10.719 2.252 1 96 73 GLN B CA 1
ATOM 3054 C C . GLN B 1 73 ? -29.469 9.477 3.131 1 96 73 GLN B C 1
ATOM 3056 O O . GLN B 1 73 ? -30.359 8.648 2.963 1 96 73 GLN B O 1
ATOM 3061 N N . GLN B 1 74 ? -28.516 9.352 3.994 1 96.62 74 GLN B N 1
ATOM 3062 C CA . GLN B 1 74 ? -28.469 8.195 4.887 1 96.62 74 GLN B CA 1
ATOM 3063 C C . GLN B 1 74 ? -28.141 8.617 6.316 1 96.62 74 GLN B C 1
ATOM 3065 O O . GLN B 1 74 ? -27.344 9.531 6.531 1 96.62 74 GLN B O 1
ATOM 3070 N N . GLN B 1 75 ? -28.828 7.957 7.227 1 98.06 75 GLN B N 1
ATOM 3071 C CA . GLN B 1 75 ? -28.5 8.156 8.633 1 98.06 75 GLN B CA 1
ATOM 3072 C C . GLN B 1 75 ? -27.406 7.191 9.078 1 98.06 75 GLN B C 1
ATOM 3074 O O . GLN B 1 75 ? -27.359 6.047 8.625 1 98.06 75 GLN B O 1
ATOM 3079 N N . LEU B 1 76 ? -26.562 7.668 9.969 1 98.38 76 LEU B N 1
ATOM 3080 C CA . LEU B 1 76 ? -25.453 6.887 10.484 1 98.38 76 LEU B CA 1
ATOM 3081 C C . LEU B 1 76 ? -25.562 6.719 12 1 98.38 76 LEU B C 1
ATOM 3083 O O . LEU B 1 76 ? -25.828 7.688 12.719 1 98.38 76 LEU B O 1
ATOM 3087 N N . LYS B 1 77 ? -25.391 5.539 12.445 1 98.06 77 LYS B N 1
ATOM 3088 C CA . LYS B 1 77 ? -25.375 5.219 13.867 1 98.06 77 LYS B CA 1
ATOM 3089 C C . LYS B 1 77 ? -24.094 4.48 14.258 1 98.06 77 LYS B C 1
ATOM 3091 O O . LYS B 1 77 ? -23.25 4.219 13.406 1 98.06 77 LYS B O 1
ATOM 3096 N N . ALA B 1 78 ? -24 4.176 15.562 1 98.19 78 ALA B N 1
ATOM 3097 C CA . ALA B 1 78 ? -22.797 3.486 16.047 1 98.19 78 ALA B CA 1
ATOM 3098 C C . ALA B 1 78 ? -22.531 2.225 15.234 1 98.19 78 ALA B C 1
ATOM 3100 O O . ALA B 1 78 ? -23.422 1.405 15.023 1 98.19 78 ALA B O 1
ATOM 3101 N N . GLY B 1 79 ? -21.312 2.148 14.711 1 98.12 79 GLY B N 1
ATOM 3102 C CA . GLY B 1 79 ? -20.922 1.002 13.906 1 98.12 79 GLY B CA 1
ATOM 3103 C C . GLY B 1 79 ? -21 1.276 12.414 1 98.12 79 GLY B C 1
ATOM 3104 O O . GLY B 1 79 ? -20.438 0.521 11.609 1 98.12 79 GLY B O 1
ATOM 3105 N N . ASP B 1 80 ? -21.625 2.357 12.078 1 98.5 80 ASP B N 1
ATOM 3106 C CA . ASP B 1 80 ? -21.734 2.701 10.656 1 98.5 80 ASP B CA 1
ATOM 3107 C C . ASP B 1 80 ? -20.484 3.451 10.188 1 98.5 80 ASP B C 1
ATOM 3109 O O . ASP B 1 80 ? -19.922 4.254 10.93 1 98.5 80 ASP B O 1
ATOM 3113 N N . LEU B 1 81 ? -20.078 3.176 8.969 1 98.56 81 LEU B N 1
ATOM 3114 C CA . LEU B 1 81 ? -18.953 3.834 8.312 1 98.56 81 LEU B CA 1
ATOM 3115 C C . LEU B 1 81 ? -19.328 4.262 6.898 1 98.56 81 LEU B C 1
ATOM 3117 O O . LEU B 1 81 ? -20.047 3.547 6.199 1 98.56 81 LEU B O 1
ATOM 3121 N N . PHE B 1 82 ? -18.859 5.465 6.508 1 98.75 82 PHE B N 1
ATOM 3122 C CA . PHE B 1 82 ? -18.953 5.781 5.09 1 98.75 82 PHE B CA 1
ATOM 3123 C C . PHE B 1 82 ? -17.578 6.082 4.512 1 98.75 82 PHE B C 1
ATOM 3125 O O . PHE B 1 82 ? -16.656 6.48 5.238 1 98.75 82 PHE B O 1
ATOM 3132 N N . PHE B 1 83 ? -17.312 5.766 3.324 1 98.75 83 PHE B N 1
ATOM 3133 C CA . PHE B 1 83 ? -16.156 6.031 2.488 1 98.75 83 PHE B CA 1
ATOM 3134 C C . PHE B 1 83 ? -16.562 6.742 1.204 1 98.75 83 PHE B C 1
ATOM 3136 O O . PHE B 1 83 ? -17.297 6.191 0.389 1 98.75 83 PHE B O 1
ATOM 3143 N N . ILE B 1 84 ? -16.078 8.07 1.038 1 98.62 84 ILE B N 1
ATOM 3144 C CA . ILE B 1 84 ? -16.578 8.852 -0.086 1 98.62 84 ILE B CA 1
ATOM 3145 C C . ILE B 1 84 ? -15.406 9.523 -0.807 1 98.62 84 ILE B C 1
ATOM 3147 O O . ILE B 1 84 ? -14.328 9.688 -0.236 1 98.62 84 ILE B O 1
ATOM 3151 N N . ASP B 1 85 ? -15.578 9.789 -2.051 1 98.06 85 ASP B N 1
ATOM 3152 C CA . ASP B 1 85 ? -14.727 10.656 -2.859 1 98.06 85 ASP B CA 1
ATOM 3153 C C . ASP B 1 85 ? -15.156 12.117 -2.732 1 98.06 85 ASP B C 1
ATOM 3155 O O . ASP B 1 85 ? -16.188 12.516 -3.264 1 98.06 85 ASP B O 1
ATOM 3159 N N . CYS B 1 86 ? -14.406 12.93 -2.139 1 95.69 86 CYS B N 1
ATOM 3160 C CA . CYS B 1 86 ? -14.805 14.289 -1.768 1 95.69 86 CYS B CA 1
ATOM 3161 C C . CYS B 1 86 ? -14.789 15.211 -2.979 1 95.69 86 CYS B C 1
ATOM 3163 O O . CYS B 1 86 ? -15.172 16.375 -2.877 1 95.69 86 CYS B O 1
ATOM 3165 N N . GLN B 1 87 ? -14.336 14.703 -4.105 1 94.06 87 GLN B N 1
ATOM 3166 C CA . GLN B 1 87 ? -14.516 15.461 -5.34 1 94.06 87 GLN B CA 1
ATOM 3167 C C . GLN B 1 87 ? -15.992 15.703 -5.625 1 94.06 87 GLN B C 1
ATOM 3169 O O . GLN B 1 87 ? -16.359 16.719 -6.227 1 94.06 87 GLN B O 1
ATOM 3174 N N . GLU B 1 88 ? -16.797 14.805 -5.184 1 95.81 88 GLU B N 1
ATOM 3175 C CA . GLU B 1 88 ? -18.25 14.922 -5.34 1 95.81 88 GLU B CA 1
ATOM 3176 C C . GLU B 1 88 ? -18.859 15.742 -4.207 1 95.81 88 GLU B C 1
ATOM 3178 O O . GLU B 1 88 ? -18.25 15.891 -3.145 1 95.81 88 GLU B O 1
ATOM 3183 N N . TYR B 1 89 ? -20.031 16.281 -4.5 1 95.81 89 TYR B N 1
ATOM 3184 C CA . TYR B 1 89 ? -20.766 17.016 -3.469 1 95.81 89 TYR B CA 1
ATOM 3185 C C . TYR B 1 89 ? -21.078 16.109 -2.281 1 95.81 89 TYR B C 1
ATOM 3187 O O . TYR B 1 89 ? -21.453 14.945 -2.455 1 95.81 89 TYR B O 1
ATOM 3195 N N . GLN B 1 90 ? -20.891 16.641 -1.108 1 96.31 90 GLN B N 1
ATOM 3196 C CA . GLN B 1 90 ? -21.172 15.914 0.124 1 96.31 90 GLN B CA 1
ATOM 3197 C C . GLN B 1 90 ? -21.656 16.859 1.224 1 96.31 90 GLN B C 1
ATOM 3199 O O . GLN B 1 90 ? -21.219 18 1.298 1 96.31 90 GLN B O 1
ATOM 3204 N N . ARG B 1 91 ? -22.531 16.359 2.023 1 97.12 91 ARG B N 1
ATOM 3205 C CA . ARG B 1 91 ? -22.953 17.031 3.246 1 97.12 91 ARG B CA 1
ATOM 3206 C C . ARG B 1 91 ? -23.156 16.047 4.383 1 97.12 91 ARG B C 1
ATOM 3208 O O . ARG B 1 91 ? -23.812 15.016 4.203 1 97.12 91 ARG B O 1
ATOM 3215 N N . TYR B 1 92 ? -22.578 16.281 5.48 1 97.56 92 TYR B N 1
ATOM 3216 C CA . TYR B 1 92 ? -22.828 15.453 6.656 1 97.56 92 TYR B CA 1
ATOM 3217 C C . TYR B 1 92 ? -22.953 16.312 7.914 1 97.56 92 TYR B C 1
ATOM 3219 O O . TYR B 1 92 ? -22.391 17.406 7.977 1 97.56 92 TYR B O 1
ATOM 3227 N N . GLN B 1 93 ? -23.672 15.844 8.852 1 97.75 93 GLN B N 1
ATOM 3228 C CA . GLN B 1 93 ? -23.969 16.641 10.039 1 97.75 93 GLN B CA 1
ATOM 3229 C C . GLN B 1 93 ? -24.406 15.734 11.203 1 97.75 93 GLN B C 1
ATOM 3231 O O . GLN B 1 93 ? -24.828 14.602 10.992 1 97.75 93 GLN B O 1
ATOM 3236 N N . THR B 1 94 ? -24.234 16.25 12.406 1 97.81 94 THR B N 1
ATOM 3237 C CA . THR B 1 94 ? -24.781 15.602 13.586 1 97.81 94 THR B CA 1
ATOM 3238 C C . THR B 1 94 ? -26.312 15.727 13.617 1 97.81 94 THR B C 1
ATOM 3240 O O . THR B 1 94 ? -26.844 16.812 13.391 1 97.81 94 THR B O 1
ATOM 3243 N N . ILE B 1 95 ? -26.984 14.633 13.945 1 97.31 95 ILE B N 1
ATOM 3244 C CA . ILE B 1 95 ? -28.453 14.711 13.93 1 97.31 95 ILE B CA 1
ATOM 3245 C C . ILE B 1 95 ? -29 14.234 15.266 1 97.31 95 ILE B C 1
ATOM 3247 O O . ILE B 1 95 ? -30.219 14.25 15.484 1 97.31 95 ILE B O 1
ATOM 3251 N N . SER B 1 96 ? -28.234 13.781 16.188 1 96.62 96 SER B N 1
ATOM 3252 C CA . SER B 1 96 ? -28.672 13.312 17.5 1 96.62 96 SER B CA 1
ATOM 3253 C C . SER B 1 96 ? -28.406 14.359 18.578 1 96.62 96 SER B C 1
ATOM 3255 O O . SER B 1 96 ? -27.578 15.258 18.391 1 96.62 96 SER B O 1
ATOM 3257 N N . GLU B 1 97 ? -29.078 14.211 19.703 1 95.81 97 GLU B N 1
ATOM 3258 C CA . GLU B 1 97 ? -28.844 15.078 20.844 1 95.81 97 GLU B CA 1
ATOM 3259 C C . GLU B 1 97 ? -27.469 14.805 21.469 1 95.81 97 GLU B C 1
ATOM 3261 O O . GLU B 1 97 ? -26.766 15.742 21.859 1 95.81 97 GLU B O 1
ATOM 3266 N N . GLU B 1 98 ? -27.172 13.555 21.547 1 95.69 98 GLU B N 1
ATOM 3267 C CA . GLU B 1 98 ? -25.812 13.211 21.953 1 95.69 98 GLU B CA 1
ATOM 3268 C C . GLU B 1 98 ? -24.812 13.539 20.859 1 95.69 98 GLU B C 1
ATOM 3270 O O . GLU B 1 98 ? -25.109 13.438 19.672 1 95.69 98 GLU B O 1
ATOM 3275 N N . PRO B 1 99 ? -23.703 13.93 21.234 1 97.19 99 PRO B N 1
ATOM 3276 C CA . PRO B 1 99 ? -22.688 14.266 20.234 1 97.19 99 PRO B CA 1
ATOM 3277 C C . PRO B 1 99 ? -22.359 13.086 19.312 1 97.19 99 PRO B C 1
ATOM 3279 O O . PRO B 1 99 ? -22.297 11.938 19.781 1 97.19 99 PRO B O 1
ATOM 3282 N N . TRP B 1 100 ? -22.25 13.391 18.016 1 97.75 100 TRP B N 1
ATOM 3283 C CA . TRP B 1 100 ? -21.734 12.414 17.062 1 97.75 100 TRP B CA 1
ATOM 3284 C C . TRP B 1 100 ? -20.25 12.172 17.281 1 97.75 100 TRP B C 1
ATOM 3286 O O . TRP B 1 100 ? -19.422 13.039 16.984 1 97.75 100 TRP B O 1
ATOM 3296 N N . GLU B 1 101 ? -19.953 11.031 17.922 1 97.88 101 GLU B N 1
ATOM 3297 C CA . GLU B 1 101 ? -18.562 10.617 18.141 1 97.88 101 GLU B CA 1
ATOM 3298 C C . GLU B 1 101 ? -18.047 9.797 16.969 1 97.88 101 GLU B C 1
ATOM 3300 O O . GLU B 1 101 ? -18.625 8.766 16.625 1 97.88 101 GLU B O 1
ATOM 3305 N N . MET B 1 102 ? -16.891 10.266 16.375 1 97.94 102 MET B N 1
ATOM 3306 C CA . MET B 1 102 ? -16.469 9.594 15.148 1 97.94 102 MET B CA 1
ATOM 3307 C C . MET B 1 102 ? -14.961 9.672 14.977 1 97.94 102 MET B C 1
ATOM 3309 O O . MET B 1 102 ? -14.328 10.641 15.414 1 97.94 102 MET B O 1
ATOM 3313 N N . ASP B 1 103 ? -14.352 8.586 14.383 1 98.25 103 ASP B N 1
ATOM 3314 C CA . ASP B 1 103 ? -13.031 8.625 13.758 1 98.25 103 ASP B CA 1
ATOM 3315 C C . ASP B 1 103 ? -13.125 9.078 12.305 1 98.25 103 ASP B C 1
ATOM 3317 O O . ASP B 1 103 ? -14.07 8.719 11.602 1 98.25 103 ASP B O 1
ATOM 3321 N N . TRP B 1 104 ? -12.188 9.867 11.898 1 98.25 104 TRP B N 1
ATOM 3322 C CA . TRP B 1 104 ? -12.219 10.266 10.492 1 98.25 104 TRP B CA 1
ATOM 3323 C C . TRP B 1 104 ? -10.805 10.453 9.945 1 98.25 104 TRP B C 1
ATOM 3325 O O . TRP B 1 104 ? -9.875 10.742 10.703 1 98.25 104 TRP B O 1
ATOM 3335 N N . ILE B 1 105 ? -10.648 10.242 8.648 1 98.56 105 ILE B N 1
ATOM 3336 C CA . ILE B 1 105 ? -9.367 10.422 7.977 1 98.56 105 ILE B CA 1
ATOM 3337 C C . ILE B 1 105 ? -9.602 10.883 6.539 1 98.56 105 ILE B C 1
ATOM 3339 O O . ILE B 1 105 ? -10.391 10.289 5.809 1 98.56 105 ILE B O 1
ATOM 3343 N N . HIS B 1 106 ? -9.07 12.039 6.203 1 97.44 106 HIS B N 1
ATOM 3344 C CA . HIS B 1 106 ? -8.852 12.445 4.82 1 97.44 106 HIS B CA 1
ATOM 3345 C C . HIS B 1 106 ? -7.523 11.914 4.289 1 97.44 106 HIS B C 1
ATOM 3347 O O . HIS B 1 106 ? -6.465 12.219 4.84 1 97.44 106 HIS B O 1
ATOM 3353 N N . LEU B 1 107 ? -7.613 11.125 3.217 1 98.06 107 LEU B N 1
ATOM 3354 C CA . LEU B 1 107 ? -6.41 10.484 2.703 1 98.06 107 LEU B CA 1
ATOM 3355 C C . LEU B 1 107 ? -6.402 10.484 1.179 1 98.06 107 LEU B C 1
ATOM 3357 O O . LEU B 1 107 ? -7.43 10.734 0.548 1 98.06 107 LEU B O 1
ATOM 3361 N N . ASN B 1 108 ? -5.293 10.219 0.654 1 96.31 108 ASN B N 1
ATOM 3362 C CA . ASN B 1 108 ? -5.113 10.055 -0.785 1 96.31 108 ASN B CA 1
ATOM 3363 C C . ASN B 1 108 ? -3.916 9.156 -1.103 1 96.31 108 ASN B C 1
ATOM 3365 O O . ASN B 1 108 ? -3.357 8.523 -0.208 1 96.31 108 ASN B O 1
ATOM 3369 N N . GLY B 1 109 ? -3.611 8.969 -2.369 1 93.69 109 GLY B N 1
ATOM 3370 C CA . GLY B 1 109 ? -2.562 8.102 -2.877 1 93.69 109 GLY B CA 1
ATOM 3371 C C . GLY B 1 109 ? -2.922 7.441 -4.195 1 93.69 109 GLY B C 1
ATOM 3372 O O . GLY B 1 109 ? -4.082 7.457 -4.605 1 93.69 109 GLY B O 1
ATOM 3373 N N . GLN B 1 110 ? -1.971 6.844 -4.812 1 86.44 110 GLN B N 1
ATOM 3374 C CA . GLN B 1 110 ? -2.131 6.371 -6.184 1 86.44 110 GLN B CA 1
ATOM 3375 C C . GLN B 1 110 ? -3.178 5.266 -6.266 1 86.44 110 GLN B C 1
ATOM 3377 O O . GLN B 1 110 ? -3.908 5.164 -7.254 1 86.44 110 GLN B O 1
ATOM 3382 N N . ASN B 1 111 ? -3.361 4.496 -5.262 1 92.06 111 ASN B N 1
ATOM 3383 C CA . ASN B 1 111 ? -4.238 3.338 -5.391 1 92.06 111 ASN B CA 1
ATOM 3384 C C . ASN B 1 111 ? -5.488 3.484 -4.527 1 92.06 111 ASN B C 1
ATOM 3386 O O . ASN B 1 111 ? -6.293 2.555 -4.43 1 92.06 111 ASN B O 1
ATOM 3390 N N . VAL B 1 112 ? -5.789 4.645 -4.055 1 97.25 112 VAL B N 1
ATOM 3391 C CA . VAL B 1 112 ? -6.953 4.812 -3.188 1 97.25 112 VAL B CA 1
ATOM 3392 C C . VAL B 1 112 ? -8.234 4.727 -4.016 1 97.25 112 VAL B C 1
ATOM 3394 O O . VAL B 1 112 ? -9.242 4.195 -3.555 1 97.25 112 VAL B O 1
ATOM 3397 N N . GLN B 1 113 ? -8.156 5.246 -5.238 1 96.62 113 GLN B N 1
ATOM 3398 C CA . GLN B 1 113 ? -9.305 5.199 -6.133 1 96.62 113 GLN B CA 1
ATOM 3399 C C . GLN B 1 113 ? -9.766 3.76 -6.367 1 96.62 113 GLN B C 1
ATOM 3401 O O . GLN B 1 113 ? -10.961 3.479 -6.383 1 96.62 113 GLN B O 1
ATOM 3406 N N . SER B 1 114 ? -8.812 2.844 -6.582 1 96.56 114 SER B N 1
ATOM 3407 C CA . SER B 1 114 ? -9.141 1.44 -6.812 1 96.56 114 SER B CA 1
ATOM 3408 C C . SER B 1 114 ? -9.812 0.818 -5.594 1 96.56 114 SER B C 1
ATOM 3410 O O . SER B 1 114 ? -10.758 0.038 -5.727 1 96.56 114 SER B O 1
ATOM 3412 N N . PHE B 1 115 ? -9.344 1.143 -4.426 1 97.62 115 PHE B N 1
ATOM 3413 C CA . PHE B 1 115 ? -9.961 0.656 -3.197 1 97.62 115 PHE B CA 1
ATOM 3414 C C . PHE B 1 115 ? -11.375 1.205 -3.043 1 97.62 115 PHE B C 1
ATOM 3416 O O . PHE B 1 115 ? -12.289 0.479 -2.645 1 97.62 115 PHE B O 1
ATOM 3423 N N . TYR B 1 116 ? -11.516 2.533 -3.387 1 98.44 116 TYR B N 1
ATOM 3424 C CA . TYR B 1 116 ? -12.836 3.152 -3.318 1 98.44 116 TYR B CA 1
ATOM 3425 C C . TYR B 1 116 ? -13.82 2.453 -4.254 1 98.44 116 TYR B C 1
ATOM 3427 O O . TYR B 1 116 ? -14.953 2.172 -3.873 1 98.44 116 TYR B O 1
ATOM 3435 N N . GLN B 1 117 ? -13.367 2.133 -5.457 1 97.31 117 GLN B N 1
ATOM 3436 C CA . GLN B 1 117 ? -14.203 1.455 -6.445 1 97.31 117 GLN B CA 1
ATOM 3437 C C . GLN B 1 117 ? -14.609 0.064 -5.961 1 97.31 117 GLN B C 1
ATOM 3439 O O . GLN B 1 117 ? -15.758 -0.35 -6.129 1 97.31 117 GLN B O 1
ATOM 3444 N N . GLU B 1 118 ? -13.641 -0.651 -5.391 1 96.06 118 GLU B N 1
ATOM 3445 C CA . GLU B 1 118 ? -13.953 -1.966 -4.84 1 96.06 118 GLU B CA 1
ATOM 3446 C C . GLU B 1 118 ? -14.93 -1.856 -3.672 1 96.06 118 GLU B C 1
ATOM 3448 O O . GLU B 1 118 ? -15.891 -2.629 -3.582 1 96.06 118 GLU B O 1
ATOM 3453 N N . PHE B 1 119 ? -14.758 -0.922 -2.785 1 97.75 119 PHE B N 1
ATOM 3454 C CA . PHE B 1 119 ? -15.609 -0.689 -1.625 1 97.75 119 PHE B CA 1
ATOM 3455 C C . PHE B 1 119 ? -17.031 -0.393 -2.055 1 97.75 119 PHE B C 1
ATOM 3457 O O . PHE B 1 119 ? -17.984 -0.849 -1.417 1 97.75 119 PHE B O 1
ATOM 3464 N N . THR B 1 120 ? -17.219 0.371 -3.18 1 97.81 120 THR B N 1
ATOM 3465 C CA . THR B 1 120 ? -18.531 0.847 -3.574 1 97.81 120 THR B CA 1
ATOM 3466 C C . THR B 1 120 ? -19.109 -0.015 -4.695 1 97.81 120 THR B C 1
ATOM 3468 O O . THR B 1 120 ? -20.109 0.354 -5.32 1 97.81 120 THR B O 1
ATOM 3471 N N . LYS B 1 121 ? -18.484 -1.118 -4.977 1 95.38 121 LYS B N 1
ATOM 3472 C CA . LYS B 1 121 ? -18.875 -1.934 -6.117 1 95.38 121 LYS B CA 1
ATOM 3473 C C . LYS B 1 121 ? -20.312 -2.424 -5.965 1 95.38 121 LYS B C 1
ATOM 3475 O O . LYS B 1 121 ? -20.984 -2.736 -6.957 1 95.38 121 LYS B O 1
ATOM 3480 N N . ASP B 1 122 ? -20.859 -2.514 -4.797 1 94.94 122 ASP B N 1
ATOM 3481 C CA . ASP B 1 122 ? -22.25 -2.938 -4.562 1 94.94 122 ASP B CA 1
ATOM 3482 C C . ASP B 1 122 ? -23.203 -1.753 -4.648 1 94.94 122 ASP B C 1
ATOM 3484 O O . ASP B 1 122 ? -24.406 -1.9 -4.398 1 94.94 122 ASP B O 1
ATOM 3488 N N . GLY B 1 123 ? -22.703 -0.597 -4.883 1 95.12 123 GLY B N 1
ATOM 3489 C CA . GLY B 1 123 ? -23.531 0.583 -5.066 1 95.12 123 GLY B CA 1
ATOM 3490 C C . GLY B 1 123 ? -23.703 1.399 -3.801 1 95.12 123 GLY B C 1
ATOM 3491 O O . GLY B 1 123 ? -24.391 2.422 -3.801 1 95.12 123 GLY B O 1
ATOM 3492 N N . HIS B 1 124 ? -23.062 0.966 -2.715 1 96.25 124 HIS B N 1
ATOM 3493 C CA . HIS B 1 124 ? -23.203 1.669 -1.445 1 96.25 124 HIS B CA 1
ATOM 3494 C C . HIS B 1 124 ? -21.859 2.201 -0.957 1 96.25 124 HIS B C 1
ATOM 3496 O O . HIS B 1 124 ? -20.828 1.522 -1.077 1 96.25 124 HIS B O 1
ATOM 3502 N N . ASN B 1 125 ? -21.891 3.369 -0.397 1 97.88 125 ASN B N 1
ATOM 3503 C CA . ASN B 1 125 ? -20.672 3.963 0.157 1 97.88 125 ASN B CA 1
ATOM 3504 C C . ASN B 1 125 ? -20.625 3.842 1.678 1 97.88 125 ASN B C 1
ATOM 3506 O O . ASN B 1 125 ? -19.859 4.539 2.34 1 97.88 125 ASN B O 1
ATOM 3510 N N . THR B 1 126 ? -21.531 3.064 2.213 1 97.81 126 THR B N 1
ATOM 3511 C CA . THR B 1 126 ? -21.609 2.852 3.654 1 97.81 126 THR B CA 1
ATOM 3512 C C . THR B 1 126 ? -21.719 1.364 3.979 1 97.81 126 THR B C 1
ATOM 3514 O O . THR B 1 126 ? -22 0.55 3.1 1 97.81 126 THR B O 1
ATOM 3517 N N . PHE B 1 127 ? -21.328 0.997 5.164 1 96.94 127 PHE B N 1
ATOM 3518 C CA . PHE B 1 127 ? -21.641 -0.318 5.715 1 96.94 127 PHE B CA 1
ATOM 3519 C C . PHE B 1 127 ? -21.75 -0.258 7.234 1 96.94 127 PHE B C 1
ATOM 3521 O O . PHE B 1 127 ? -21.375 0.747 7.848 1 96.94 127 PHE B O 1
ATOM 3528 N N . HIS B 1 128 ? -22.391 -1.25 7.785 1 97.5 128 HIS B N 1
ATOM 3529 C CA . HIS B 1 128 ? -22.516 -1.387 9.234 1 97.5 128 HIS B CA 1
ATOM 3530 C C . HIS B 1 128 ? -21.594 -2.482 9.758 1 97.5 128 HIS B C 1
ATOM 3532 O O . HIS B 1 128 ? -21.672 -3.631 9.312 1 97.5 128 HIS B O 1
ATOM 3538 N N . SER B 1 129 ? -20.719 -2.078 10.617 1 95.44 129 SER B N 1
ATOM 3539 C CA . SER B 1 129 ? -19.797 -3.051 11.172 1 95.44 129 SER B CA 1
ATOM 3540 C C . SER B 1 129 ? -20.453 -3.906 12.25 1 95.44 129 SER B C 1
ATOM 3542 O O . SER B 1 129 ? -21.453 -3.5 12.844 1 95.44 129 SER B O 1
ATOM 3544 N N . THR B 1 130 ? -19.875 -5.102 12.453 1 89.38 130 THR B N 1
ATOM 3545 C CA . THR B 1 130 ? -20.391 -5.992 13.484 1 89.38 130 THR B CA 1
ATOM 3546 C C . THR B 1 130 ? -19.625 -5.793 14.797 1 89.38 130 THR B C 1
ATOM 3548 O O . THR B 1 130 ? -18.453 -5.43 14.789 1 89.38 130 THR B O 1
ATOM 3551 N N . GLY B 1 131 ? -20.312 -5.961 15.867 1 90.94 131 GLY B N 1
ATOM 3552 C CA . GLY B 1 131 ? -19.672 -5.898 17.172 1 90.94 131 GLY B CA 1
ATOM 3553 C C . GLY B 1 131 ? -19.609 -4.492 17.734 1 90.94 131 GLY B C 1
ATOM 3554 O O . GLY B 1 131 ? -20.281 -3.586 17.234 1 90.94 131 GLY B O 1
ATOM 3555 N N . ASP B 1 132 ? -18.812 -4.301 18.797 1 96.06 132 ASP B N 1
ATOM 3556 C CA . ASP B 1 132 ? -18.625 -3.021 19.484 1 96.06 132 ASP B CA 1
ATOM 3557 C C . ASP B 1 132 ? -17.688 -2.113 18.688 1 96.06 132 ASP B C 1
ATOM 3559 O O . ASP B 1 132 ? -16.531 -2.461 18.438 1 96.06 132 ASP B O 1
ATOM 3563 N N . PRO B 1 133 ? -18.156 -0.933 18.328 1 97.25 133 PRO B N 1
ATOM 3564 C CA . PRO B 1 133 ? -17.328 -0.014 17.547 1 97.25 133 PRO B CA 1
ATO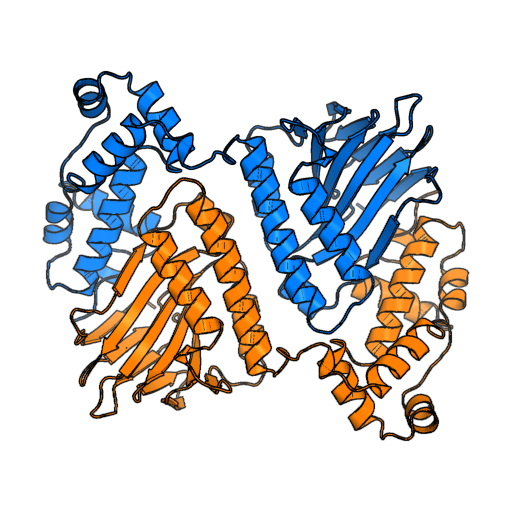M 3565 C C . PRO B 1 133 ? -16 0.298 18.234 1 97.25 133 PRO B C 1
ATOM 3567 O O . PRO B 1 133 ? -14.977 0.472 17.578 1 97.25 133 PRO B O 1
ATOM 3570 N N . SER B 1 134 ? -15.977 0.336 19.562 1 95.94 134 SER B N 1
ATOM 3571 C CA . SER B 1 134 ? -14.773 0.7 20.312 1 95.94 134 SER B CA 1
ATOM 3572 C C . SER B 1 134 ? -13.719 -0.395 20.219 1 95.94 134 SER B C 1
ATOM 3574 O O . SER B 1 134 ? -12.547 -0.157 20.5 1 95.94 134 SER B O 1
ATOM 3576 N N . GLU B 1 135 ? -14.102 -1.559 19.797 1 96.5 135 GLU B N 1
ATOM 3577 C CA . GLU B 1 135 ? -13.188 -2.688 19.672 1 96.5 135 GLU B CA 1
ATOM 3578 C C . GLU B 1 135 ? -12.891 -3.01 18.219 1 96.5 135 GLU B C 1
ATOM 3580 O O . GLU B 1 135 ? -12.156 -3.955 17.922 1 96.5 135 GLU B O 1
ATOM 3585 N N . ASN B 1 136 ? -13.523 -2.256 17.406 1 97.56 136 ASN B N 1
ATOM 3586 C CA . ASN B 1 136 ? -13.367 -2.512 15.969 1 97.56 136 ASN B CA 1
ATOM 3587 C C . ASN B 1 136 ? -11.945 -2.219 15.5 1 97.56 136 ASN B C 1
ATOM 3589 O O . ASN B 1 136 ? -11.344 -1.222 15.906 1 97.56 136 ASN B O 1
ATOM 3593 N N . LYS B 1 137 ? -11.422 -3.037 14.656 1 97 137 LYS B N 1
ATOM 3594 C CA . LYS B 1 137 ? -10.07 -2.893 14.133 1 97 137 LYS B CA 1
ATOM 3595 C C . LYS B 1 137 ? -9.898 -1.556 13.422 1 97 137 LYS B C 1
ATOM 3597 O O . LYS B 1 137 ? -8.812 -0.963 13.453 1 97 137 LYS B O 1
ATOM 3602 N N . 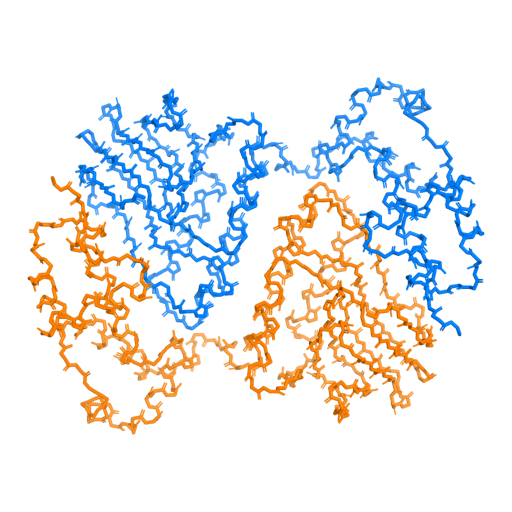ILE B 1 138 ? -10.906 -1.019 12.75 1 98.19 138 ILE B N 1
ATOM 3603 C CA . ILE B 1 138 ? -10.867 0.268 12.062 1 98.19 138 ILE B CA 1
ATOM 3604 C C . ILE B 1 138 ? -10.586 1.381 13.062 1 98.19 138 ILE B C 1
ATOM 3606 O O . ILE B 1 138 ? -9.727 2.234 12.828 1 98.19 138 ILE B O 1
ATOM 3610 N N . HIS B 1 139 ? -11.266 1.362 14.227 1 98.44 139 HIS B N 1
ATOM 3611 C CA . HIS B 1 139 ? -11.008 2.322 15.297 1 98.44 139 HIS B CA 1
ATOM 3612 C C . HIS B 1 139 ? -9.57 2.238 15.781 1 98.44 139 HIS B C 1
ATOM 3614 O O . HIS B 1 139 ? -8.906 3.264 15.961 1 98.44 139 HIS B O 1
ATOM 3620 N N . HIS B 1 140 ? -9.109 1.037 15.906 1 98.25 140 HIS B N 1
ATOM 3621 C CA . HIS B 1 140 ? -7.746 0.821 16.375 1 98.25 140 HIS B CA 1
ATOM 3622 C C . HIS B 1 140 ? -6.727 1.391 15.391 1 98.25 140 HIS B C 1
ATOM 3624 O O . HIS B 1 140 ? -5.766 2.045 15.797 1 98.25 140 HIS B O 1
ATOM 3630 N N . LEU B 1 141 ? -6.934 1.159 14.117 1 98.5 141 LEU B N 1
ATOM 3631 C CA . LEU B 1 141 ? -6.004 1.611 13.094 1 98.5 141 LEU B CA 1
ATOM 3632 C C . LEU B 1 141 ? -5.977 3.135 13.016 1 98.5 141 LEU B C 1
ATOM 3634 O O . LEU B 1 141 ? -4.902 3.736 12.914 1 98.5 141 LEU B O 1
ATOM 3638 N N . ILE B 1 142 ? -7.148 3.777 13.094 1 98.5 142 ILE B N 1
ATOM 3639 C CA . ILE B 1 142 ? -7.195 5.234 13.023 1 98.5 142 ILE B CA 1
ATOM 3640 C C . ILE B 1 142 ? -6.551 5.832 14.266 1 98.5 142 ILE B C 1
ATOM 3642 O O . ILE B 1 142 ? -5.797 6.805 14.18 1 98.5 142 ILE B O 1
ATOM 3646 N N . THR B 1 143 ? -6.773 5.227 15.414 1 97.94 143 THR B N 1
ATOM 3647 C CA . THR B 1 143 ? -6.152 5.668 16.656 1 97.94 143 THR B CA 1
ATOM 3648 C C . THR B 1 143 ? -4.633 5.562 16.562 1 97.94 143 THR B C 1
ATOM 3650 O O . THR B 1 143 ? -3.914 6.477 16.984 1 97.94 143 THR B O 1
ATOM 3653 N N . GLU B 1 144 ? -4.188 4.48 16.016 1 97.69 144 GLU B N 1
ATOM 3654 C CA . GLU B 1 144 ? -2.752 4.277 15.836 1 97.69 144 GLU B CA 1
ATOM 3655 C C . GLU B 1 144 ? -2.166 5.328 14.898 1 97.69 144 GLU B C 1
ATOM 3657 O O . GLU B 1 144 ? -1.086 5.863 15.148 1 97.69 144 GLU B O 1
ATOM 3662 N N . LEU B 1 145 ? -2.865 5.602 13.844 1 98.06 145 LEU B N 1
ATOM 3663 C CA . LEU B 1 145 ? -2.416 6.586 12.867 1 98.06 145 LEU B CA 1
ATOM 3664 C C . LEU B 1 145 ? -2.326 7.973 13.492 1 98.06 145 LEU B C 1
ATOM 3666 O O . LEU B 1 145 ? -1.369 8.711 13.25 1 98.06 145 LEU B O 1
ATOM 3670 N N . ILE B 1 146 ? -3.342 8.305 14.32 1 97.12 146 ILE B N 1
ATOM 3671 C CA . ILE B 1 146 ? -3.322 9.586 15.023 1 97.12 146 ILE B CA 1
ATOM 3672 C C . ILE B 1 146 ? -2.102 9.648 15.938 1 97.12 146 ILE B C 1
ATOM 3674 O O . ILE B 1 146 ? -1.376 10.648 15.945 1 97.12 146 ILE B O 1
ATOM 3678 N N . HIS B 1 147 ? -1.864 8.586 16.641 1 96.06 147 HIS B N 1
ATOM 3679 C CA . HIS B 1 147 ? -0.742 8.523 17.562 1 96.06 147 HIS B CA 1
ATOM 3680 C C . HIS B 1 147 ? 0.588 8.672 16.828 1 96.06 147 HIS B C 1
ATOM 3682 O O . HIS B 1 147 ? 1.491 9.359 17.312 1 96.06 147 HIS B O 1
ATOM 3688 N N . MET B 1 148 ? 0.73 8.078 15.672 1 94.38 148 MET B N 1
ATOM 3689 C CA . MET B 1 148 ? 1.953 8.133 14.875 1 94.38 148 MET B CA 1
ATOM 3690 C C . MET B 1 148 ? 2.287 9.57 14.484 1 94.38 148 MET B C 1
ATOM 3692 O O . MET B 1 148 ? 3.453 9.898 14.266 1 94.38 148 MET B O 1
ATOM 3696 N N . GLN B 1 149 ? 1.235 10.438 14.438 1 92.38 149 GLN B N 1
ATOM 3697 C CA . GLN B 1 149 ? 1.455 11.805 13.977 1 92.38 149 GLN B CA 1
ATOM 3698 C C . GLN B 1 149 ? 2.021 12.68 15.094 1 92.38 149 GLN B C 1
ATOM 3700 O O . GLN B 1 149 ? 2.48 13.797 14.844 1 92.38 149 GLN B O 1
ATOM 3705 N N . GLN B 1 150 ? 2.064 12.336 16.391 1 86.25 150 GLN B N 1
ATOM 3706 C CA . GLN B 1 150 ? 2.543 13.109 17.531 1 86.25 150 GLN B CA 1
ATOM 3707 C C . GLN B 1 150 ? 4.066 13.078 17.625 1 86.25 150 GLN B C 1
ATOM 3709 O O . GLN B 1 150 ? 4.68 13.969 18.203 1 86.25 150 GLN B O 1
ATOM 3714 N N . GLY B 1 151 ? 4.859 12.289 16.984 1 80.81 151 GLY B N 1
ATOM 3715 C CA . GLY B 1 151 ? 6.309 12.172 16.984 1 80.81 151 GLY B CA 1
ATOM 3716 C C . GLY B 1 151 ? 6.871 11.672 15.672 1 80.81 151 GLY B C 1
ATOM 3717 O O . GLY B 1 151 ? 7.535 10.633 15.625 1 80.81 151 GLY B O 1
ATOM 3718 N N . THR B 1 152 ? 6.734 12.664 14.812 1 87.88 152 THR B N 1
ATOM 3719 C CA . THR B 1 152 ? 7.035 12.211 13.461 1 87.88 152 THR B CA 1
ATOM 3720 C C . THR B 1 152 ? 8.539 12.273 13.188 1 87.88 152 THR B C 1
ATOM 3722 O O . THR B 1 152 ? 9.227 13.164 13.695 1 87.88 152 THR B O 1
ATOM 3725 N N . ASN B 1 153 ? 9.07 11.281 12.57 1 90.31 153 ASN B N 1
ATOM 3726 C CA . ASN B 1 153 ? 10.43 11.258 12.023 1 90.31 153 ASN B CA 1
ATOM 3727 C C . ASN B 1 153 ? 10.445 10.719 10.602 1 90.31 153 ASN B C 1
ATOM 3729 O O . ASN B 1 153 ? 9.406 10.641 9.945 1 90.31 153 ASN B O 1
ATOM 3733 N N . ALA B 1 154 ? 11.633 10.398 10.117 1 89.88 154 ALA B N 1
ATOM 3734 C CA . ALA B 1 154 ? 11.797 10.07 8.703 1 89.88 154 ALA B CA 1
ATOM 3735 C C . ALA B 1 154 ? 11.086 8.766 8.359 1 89.88 154 ALA B C 1
ATOM 3737 O O . ALA B 1 154 ? 10.82 8.484 7.191 1 89.88 154 ALA B O 1
ATOM 3738 N N . ARG B 1 155 ? 10.68 7.996 9.328 1 92.62 155 ARG B N 1
ATOM 3739 C CA . ARG B 1 155 ? 10.117 6.676 9.078 1 92.62 155 ARG B CA 1
ATOM 3740 C C . ARG B 1 155 ? 8.594 6.707 9.18 1 92.62 155 ARG B C 1
ATOM 3742 O O . ARG B 1 155 ? 7.918 5.758 8.766 1 92.62 155 ARG B O 1
ATOM 3749 N N . THR B 1 156 ? 8.07 7.789 9.719 1 93.69 156 THR B N 1
ATOM 3750 C CA . THR B 1 156 ? 6.652 7.867 10.047 1 93.69 156 THR B CA 1
ATOM 3751 C C . THR B 1 156 ? 5.797 7.676 8.805 1 93.69 156 THR B C 1
ATOM 3753 O O . THR B 1 156 ? 4.789 6.965 8.836 1 93.69 156 THR B O 1
ATOM 3756 N N . ASP B 1 157 ? 6.246 8.273 7.691 1 94.12 157 ASP B N 1
ATOM 3757 C CA . ASP B 1 157 ? 5.453 8.18 6.469 1 94.12 157 ASP B CA 1
ATOM 3758 C C . ASP B 1 157 ? 5.383 6.738 5.969 1 94.12 157 ASP B C 1
ATOM 3760 O O . ASP B 1 157 ? 4.359 6.312 5.434 1 94.12 157 ASP B O 1
ATOM 3764 N N . PHE B 1 158 ? 6.484 5.98 6.125 1 95.19 158 PHE B N 1
ATOM 3765 C CA . PHE B 1 158 ? 6.508 4.574 5.738 1 95.19 158 PHE B CA 1
ATOM 3766 C C . PHE B 1 158 ? 5.512 3.771 6.562 1 95.19 158 PHE B C 1
ATOM 3768 O O . PHE B 1 158 ? 4.707 3.016 6.012 1 95.19 158 PHE B O 1
ATOM 3775 N N . GLN B 1 159 ? 5.535 4.035 7.82 1 95.12 159 GLN B N 1
ATOM 3776 C CA . GLN B 1 159 ? 4.672 3.311 8.75 1 95.12 159 GLN B CA 1
ATOM 3777 C C . GLN B 1 159 ? 3.209 3.693 8.547 1 95.12 159 GLN B C 1
ATOM 3779 O O . GLN B 1 159 ? 2.328 2.832 8.555 1 95.12 159 GLN B O 1
ATOM 3784 N N . SER B 1 160 ? 2.965 4.973 8.383 1 97.31 160 SER B N 1
ATOM 3785 C CA . SER B 1 160 ? 1.604 5.449 8.172 1 97.31 160 SER B CA 1
ATOM 3786 C C . SER B 1 160 ? 1.011 4.871 6.887 1 97.31 160 SER B C 1
ATOM 3788 O O . SER B 1 160 ? -0.167 4.508 6.852 1 97.31 160 SER B O 1
ATOM 3790 N N . SER B 1 161 ? 1.845 4.785 5.871 1 97.31 161 SER B N 1
ATOM 3791 C CA . SER B 1 161 ? 1.374 4.262 4.59 1 97.31 161 SER B CA 1
ATOM 3792 C C . SER B 1 161 ? 0.929 2.809 4.719 1 97.31 161 SER B C 1
ATOM 3794 O O . SER B 1 161 ? -0.104 2.42 4.168 1 97.31 161 SER B O 1
ATOM 3796 N N . VAL B 1 162 ? 1.672 2.018 5.422 1 97.56 162 VAL B N 1
ATOM 3797 C CA . VAL B 1 162 ? 1.325 0.616 5.633 1 97.56 162 VAL B CA 1
ATOM 3798 C C . VAL B 1 162 ? 0.041 0.518 6.453 1 97.56 162 VAL B C 1
ATOM 3800 O O . VAL B 1 162 ? -0.836 -0.295 6.152 1 97.56 162 VAL B O 1
ATOM 3803 N N . ALA B 1 163 ? -0.071 1.353 7.461 1 98.12 163 ALA B N 1
ATOM 3804 C CA . ALA B 1 163 ? -1.26 1.344 8.305 1 98.12 163 ALA B CA 1
ATOM 3805 C C . ALA B 1 163 ? -2.498 1.76 7.52 1 98.12 163 ALA B C 1
ATOM 3807 O O . ALA B 1 163 ? -3.584 1.21 7.719 1 98.12 163 ALA B O 1
ATOM 3808 N N . ILE B 1 164 ? -2.322 2.732 6.656 1 98.5 164 ILE B N 1
ATOM 3809 C CA . ILE B 1 164 ? -3.432 3.146 5.805 1 98.5 164 ILE B CA 1
ATOM 3810 C C . ILE B 1 164 ? -3.814 2.006 4.863 1 98.5 164 ILE B C 1
ATOM 3812 O O . ILE B 1 164 ? -5 1.765 4.621 1 98.5 164 ILE B O 1
ATOM 3816 N N . HIS B 1 165 ? -2.812 1.327 4.316 1 97.88 165 HIS B N 1
ATOM 3817 C CA . HIS B 1 165 ? -3.078 0.154 3.49 1 97.88 165 HIS B CA 1
ATOM 3818 C C . HIS B 1 165 ? -3.912 -0.875 4.246 1 97.88 165 HIS B C 1
ATOM 3820 O O . HIS B 1 165 ? -4.891 -1.402 3.711 1 97.88 165 HIS B O 1
ATOM 3826 N N . GLU B 1 166 ? -3.564 -1.15 5.43 1 97.94 166 GLU B N 1
ATOM 3827 C CA . GLU B 1 166 ? -4.312 -2.07 6.281 1 97.94 166 GLU B CA 1
ATOM 3828 C C . GLU B 1 166 ? -5.734 -1.57 6.516 1 97.94 166 GLU B C 1
ATOM 3830 O O . GLU B 1 166 ? -6.684 -2.359 6.535 1 97.94 166 GLU B O 1
ATOM 3835 N N . LEU B 1 167 ? -5.84 -0.266 6.727 1 98.56 167 LEU B N 1
ATOM 3836 C CA . LEU B 1 167 ? -7.152 0.338 6.938 1 98.56 167 LEU B CA 1
ATOM 3837 C C . LEU B 1 167 ? -8.047 0.125 5.723 1 98.56 167 LEU B C 1
ATOM 3839 O O . LEU B 1 167 ? -9.188 -0.322 5.859 1 98.56 167 LEU B O 1
ATOM 3843 N N . LEU B 1 168 ? -7.496 0.381 4.535 1 98.25 168 LEU B N 1
ATOM 3844 C CA . LEU B 1 168 ? -8.25 0.215 3.297 1 98.25 168 LEU B CA 1
ATOM 3845 C C . LEU B 1 168 ? -8.648 -1.242 3.094 1 98.25 168 LEU B C 1
ATOM 3847 O O . LEU B 1 168 ? -9.766 -1.529 2.654 1 98.25 168 LEU B O 1
ATOM 3851 N N . ASN B 1 169 ? -7.711 -2.139 3.449 1 97.44 169 ASN B N 1
ATOM 3852 C CA . ASN B 1 169 ? -8.047 -3.559 3.414 1 97.44 169 ASN B CA 1
ATOM 3853 C C . ASN B 1 169 ? -9.203 -3.887 4.355 1 97.44 169 ASN B C 1
ATOM 3855 O O . ASN B 1 169 ? -10.148 -4.578 3.967 1 97.44 169 ASN B O 1
ATOM 3859 N N . GLU B 1 170 ? -9.148 -3.373 5.543 1 97.25 170 GLU B N 1
ATOM 3860 C CA . GLU B 1 170 ? -10.141 -3.678 6.574 1 97.25 170 GLU B CA 1
ATOM 3861 C C . GLU B 1 170 ? -11.531 -3.217 6.152 1 97.25 170 GLU B C 1
ATOM 3863 O O . GLU B 1 170 ? -12.531 -3.873 6.461 1 97.25 170 GLU B O 1
ATOM 3868 N N . LEU B 1 171 ? -11.602 -2.096 5.461 1 98 171 LEU B N 1
ATOM 3869 C CA . LEU B 1 171 ? -12.883 -1.601 4.965 1 98 171 LEU B CA 1
ATOM 3870 C C . LEU B 1 171 ? -13.547 -2.627 4.055 1 98 171 LEU B C 1
ATOM 3872 O O . LEU B 1 171 ? -14.734 -2.924 4.211 1 98 171 LEU B O 1
ATOM 3876 N N . ILE B 1 172 ? -12.773 -3.182 3.162 1 96.44 172 ILE B N 1
ATOM 3877 C CA . ILE B 1 172 ? -13.297 -4.145 2.199 1 96.44 172 ILE B CA 1
ATOM 3878 C C . ILE B 1 172 ? -13.633 -5.453 2.91 1 96.44 172 ILE B C 1
ATOM 3880 O O . ILE B 1 172 ? -14.703 -6.027 2.686 1 96.44 172 ILE B O 1
ATOM 3884 N N . LEU B 1 173 ? -12.766 -5.898 3.803 1 95.56 173 LEU B N 1
ATOM 3885 C CA . LEU B 1 173 ? -12.945 -7.164 4.508 1 95.56 173 LEU B CA 1
ATOM 3886 C C . LEU B 1 173 ? -14.227 -7.137 5.344 1 95.56 173 LEU B C 1
ATOM 3888 O O . LEU B 1 173 ? -15.008 -8.086 5.32 1 95.56 173 LEU B O 1
ATOM 3892 N N . GLN B 1 174 ? -14.461 -6.059 6.07 1 95.88 174 GLN B N 1
ATOM 3893 C CA . GLN B 1 174 ? -15.633 -5.977 6.934 1 95.88 174 GLN B CA 1
ATOM 3894 C C . GLN B 1 174 ? -16.906 -5.777 6.117 1 95.88 174 GLN B C 1
ATOM 3896 O O . GLN B 1 174 ? -17.922 -6.418 6.379 1 95.88 174 GLN B O 1
ATOM 3901 N N . LYS B 1 175 ? -16.859 -4.949 5.102 1 96 175 LYS B N 1
ATOM 3902 C CA . LYS B 1 175 ? -18.062 -4.676 4.309 1 96 175 LYS B CA 1
ATOM 3903 C C . LYS B 1 175 ? -18.594 -5.949 3.65 1 96 175 LYS B C 1
ATOM 3905 O O . LYS B 1 175 ? -19.797 -6.18 3.619 1 96 175 LYS B O 1
ATOM 3910 N N . TYR B 1 176 ? -17.672 -6.703 3.223 1 92.38 176 TYR B N 1
ATOM 3911 C CA . TYR B 1 176 ? -18.078 -7.871 2.455 1 92.38 176 TYR B CA 1
ATOM 3912 C C . TYR B 1 176 ? -17.938 -9.148 3.273 1 92.38 176 TYR B C 1
ATOM 3914 O O . TYR B 1 176 ? -17.875 -10.25 2.717 1 92.38 176 TYR B O 1
ATOM 3922 N N . GLN B 1 177 ? -17.734 -8.992 4.582 1 90.38 177 GLN B N 1
ATOM 3923 C CA . GLN B 1 177 ? -17.703 -10.07 5.562 1 90.38 177 GLN B CA 1
ATOM 3924 C C . GLN B 1 177 ? -16.625 -11.102 5.234 1 90.38 177 GLN B C 1
ATOM 3926 O O . GLN B 1 177 ? -16.891 -12.305 5.23 1 90.38 177 GLN B O 1
ATOM 3931 N N . LEU B 1 178 ? -15.508 -10.594 4.918 1 89.19 178 LEU B N 1
ATOM 3932 C CA . LEU B 1 178 ? -14.352 -11.422 4.617 1 89.19 178 LEU B CA 1
ATOM 3933 C C . LEU B 1 178 ? -13.398 -11.469 5.805 1 89.19 178 LEU B C 1
ATOM 3935 O O . LEU B 1 178 ? -12.312 -12.055 5.715 1 89.19 178 LEU B O 1
ATOM 3939 N N . ASP B 1 179 ? -13.797 -10.852 6.883 1 84.81 179 ASP B N 1
ATOM 3940 C CA . ASP B 1 179 ? -12.953 -10.797 8.07 1 84.81 179 ASP B CA 1
ATOM 3941 C C . ASP B 1 179 ? -13.188 -12.016 8.961 1 84.81 179 ASP B C 1
ATOM 3943 O O . ASP B 1 179 ? -13.094 -11.914 10.188 1 84.81 179 ASP B O 1
ATOM 3947 N N . PHE B 1 180 ? -13.438 -13.164 8.32 1 84.69 180 PHE B N 1
ATOM 3948 C CA . PHE B 1 180 ? -13.672 -14.414 9.031 1 84.69 180 PHE B CA 1
ATOM 3949 C C . PHE B 1 180 ? -12.375 -14.984 9.586 1 84.69 180 PHE B C 1
ATOM 3951 O O . PHE B 1 180 ? -11.289 -14.555 9.188 1 84.69 180 PHE B O 1
ATOM 3958 N N . GLU B 1 181 ? -12.586 -15.789 10.531 1 86.44 181 GLU B N 1
ATOM 3959 C CA . GLU B 1 181 ? -11.453 -16.547 11.047 1 86.44 181 GLU B CA 1
ATOM 3960 C C . GLU B 1 181 ? -11.328 -17.906 10.336 1 86.44 181 GLU B C 1
ATOM 3962 O O . GLU B 1 181 ? -12.305 -18.391 9.766 1 86.44 181 GLU B O 1
ATOM 3967 N N . GLU B 1 182 ? -10.133 -18.406 10.352 1 85 182 GLU B N 1
ATOM 3968 C CA . GLU B 1 182 ? -9.891 -19.688 9.695 1 85 182 GLU B CA 1
ATOM 3969 C C . GLU B 1 182 ? -10.859 -20.75 10.18 1 85 182 GLU B C 1
ATOM 3971 O O . GLU B 1 182 ? -11.32 -21.594 9.398 1 85 182 GLU B O 1
ATOM 3976 N N . GLU B 1 183 ? -11.156 -20.656 11.438 1 86.88 183 GLU B N 1
ATOM 3977 C CA . GLU B 1 183 ? -12.039 -21.656 12.047 1 86.88 183 GLU B CA 1
ATOM 3978 C C . GLU B 1 183 ? -13.469 -21.516 11.531 1 86.88 183 GLU B C 1
ATOM 3980 O O . GLU B 1 183 ? -14.273 -22.438 11.68 1 86.88 183 GLU B O 1
ATOM 3985 N N . ASP B 1 184 ? -13.734 -20.391 10.977 1 89.69 184 ASP B N 1
ATOM 3986 C CA . ASP B 1 184 ? -15.086 -20.125 10.477 1 89.69 184 ASP B CA 1
ATOM 3987 C C . ASP B 1 184 ? -15.297 -20.75 9.102 1 89.69 184 ASP B C 1
ATOM 3989 O O . ASP B 1 184 ? -16.438 -20.859 8.633 1 89.69 184 ASP B O 1
ATOM 3993 N N . ILE B 1 185 ? -14.32 -21.234 8.406 1 92.12 185 ILE B N 1
ATOM 3994 C CA . ILE B 1 185 ? -14.438 -21.812 7.07 1 92.12 185 ILE B CA 1
ATOM 3995 C C . ILE B 1 185 ? -15.031 -23.219 7.172 1 92.12 185 ILE B C 1
ATOM 3997 O O . ILE B 1 185 ? -14.477 -24.078 7.848 1 92.12 185 ILE B O 1
ATOM 4001 N N . PRO B 1 186 ? -16.109 -23.359 6.48 1 93.5 186 PRO B N 1
ATOM 4002 C CA . PRO B 1 186 ? -16.719 -24.688 6.527 1 93.5 186 PRO B CA 1
ATOM 4003 C C . PRO B 1 186 ? -15.781 -25.797 6.031 1 93.5 186 PRO B C 1
ATOM 4005 O O . PRO B 1 186 ? -15.039 -25.578 5.07 1 93.5 186 PRO B O 1
ATOM 4008 N N . ALA B 1 187 ? -15.914 -26.906 6.621 1 93.75 187 ALA B N 1
ATOM 4009 C CA . ALA B 1 187 ? -15.031 -28.031 6.316 1 93.75 187 ALA B CA 1
ATOM 4010 C C . ALA B 1 187 ? -15.148 -28.438 4.848 1 93.75 187 ALA B C 1
ATOM 4012 O O . ALA B 1 187 ? -14.156 -28.797 4.219 1 93.75 187 ALA B O 1
ATOM 4013 N N . TYR B 1 188 ? -16.328 -28.375 4.418 1 94.38 188 TYR B N 1
ATOM 4014 C CA . TYR B 1 188 ? -16.531 -28.844 3.049 1 94.38 188 TYR B CA 1
ATOM 4015 C C . TYR B 1 188 ? -15.836 -27.938 2.051 1 94.38 188 TYR B C 1
ATOM 4017 O O . TYR B 1 188 ? -15.461 -28.359 0.959 1 94.38 188 TYR B O 1
ATOM 4025 N N . VAL B 1 189 ? -15.703 -26.688 2.406 1 95.44 189 VAL B N 1
ATOM 4026 C CA . VAL B 1 189 ? -15 -25.75 1.532 1 95.44 189 VAL B CA 1
ATOM 4027 C C . VAL B 1 189 ? -13.539 -26.156 1.396 1 95.44 189 VAL B C 1
ATOM 4029 O O . VAL B 1 189 ? -12.984 -26.141 0.296 1 95.44 189 VAL B O 1
ATOM 4032 N N . TYR B 1 190 ? -12.977 -26.578 2.457 1 93.56 190 TYR B N 1
ATOM 4033 C CA . TYR B 1 190 ? -11.602 -27.062 2.424 1 93.56 190 TYR B CA 1
ATOM 4034 C C . TYR B 1 190 ? -11.492 -28.344 1.594 1 93.56 190 TYR B C 1
ATOM 4036 O O . TYR B 1 190 ? -10.539 -28.516 0.841 1 93.56 190 TYR B O 1
ATOM 4044 N N . LYS B 1 191 ? -12.422 -29.156 1.799 1 95.06 191 LYS B N 1
ATOM 4045 C CA . LYS B 1 191 ? -12.438 -30.391 1.034 1 95.06 191 LYS B CA 1
ATOM 4046 C C . LYS B 1 191 ? -12.57 -30.125 -0.461 1 95.06 191 LYS B C 1
ATOM 4048 O O . LYS B 1 191 ? -11.922 -30.781 -1.278 1 95.06 191 LYS B O 1
ATOM 4053 N N . LEU B 1 192 ? -13.438 -29.219 -0.716 1 95.56 192 LEU B N 1
ATOM 4054 C CA . LEU B 1 192 ? -13.609 -28.812 -2.109 1 95.56 192 LEU B CA 1
ATOM 4055 C C . LEU B 1 192 ? -12.32 -28.25 -2.678 1 95.56 192 LEU B C 1
ATOM 4057 O O . LEU B 1 192 ? -11.914 -28.609 -3.787 1 95.56 192 LEU B O 1
ATOM 4061 N N . LYS B 1 193 ? -11.719 -27.375 -1.963 1 95.12 193 LYS B N 1
ATOM 4062 C CA . LYS B 1 193 ? -10.445 -26.812 -2.389 1 95.12 193 LYS B CA 1
ATOM 4063 C C . LYS B 1 193 ? -9.406 -27.906 -2.623 1 95.12 193 LYS B C 1
ATOM 4065 O O . LYS B 1 193 ? -8.703 -27.891 -3.631 1 95.12 193 LYS B O 1
ATOM 4070 N N . GLN B 1 194 ? -9.297 -28.797 -1.708 1 94.75 194 GLN B N 1
ATOM 4071 C CA . GLN B 1 194 ? -8.359 -29.906 -1.823 1 94.75 194 GLN B CA 1
ATOM 4072 C C . GLN B 1 194 ? -8.656 -30.75 -3.064 1 94.75 194 GLN B C 1
ATOM 4074 O O . GLN B 1 194 ? -7.738 -31.156 -3.779 1 94.75 194 GLN B O 1
ATOM 4079 N N . TYR B 1 195 ? -9.93 -31 -3.213 1 95.94 195 TYR B N 1
ATOM 4080 C CA . TYR B 1 195 ? -10.352 -31.766 -4.387 1 95.94 195 TYR B CA 1
ATOM 4081 C C . TYR B 1 195 ? -9.906 -31.078 -5.668 1 95.94 195 TYR B C 1
ATOM 4083 O O . TYR B 1 195 ? -9.352 -31.719 -6.566 1 95.94 195 TYR B O 1
ATOM 4091 N N . LEU B 1 196 ? -10.125 -29.797 -5.754 1 95.25 196 LEU B N 1
ATOM 4092 C CA . LEU B 1 196 ? -9.75 -29.031 -6.934 1 95.25 196 LEU B CA 1
ATOM 4093 C C . LEU B 1 196 ? -8.234 -29 -7.109 1 95.25 196 LEU B C 1
ATOM 4095 O O . LEU B 1 196 ? -7.734 -29.094 -8.234 1 95.25 196 LEU B O 1
ATOM 4099 N N . ASP B 1 197 ? -7.535 -28.891 -6.035 1 94.06 197 ASP B N 1
ATOM 4100 C CA . ASP B 1 197 ? -6.078 -28.891 -6.082 1 94.06 197 ASP B CA 1
ATOM 4101 C C . ASP B 1 197 ? -5.547 -30.219 -6.621 1 94.06 197 ASP B C 1
ATOM 4103 O O . ASP B 1 197 ? -4.586 -30.25 -7.395 1 94.06 197 ASP B O 1
ATOM 4107 N N . GLU B 1 198 ? -6.176 -31.219 -6.273 1 94.56 198 GLU B N 1
ATOM 4108 C CA . GLU B 1 198 ? -5.719 -32.562 -6.625 1 94.56 198 GLU B CA 1
ATOM 4109 C C . GLU B 1 198 ? -6.152 -32.938 -8.039 1 94.56 198 GLU B C 1
ATOM 4111 O O . GLU B 1 198 ? -5.469 -33.719 -8.719 1 94.56 198 GLU B O 1
ATOM 4116 N N . HIS B 1 199 ? -7.262 -32.344 -8.477 1 94.94 199 HIS B N 1
ATOM 4117 C CA . HIS B 1 199 ? -7.844 -32.812 -9.742 1 94.94 199 HIS B CA 1
ATOM 4118 C C . HIS B 1 199 ? -7.867 -31.672 -10.766 1 94.94 199 HIS B C 1
ATOM 4120 O O . HIS B 1 199 ? -8.711 -31.656 -11.664 1 94.94 199 HIS B O 1
ATOM 4126 N N . PHE B 1 200 ? -7 -30.719 -10.609 1 94.38 200 PHE B N 1
ATOM 4127 C CA . PHE B 1 200 ? -7.09 -29.5 -11.414 1 94.38 200 PHE B CA 1
ATOM 4128 C C . PHE B 1 200 ? -6.836 -29.797 -12.883 1 94.38 200 PHE B C 1
ATOM 4130 O O . PHE B 1 200 ? -7.215 -29.016 -13.758 1 94.38 200 PHE B O 1
ATOM 4137 N N . LYS B 1 201 ? -6.266 -30.906 -13.227 1 94.94 201 LYS B N 1
ATOM 4138 C CA . LYS B 1 201 ? -5.945 -31.234 -14.609 1 94.94 201 LYS B CA 1
ATOM 4139 C C . LYS B 1 201 ? -7.16 -31.812 -15.336 1 94.94 201 LYS B C 1
ATOM 4141 O O . LYS B 1 201 ? -7.164 -31.938 -16.562 1 94.94 201 LYS B O 1
ATOM 4146 N N . GLU B 1 202 ? -8.164 -32.125 -14.562 1 93.62 202 GLU B N 1
ATOM 4147 C CA . GLU B 1 202 ? -9.383 -32.688 -15.125 1 93.62 202 GLU B CA 1
ATOM 4148 C C . GLU B 1 202 ? -10.375 -31.609 -15.516 1 93.62 202 GLU B C 1
ATOM 4150 O O . GLU B 1 202 ? -10.211 -30.438 -15.141 1 93.62 202 GLU B O 1
ATOM 4155 N N . THR B 1 203 ? -11.281 -32.062 -16.375 1 90.94 203 THR B N 1
ATOM 4156 C CA . THR B 1 203 ? -12.398 -31.156 -16.688 1 90.94 203 THR B CA 1
ATOM 4157 C C . THR B 1 203 ? -13.492 -31.297 -15.633 1 90.94 203 THR B C 1
ATOM 4159 O O . THR B 1 203 ? -14.156 -32.344 -15.555 1 90.94 203 THR B O 1
ATOM 4162 N N . ILE B 1 204 ? -13.547 -30.391 -14.836 1 93.5 204 ILE B N 1
ATOM 4163 C CA . ILE B 1 204 ? -14.508 -30.406 -13.734 1 93.5 204 ILE B CA 1
ATOM 4164 C C . ILE B 1 204 ? -15.586 -29.344 -13.977 1 93.5 204 ILE B C 1
ATOM 4166 O O . ILE B 1 204 ? -15.281 -28.203 -14.344 1 93.5 204 ILE B O 1
ATOM 4170 N N . THR B 1 205 ? -16.812 -29.75 -13.867 1 92.56 205 THR B N 1
ATOM 4171 C CA . THR B 1 205 ? -17.938 -28.812 -14 1 92.56 205 THR B CA 1
ATOM 4172 C C . THR B 1 205 ? -18.625 -28.594 -12.656 1 92.56 205 THR B C 1
ATOM 4174 O O . THR B 1 205 ? -18.438 -29.375 -11.719 1 92.56 205 THR B O 1
ATOM 4177 N N . LEU B 1 206 ? -19.375 -27.547 -12.625 1 93.81 206 LEU B N 1
ATOM 4178 C CA . LEU B 1 206 ? -20.109 -27.25 -11.406 1 93.81 206 LEU B CA 1
ATOM 4179 C C . LEU B 1 206 ? -21.125 -28.375 -11.117 1 93.81 206 LEU B C 1
ATOM 4181 O O . LEU B 1 206 ? -21.391 -28.672 -9.953 1 93.81 206 LEU B O 1
ATOM 4185 N N . ASP B 1 207 ? -21.672 -28.953 -12.164 1 93.25 207 ASP B N 1
ATOM 4186 C CA . ASP B 1 207 ? -22.625 -30.047 -12.008 1 93.25 207 ASP B CA 1
ATOM 4187 C C . ASP B 1 207 ? -21.984 -31.25 -11.312 1 93.25 207 ASP B C 1
ATOM 4189 O O . ASP B 1 207 ? -22.594 -31.875 -10.445 1 93.25 207 ASP B O 1
ATOM 4193 N N . GLN B 1 208 ? -20.812 -31.531 -11.711 1 93.56 208 GLN B N 1
ATOM 4194 C CA . GLN B 1 208 ? -20.078 -32.625 -11.094 1 93.56 208 GLN B CA 1
ATOM 4195 C C . GLN B 1 208 ? -19.812 -32.344 -9.617 1 93.56 208 GLN B C 1
ATOM 4197 O O . GLN B 1 208 ? -19.922 -33.25 -8.781 1 93.56 208 GLN B O 1
ATOM 4202 N N . LEU B 1 209 ? -19.469 -31.109 -9.312 1 94.75 209 LEU B N 1
ATOM 4203 C CA . LEU B 1 209 ? -19.188 -30.734 -7.938 1 94.75 209 LEU B CA 1
ATOM 4204 C C . LEU B 1 209 ? -20.438 -30.828 -7.074 1 94.75 209 LEU B C 1
ATOM 4206 O O . LEU B 1 209 ? -20.359 -31.219 -5.906 1 94.75 209 LEU B O 1
ATOM 4210 N N . GLU B 1 210 ? -21.531 -30.406 -7.641 1 94.25 210 GLU B N 1
ATOM 4211 C CA . GLU B 1 210 ? -22.797 -30.516 -6.938 1 94.25 210 GLU B CA 1
ATOM 4212 C C . GLU B 1 210 ? -23.078 -31.953 -6.504 1 94.25 210 GLU B C 1
ATOM 4214 O O . GLU B 1 210 ? -23.516 -32.188 -5.379 1 94.25 210 GLU B O 1
ATOM 4219 N N . GLN B 1 211 ? -22.859 -32.906 -7.383 1 92.88 211 GLN B N 1
ATOM 4220 C CA . GLN B 1 211 ? -23.094 -34.312 -7.121 1 92.88 211 GLN B CA 1
ATOM 4221 C C . GLN B 1 211 ? -22.109 -34.844 -6.086 1 92.88 211 GLN B C 1
ATOM 4223 O O . GLN B 1 211 ? -22.5 -35.594 -5.188 1 92.88 211 GLN B O 1
ATOM 4228 N N . GLN B 1 212 ? -20.969 -34.438 -6.137 1 91.94 212 GLN B N 1
ATOM 4229 C CA . GLN B 1 212 ? -19.906 -34.938 -5.281 1 91.94 212 GLN B CA 1
ATOM 4230 C C . GLN B 1 212 ? -20.031 -34.406 -3.859 1 91.94 212 GLN B C 1
ATOM 4232 O O . GLN B 1 212 ? -19.766 -35.125 -2.893 1 91.94 212 GLN B O 1
ATOM 4237 N N . PHE B 1 213 ? -20.391 -33.156 -3.713 1 93.75 213 PHE B N 1
ATOM 4238 C CA . PHE B 1 213 ? -20.391 -32.5 -2.408 1 93.75 213 PHE B CA 1
ATOM 4239 C C . PHE B 1 213 ? -21.797 -32.375 -1.854 1 93.75 213 PHE B C 1
ATOM 4241 O O . PHE B 1 213 ? -21.984 -31.922 -0.721 1 93.75 213 PHE B O 1
ATOM 4248 N N . LEU B 1 214 ? -22.766 -32.781 -2.617 1 92.38 214 LEU B N 1
ATOM 4249 C CA . LEU B 1 214 ? -24.172 -32.844 -2.219 1 92.38 214 LEU B CA 1
ATOM 4250 C C . LEU B 1 214 ? -24.672 -31.469 -1.771 1 92.38 214 LEU B C 1
ATOM 4252 O O . LEU B 1 214 ? -25.328 -31.344 -0.729 1 92.38 214 LEU B O 1
ATOM 4256 N N . LEU B 1 215 ? -24.188 -30.422 -2.416 1 92 215 LEU B N 1
ATOM 4257 C CA . LEU B 1 215 ? -24.641 -29.031 -2.27 1 92 215 LEU B CA 1
ATOM 4258 C C . LEU B 1 215 ? -24.953 -28.422 -3.629 1 92 215 LEU B C 1
ATOM 4260 O O . LEU B 1 215 ? -24.359 -28.797 -4.641 1 92 215 LEU B O 1
ATOM 4264 N N . ASN B 1 216 ? -25.922 -27.547 -3.641 1 92.44 216 ASN B N 1
ATOM 4265 C CA . ASN B 1 216 ? -26.25 -26.906 -4.91 1 92.44 216 ASN B CA 1
ATOM 4266 C C . ASN B 1 216 ? -25.125 -26.016 -5.406 1 92.44 216 ASN B C 1
ATOM 4268 O O . ASN B 1 216 ? -24.344 -25.5 -4.609 1 92.44 216 ASN B O 1
ATOM 4272 N N . LYS B 1 217 ? -25.062 -25.906 -6.73 1 92.38 217 LYS B N 1
ATOM 4273 C CA . LYS B 1 217 ? -23.953 -25.203 -7.379 1 92.38 217 LYS B CA 1
ATOM 4274 C C . LYS B 1 217 ? -23.891 -23.75 -6.934 1 92.38 217 LYS B C 1
ATOM 4276 O O . LYS B 1 217 ? -22.812 -23.156 -6.844 1 92.38 217 LYS B O 1
ATOM 4281 N N . TYR B 1 218 ? -25.016 -23.188 -6.633 1 92.12 218 TYR B N 1
ATOM 4282 C CA . TYR B 1 218 ? -25.031 -21.797 -6.188 1 92.12 218 TYR B CA 1
ATOM 4283 C C . TYR B 1 218 ? -24.359 -21.656 -4.828 1 92.12 218 TYR B C 1
ATOM 4285 O O . TYR B 1 218 ? -23.531 -20.75 -4.633 1 92.12 218 TYR B O 1
ATOM 4293 N N . GLN B 1 219 ? -24.641 -22.547 -3.975 1 93.5 219 GLN B N 1
ATOM 4294 C CA . GLN B 1 219 ? -24.047 -22.531 -2.639 1 93.5 219 GLN B CA 1
ATOM 4295 C C . GLN B 1 219 ? -22.547 -22.797 -2.693 1 93.5 219 GLN B C 1
ATOM 4297 O O . GLN B 1 219 ? -21.766 -22.156 -1.991 1 93.5 219 GLN B O 1
ATOM 4302 N N . LEU B 1 220 ? -22.203 -23.781 -3.492 1 94.44 220 LEU B N 1
ATOM 4303 C CA . LEU B 1 220 ? -20.781 -24.109 -3.672 1 94.44 220 LEU B CA 1
ATOM 4304 C C . LEU B 1 220 ? -20 -22.891 -4.148 1 94.44 220 LEU B C 1
ATOM 4306 O O . LEU B 1 220 ? -18.953 -22.547 -3.584 1 94.44 220 LEU B O 1
ATOM 4310 N N . SER B 1 221 ? -20.531 -22.234 -5.145 1 95.06 221 SER B N 1
ATOM 4311 C CA . SER B 1 221 ? -19.859 -21.078 -5.723 1 95.06 221 SER B CA 1
ATOM 4312 C C . SER B 1 221 ? -19.812 -19.922 -4.73 1 95.06 221 SER B C 1
ATOM 4314 O O . SER B 1 221 ? -18.781 -19.266 -4.59 1 95.06 221 SER B O 1
ATOM 4316 N N . LYS B 1 222 ? -20.844 -19.703 -4.055 1 94 222 LYS B N 1
ATOM 4317 C CA . LYS B 1 222 ? -20.953 -18.609 -3.104 1 94 222 LYS B CA 1
ATOM 4318 C C . LYS B 1 222 ? -19.953 -18.781 -1.955 1 94 222 LYS B C 1
ATOM 4320 O O . LYS B 1 222 ? -19.172 -17.875 -1.672 1 94 222 LYS B O 1
ATOM 4325 N N . ASP B 1 223 ? -19.969 -19.938 -1.379 1 94.56 223 ASP B N 1
ATOM 4326 C CA . ASP B 1 223 ? -19.109 -20.188 -0.23 1 94.56 223 ASP B CA 1
ATOM 4327 C C . ASP B 1 223 ? -17.641 -20.219 -0.645 1 94.56 223 ASP B C 1
ATOM 4329 O O . ASP B 1 223 ? -16.781 -19.656 0.042 1 94.56 223 ASP B O 1
ATOM 4333 N N . PHE B 1 224 ? -17.453 -20.891 -1.719 1 94.88 224 PHE B N 1
ATOM 4334 C CA . PHE B 1 224 ? -16.078 -20.969 -2.176 1 94.88 224 PHE B CA 1
ATOM 4335 C C . PHE B 1 224 ? -15.539 -19.594 -2.531 1 94.88 224 PHE B C 1
ATOM 4337 O O . PHE B 1 224 ? -14.398 -19.266 -2.197 1 94.88 224 PHE B O 1
ATOM 4344 N N . SER B 1 225 ? -16.344 -18.781 -3.123 1 93.75 225 SER B N 1
ATOM 4345 C CA . SER B 1 225 ? -15.945 -17.406 -3.449 1 93.75 225 SER B CA 1
ATOM 4346 C C . SER B 1 225 ? -15.703 -16.594 -2.189 1 93.75 225 SER B C 1
ATOM 4348 O O . SER B 1 225 ? -14.742 -15.828 -2.113 1 93.75 225 SER B O 1
ATOM 4350 N N . LYS B 1 226 ? -16.469 -16.797 -1.248 1 92.25 226 LYS B N 1
ATOM 4351 C CA . LYS B 1 226 ? -16.344 -16.047 0.004 1 92.25 226 LYS B CA 1
ATOM 4352 C C . LYS B 1 226 ? -15.078 -16.438 0.754 1 92.25 226 LYS B C 1
ATOM 4354 O O . LYS B 1 226 ? -14.297 -15.57 1.146 1 92.25 226 LYS B O 1
ATOM 4359 N N . PHE B 1 227 ? -14.82 -17.672 0.817 1 93.62 227 PHE B N 1
ATOM 4360 C CA . PHE B 1 227 ? -13.797 -18.141 1.755 1 93.62 227 PHE B CA 1
ATOM 4361 C C . PHE B 1 227 ? -12.461 -18.344 1.049 1 93.62 227 PHE B C 1
ATOM 4363 O O . PHE B 1 227 ? -11.406 -18.234 1.673 1 93.62 227 PHE B O 1
ATOM 4370 N N . ILE B 1 228 ? -12.547 -18.625 -0.245 1 92.56 228 ILE B N 1
ATOM 4371 C CA . ILE B 1 228 ? -11.305 -18.906 -0.967 1 92.56 228 ILE B CA 1
ATOM 4372 C C . ILE B 1 228 ? -10.938 -17.703 -1.845 1 92.56 228 ILE B C 1
ATOM 4374 O O . ILE B 1 228 ? -9.766 -17.5 -2.172 1 92.56 228 ILE B O 1
ATOM 4378 N N . GLY B 1 229 ? -12.016 -16.906 -2.244 1 90.56 229 GLY B N 1
ATOM 4379 C CA . GLY B 1 229 ? -11.703 -15.648 -2.92 1 90.56 229 GLY B CA 1
ATOM 4380 C C . GLY B 1 229 ? -12.094 -15.656 -4.387 1 90.56 229 GLY B C 1
ATOM 4381 O O . GLY B 1 229 ? -12.039 -14.617 -5.047 1 90.56 229 GLY B O 1
ATOM 4382 N N . SER B 1 230 ? -12.414 -16.797 -4.926 1 91.56 230 SER B N 1
ATOM 4383 C CA . SER B 1 230 ? -12.891 -16.922 -6.297 1 91.56 230 SER B CA 1
ATOM 4384 C C . SER B 1 230 ? -13.797 -18.141 -6.465 1 91.56 230 SER B C 1
ATOM 4386 O O . SER B 1 230 ? -13.711 -19.094 -5.691 1 91.56 230 SER B O 1
ATOM 4388 N N . PRO B 1 231 ? -14.648 -18.078 -7.492 1 93.56 231 PRO B N 1
ATOM 4389 C CA . PRO B 1 231 ? -15.461 -19.266 -7.746 1 93.56 231 PRO B CA 1
ATOM 4390 C C . PRO B 1 231 ? -14.625 -20.5 -8.055 1 93.56 231 PRO B C 1
ATOM 4392 O O . PRO B 1 231 ? -13.5 -20.391 -8.547 1 93.56 231 PRO B O 1
ATOM 4395 N N . PRO B 1 232 ? -15.203 -21.641 -7.84 1 94.94 232 PRO B N 1
ATOM 4396 C CA . PRO B 1 232 ? -14.445 -22.891 -7.988 1 94.94 232 PRO B CA 1
ATOM 4397 C C . PRO B 1 232 ? -13.828 -23.047 -9.375 1 94.94 232 PRO B C 1
ATOM 4399 O O . PRO B 1 232 ? -12.648 -23.391 -9.5 1 94.94 232 PRO B O 1
ATOM 4402 N N . ILE B 1 233 ? -14.562 -22.719 -10.367 1 93.31 233 ILE B N 1
ATOM 4403 C CA . ILE B 1 233 ? -14.078 -22.922 -11.727 1 93.31 233 ILE B CA 1
ATOM 4404 C C . ILE B 1 233 ? -12.977 -21.922 -12.039 1 93.31 233 ILE B C 1
ATOM 4406 O O . ILE B 1 233 ? -11.977 -22.266 -12.672 1 93.31 233 ILE B O 1
ATOM 4410 N N . ASP B 1 234 ? -13.133 -20.688 -11.586 1 92.44 234 ASP B N 1
ATOM 4411 C CA . ASP B 1 234 ? -12.086 -19.688 -11.75 1 92.44 234 ASP B CA 1
ATOM 4412 C C . ASP B 1 234 ? -10.805 -20.094 -11.016 1 92.44 234 ASP B C 1
ATOM 4414 O O . ASP B 1 234 ? -9.703 -19.906 -11.523 1 92.44 234 ASP B O 1
ATOM 4418 N N . TYR B 1 235 ? -11.07 -20.641 -9.844 1 93.94 235 TYR B N 1
ATOM 4419 C CA . TYR B 1 235 ? -9.953 -21.141 -9.055 1 93.94 235 TYR B CA 1
ATOM 4420 C C . TYR B 1 235 ? -9.195 -22.234 -9.812 1 93.94 235 TYR B C 1
ATOM 4422 O O . TYR B 1 235 ? -7.965 -22.203 -9.867 1 93.94 235 TYR B O 1
ATOM 4430 N N . LEU B 1 236 ? -9.93 -23.094 -10.344 1 93.94 236 LEU B N 1
ATOM 4431 C CA . LEU B 1 236 ? -9.367 -24.188 -11.117 1 93.94 236 LEU B CA 1
ATOM 4432 C C . LEU B 1 236 ? -8.578 -23.672 -12.312 1 93.94 236 LEU B C 1
ATOM 4434 O O . LEU B 1 236 ? -7.484 -24.156 -12.602 1 93.94 236 LEU B O 1
ATOM 4438 N N . ILE B 1 237 ? -9.07 -22.703 -12.953 1 92.5 237 ILE B N 1
ATOM 4439 C CA . ILE B 1 237 ? -8.43 -22.125 -14.125 1 92.5 237 ILE B CA 1
ATOM 4440 C C . ILE B 1 237 ? -7.105 -21.469 -13.719 1 92.5 237 ILE B C 1
ATOM 4442 O O . ILE B 1 237 ? -6.09 -21.656 -14.398 1 92.5 237 ILE B O 1
ATOM 4446 N N . SER B 1 238 ? -7.133 -20.766 -12.672 1 92.44 238 SER B N 1
ATOM 4447 C CA . SER B 1 238 ? -5.91 -20.141 -12.195 1 92.44 238 SER B CA 1
ATOM 4448 C C . SER B 1 238 ? -4.84 -21.172 -11.875 1 92.44 238 SER B C 1
ATOM 4450 O O . SER B 1 238 ? -3.658 -20.969 -12.156 1 92.44 238 SER B O 1
ATOM 4452 N N . LYS B 1 239 ? -5.262 -22.219 -11.273 1 93.5 239 LYS B N 1
ATOM 4453 C CA . LYS B 1 239 ? -4.34 -23.312 -10.961 1 93.5 239 LYS B CA 1
ATOM 4454 C C . LYS B 1 239 ? -3.754 -23.906 -12.242 1 93.5 239 LYS B C 1
ATOM 4456 O O . LYS B 1 239 ? -2.549 -24.156 -12.32 1 93.5 239 LYS B O 1
ATOM 4461 N N . LYS B 1 240 ? -4.629 -24.125 -13.164 1 95.44 240 LYS B N 1
ATOM 4462 C CA . LYS B 1 240 ? -4.191 -24.656 -14.453 1 95.44 240 LYS B CA 1
ATOM 4463 C C . LYS B 1 240 ? -3.178 -23.719 -15.117 1 95.44 240 LYS B C 1
ATOM 4465 O O . LYS B 1 240 ? -2.131 -24.172 -15.586 1 95.44 240 LYS B O 1
ATOM 4470 N N . LEU B 1 241 ? -3.496 -22.469 -15.062 1 94.25 241 LEU B N 1
ATOM 4471 C CA . LEU B 1 241 ? -2.633 -21.5 -15.727 1 94.25 241 LEU B CA 1
ATOM 4472 C C . LEU B 1 241 ? -1.295 -21.375 -15 1 94.25 241 LEU B C 1
ATOM 4474 O O . LEU B 1 241 ? -0.251 -21.234 -15.641 1 94.25 241 LEU B O 1
ATOM 4478 N N . SER B 1 242 ? -1.349 -21.438 -13.719 1 94 242 SER B N 1
ATOM 4479 C CA . SER B 1 242 ? -0.103 -21.391 -12.961 1 94 242 SER B CA 1
ATOM 4480 C C . SER B 1 242 ? 0.773 -22.609 -13.273 1 94 242 SER B C 1
ATOM 4482 O O . SER B 1 242 ? 1.989 -22.469 -13.422 1 94 242 SER B O 1
ATOM 4484 N N . TYR B 1 243 ? 0.157 -23.703 -13.359 1 94.06 243 TYR B N 1
ATOM 4485 C CA . TYR B 1 243 ? 0.89 -24.906 -13.727 1 94.06 243 TYR B CA 1
ATOM 4486 C C . TYR B 1 243 ? 1.413 -24.812 -15.156 1 94.06 243 TYR B C 1
ATOM 4488 O O . TYR B 1 243 ? 2.535 -25.234 -15.445 1 94.06 243 TYR B O 1
ATOM 4496 N N . ALA B 1 244 ? 0.607 -24.25 -15.977 1 94.19 244 ALA B N 1
ATOM 4497 C CA . ALA B 1 244 ? 1.043 -24.047 -17.359 1 94.19 244 ALA B CA 1
ATOM 4498 C C . ALA B 1 244 ? 2.287 -23.156 -17.406 1 94.19 244 ALA B C 1
ATOM 4500 O O . ALA B 1 244 ? 3.207 -23.422 -18.188 1 94.19 244 ALA B O 1
ATOM 4501 N N . LYS B 1 245 ? 2.238 -22.125 -16.594 1 92.12 245 LYS B N 1
ATOM 4502 C CA . LYS B 1 245 ? 3.404 -21.25 -16.5 1 92.12 245 LYS B CA 1
ATOM 4503 C C . LYS B 1 245 ? 4.656 -22.047 -16.125 1 92.12 245 LYS B C 1
ATOM 4505 O O . LYS B 1 245 ? 5.723 -21.844 -16.719 1 92.12 245 LYS B O 1
ATOM 4510 N N . ASP B 1 246 ? 4.477 -22.859 -15.227 1 89.56 246 ASP B N 1
ATOM 4511 C CA . ASP B 1 246 ? 5.574 -23.719 -14.781 1 89.56 246 ASP B CA 1
ATOM 4512 C C . ASP B 1 246 ? 6.098 -24.594 -15.914 1 89.56 246 ASP B C 1
ATOM 4514 O O . ASP B 1 246 ? 7.309 -24.656 -16.141 1 89.56 246 ASP B O 1
ATOM 4518 N N . LEU B 1 247 ? 5.23 -25.188 -16.625 1 91.12 247 LEU B N 1
ATOM 4519 C CA . LEU B 1 247 ? 5.605 -26.062 -17.734 1 91.12 247 LEU B CA 1
ATOM 4520 C C . LEU B 1 247 ? 6.27 -25.266 -18.859 1 91.12 247 LEU B C 1
ATOM 4522 O O . LEU B 1 247 ? 7.246 -25.734 -19.453 1 91.12 247 LEU B O 1
ATOM 4526 N N . LEU B 1 248 ? 5.75 -24.125 -19.109 1 89.12 248 LEU B N 1
ATOM 4527 C CA . LEU B 1 248 ? 6.293 -23.297 -20.156 1 89.12 248 LEU B CA 1
ATOM 4528 C C . LEU B 1 248 ? 7.727 -22.875 -19.844 1 89.12 248 LEU B C 1
ATOM 4530 O O . LEU B 1 248 ? 8.562 -22.781 -20.75 1 89.12 248 LEU B O 1
ATOM 4534 N N . ARG B 1 249 ? 7.938 -22.719 -18.594 1 81.88 249 ARG B N 1
ATOM 4535 C CA . ARG B 1 249 ? 9.227 -22.188 -18.172 1 81.88 249 ARG B CA 1
ATOM 4536 C C . ARG B 1 249 ? 10.258 -23.297 -18.016 1 81.88 249 ARG B C 1
ATOM 4538 O O . ARG B 1 249 ? 11.445 -23.094 -18.266 1 81.88 249 ARG B O 1
ATOM 4545 N N . TYR B 1 250 ? 9.797 -24.469 -17.703 1 80.62 250 TYR B N 1
ATOM 4546 C CA . TYR B 1 250 ? 10.781 -25.422 -17.203 1 80.62 250 TYR B CA 1
ATOM 4547 C C . TYR B 1 250 ? 10.719 -26.734 -17.969 1 80.62 250 TYR B C 1
ATOM 4549 O O . TYR B 1 250 ? 11.359 -27.719 -17.594 1 80.62 250 TYR B O 1
ATOM 4557 N N . THR B 1 251 ? 9.891 -26.781 -18.953 1 84.75 251 THR B N 1
ATOM 4558 C CA . THR B 1 251 ? 9.844 -27.969 -19.797 1 84.75 251 THR B CA 1
ATOM 4559 C C . THR B 1 251 ? 9.953 -27.578 -21.266 1 84.75 251 THR B C 1
ATOM 4561 O O . THR B 1 251 ? 9.961 -26.391 -21.609 1 84.75 251 THR B O 1
ATOM 4564 N N . GLU B 1 252 ? 10.102 -28.578 -22.109 1 86.25 252 GLU B N 1
ATOM 4565 C CA . GLU B 1 252 ? 10.172 -28.359 -23.547 1 86.25 252 GLU B CA 1
ATOM 4566 C C . GLU B 1 252 ? 8.859 -28.75 -24.234 1 86.25 252 GLU B C 1
ATOM 4568 O O . GLU B 1 252 ? 8.812 -28.938 -25.453 1 86.25 252 GLU B O 1
ATOM 4573 N N . PHE B 1 253 ? 7.883 -28.906 -23.375 1 91 253 PHE B N 1
ATOM 4574 C CA . PHE B 1 253 ? 6.59 -29.266 -23.953 1 91 253 PHE B CA 1
ATOM 4575 C C . PHE B 1 253 ? 6.098 -28.188 -24.906 1 91 253 PHE B C 1
ATOM 4577 O O . PHE B 1 253 ? 6.285 -26.984 -24.656 1 91 253 PHE B O 1
ATOM 4584 N N . THR B 1 254 ? 5.488 -28.609 -26 1 91.25 254 THR B N 1
ATOM 4585 C CA . THR B 1 254 ? 4.852 -27.641 -26.891 1 91.25 254 THR B CA 1
ATOM 4586 C C . THR B 1 254 ? 3.637 -27.016 -26.219 1 91.25 254 THR B C 1
ATOM 4588 O O . THR B 1 254 ? 3.111 -27.562 -25.234 1 91.25 254 THR B O 1
ATOM 4591 N N . VAL B 1 255 ? 3.234 -25.891 -26.703 1 92.62 255 VAL B N 1
ATOM 4592 C CA . VAL B 1 255 ? 2.064 -25.219 -26.156 1 92.62 255 VAL B CA 1
ATOM 4593 C C . VAL B 1 255 ? 0.852 -26.141 -26.219 1 92.62 255 VAL B C 1
ATOM 4595 O O . VAL B 1 255 ? 0.042 -26.172 -25.297 1 92.62 255 VAL B O 1
ATOM 4598 N N . ARG B 1 256 ? 0.837 -26.906 -27.266 1 93.38 256 ARG B N 1
ATOM 4599 C CA . ARG B 1 256 ? -0.267 -27.844 -27.438 1 93.38 256 ARG B CA 1
ATOM 4600 C C . ARG B 1 256 ? -0.228 -28.938 -26.359 1 93.38 256 ARG B C 1
ATOM 4602 O O . ARG B 1 256 ? -1.257 -29.266 -25.766 1 93.38 256 ARG B O 1
ATOM 4609 N N . MET B 1 257 ? 0.901 -29.453 -26.109 1 94.69 257 MET B N 1
ATOM 4610 C CA . MET B 1 257 ? 1.069 -30.484 -25.094 1 94.69 257 MET B CA 1
ATOM 4611 C C . MET B 1 257 ? 0.701 -29.938 -23.719 1 94.69 257 MET B C 1
ATOM 4613 O O . MET B 1 257 ? 0.086 -30.641 -22.906 1 94.69 257 MET B O 1
ATOM 4617 N N . ILE B 1 258 ? 1.062 -28.719 -23.516 1 95.19 258 ILE B N 1
ATOM 4618 C CA . ILE B 1 258 ? 0.795 -28.078 -22.219 1 95.19 258 ILE B CA 1
ATOM 4619 C C . ILE B 1 258 ? -0.708 -27.875 -22.047 1 95.19 258 ILE B C 1
ATOM 4621 O O . ILE B 1 258 ? -1.257 -28.141 -20.969 1 95.19 258 ILE B O 1
ATOM 4625 N N . SER B 1 259 ? -1.354 -27.406 -23.094 1 95.62 259 SER B N 1
ATOM 4626 C CA . SER B 1 259 ? -2.803 -27.234 -23.047 1 95.62 259 SER B CA 1
ATOM 4627 C C . SER B 1 259 ? -3.502 -28.547 -22.656 1 95.62 259 SER B C 1
ATOM 4629 O O . SER B 1 259 ? -4.387 -28.547 -21.812 1 95.62 259 SER B O 1
ATOM 4631 N N . GLU B 1 260 ? -3.029 -29.672 -23.219 1 95 260 GLU B N 1
ATOM 4632 C CA . GLU B 1 260 ? -3.598 -30.984 -22.938 1 95 260 GLU B CA 1
ATOM 4633 C C . GLU B 1 260 ? -3.26 -31.422 -21.516 1 95 260 GLU B C 1
ATOM 4635 O O . GLU B 1 260 ? -4.105 -31.984 -20.812 1 95 260 GLU B O 1
ATOM 4640 N N . GLU B 1 261 ? -2.076 -31.109 -21.125 1 94.81 261 GLU B N 1
ATOM 4641 C CA . GLU B 1 261 ? -1.583 -31.531 -19.812 1 94.81 261 GLU B CA 1
ATOM 4642 C C . GLU B 1 261 ? -2.389 -30.875 -18.688 1 94.81 261 GLU B C 1
ATOM 4644 O O . GLU B 1 261 ? -2.615 -31.484 -17.641 1 94.81 261 GLU B O 1
ATOM 4649 N N . ILE B 1 262 ? -2.812 -29.703 -18.969 1 95.06 262 ILE B N 1
ATOM 4650 C CA . ILE B 1 262 ? -3.51 -28.984 -17.906 1 95.06 262 ILE B CA 1
ATOM 4651 C C . ILE B 1 262 ? -5.016 -29.203 -18.047 1 95.06 262 ILE B C 1
ATOM 4653 O O . ILE B 1 262 ? -5.805 -28.578 -17.328 1 95.06 262 ILE B O 1
ATOM 4657 N N . GLY B 1 263 ? -5.445 -29.953 -19.047 1 94.44 263 GLY B N 1
ATOM 4658 C CA . GLY B 1 263 ? -6.836 -30.359 -19.172 1 94.44 263 GLY B CA 1
ATOM 4659 C C . GLY B 1 263 ? -7.664 -29.422 -20.031 1 94.44 263 GLY B C 1
ATOM 4660 O O . GLY B 1 263 ? -8.883 -29.328 -19.859 1 94.44 263 GLY B O 1
ATOM 4661 N N . ILE B 1 264 ? -7.043 -28.609 -20.812 1 94.88 264 ILE B N 1
ATOM 4662 C CA . ILE B 1 264 ? -7.758 -27.766 -21.75 1 94.88 264 ILE B CA 1
ATOM 4663 C C . ILE B 1 264 ? -7.531 -28.266 -23.172 1 94.88 264 ILE B C 1
ATOM 4665 O O . ILE B 1 264 ? -6.484 -28.016 -23.781 1 94.88 264 ILE B O 1
ATOM 4669 N N . GLU B 1 265 ? -8.539 -28.891 -23.672 1 90.81 265 GLU B N 1
ATOM 4670 C CA . GLU B 1 265 ? -8.414 -29.547 -24.969 1 90.81 265 GLU B CA 1
ATOM 4671 C C . GLU B 1 265 ? -8.414 -28.547 -26.109 1 90.81 265 GLU B C 1
ATOM 4673 O O . GLU B 1 265 ? -7.754 -28.75 -27.125 1 90.81 265 GLU B O 1
ATOM 4678 N N . ASN B 1 266 ? -9.148 -27.484 -25.922 1 92.38 266 ASN B N 1
ATOM 4679 C CA . ASN B 1 266 ? -9.211 -26.438 -26.953 1 92.38 266 ASN B CA 1
ATOM 4680 C C . ASN B 1 266 ? -8 -25.516 -26.875 1 92.38 266 ASN B C 1
ATOM 4682 O O . ASN B 1 266 ? -7.973 -24.578 -26.062 1 92.38 266 ASN B O 1
ATOM 4686 N N . PHE B 1 267 ? -7.168 -25.734 -27.797 1 91.25 267 PHE B N 1
ATOM 4687 C CA . PHE B 1 267 ? -5.895 -25.031 -27.812 1 91.25 267 PHE B CA 1
ATOM 4688 C C . PHE B 1 267 ? -6.105 -23.531 -28 1 91.25 267 PHE B C 1
ATOM 4690 O O . PHE B 1 267 ? -5.43 -22.719 -27.359 1 91.25 267 PHE B O 1
ATOM 4697 N N . ALA B 1 268 ? -6.93 -23.234 -28.875 1 92.94 268 ALA B N 1
ATOM 4698 C CA . ALA B 1 268 ? -7.211 -21.828 -29.125 1 92.94 268 ALA B CA 1
ATOM 4699 C C . ALA B 1 268 ? -7.762 -21.141 -27.891 1 92.94 268 ALA B C 1
ATOM 4701 O O . ALA B 1 268 ? -7.406 -20 -27.594 1 92.94 268 ALA B O 1
ATOM 4702 N N . TYR B 1 269 ? -8.57 -21.875 -27.25 1 93.88 269 TYR B N 1
ATOM 4703 C CA . TYR B 1 269 ? -9.133 -21.344 -26.016 1 93.88 269 TYR B CA 1
ATOM 4704 C C . TYR B 1 269 ? -8.047 -21.156 -24.953 1 93.88 269 TYR B C 1
ATOM 4706 O O . TYR B 1 269 ? -7.992 -20.125 -24.297 1 93.88 269 TYR B O 1
ATOM 4714 N N . PHE B 1 270 ? -7.211 -22.094 -24.812 1 95.69 270 PHE B N 1
ATOM 4715 C CA . PHE B 1 270 ? -6.105 -22.016 -23.859 1 95.69 270 PHE B CA 1
ATOM 4716 C C . PHE B 1 270 ? -5.242 -20.797 -24.141 1 95.69 270 PHE B C 1
ATOM 4718 O O . PHE B 1 270 ? -4.926 -20.016 -23.234 1 95.69 270 PHE B O 1
ATOM 4725 N N . SER B 1 271 ? -4.91 -20.578 -25.344 1 94.06 271 SER B N 1
ATOM 4726 C CA . SER B 1 271 ? -4.027 -19.484 -25.734 1 94.06 271 SER B CA 1
ATOM 4727 C C . SER B 1 271 ? -4.656 -18.125 -25.422 1 94.06 271 SER B C 1
ATOM 4729 O O . SER B 1 271 ? -3.986 -17.234 -24.891 1 94.06 271 SER B O 1
ATOM 4731 N N . ARG B 1 272 ? -5.871 -17.984 -25.703 1 93.81 272 ARG B N 1
ATOM 4732 C CA . ARG B 1 272 ? -6.578 -16.75 -25.438 1 93.81 272 ARG B CA 1
ATOM 4733 C C . ARG B 1 272 ? -6.688 -16.484 -23.938 1 93.81 272 ARG B C 1
ATOM 4735 O O . ARG B 1 272 ? -6.5 -15.359 -23.484 1 93.81 272 ARG B O 1
ATOM 4742 N N . LEU B 1 273 ? -6.977 -17.547 -23.25 1 94.06 273 LEU B N 1
ATOM 4743 C CA . LEU B 1 273 ? -7.145 -17.469 -21.797 1 94.06 273 LEU B CA 1
ATOM 4744 C C . LEU B 1 273 ? -5.832 -17.078 -21.125 1 94.06 273 LEU B C 1
ATOM 4746 O O . LEU B 1 273 ? -5.812 -16.219 -20.234 1 94.06 273 LEU B O 1
ATOM 4750 N N . PHE B 1 274 ? -4.836 -17.734 -21.547 1 94.38 274 PHE B N 1
ATOM 4751 C CA . PHE B 1 274 ? -3.508 -17.469 -21 1 94.38 274 PHE B CA 1
ATOM 4752 C C . PHE B 1 274 ? -3.109 -16.016 -21.219 1 94.38 274 PHE B C 1
ATOM 4754 O O . PHE B 1 274 ? -2.674 -15.344 -20.281 1 94.38 274 PHE B O 1
ATOM 4761 N N . LYS B 1 275 ? -3.348 -15.523 -22.359 1 91.81 275 LYS B N 1
ATOM 4762 C CA . LYS B 1 275 ? -2.992 -14.141 -22.688 1 91.81 275 LYS B CA 1
ATOM 4763 C C . LYS B 1 275 ? -3.838 -13.156 -21.891 1 91.81 275 LYS B C 1
ATOM 4765 O O . LYS B 1 275 ? -3.324 -12.156 -21.391 1 91.81 275 LYS B O 1
ATOM 4770 N N . ALA B 1 276 ? -5.023 -13.461 -21.766 1 90.69 276 ALA B N 1
ATOM 4771 C CA . ALA B 1 276 ? -5.938 -12.594 -21.031 1 90.69 276 ALA B CA 1
ATOM 4772 C C . ALA B 1 276 ? -5.531 -12.477 -19.562 1 90.69 276 ALA B C 1
ATOM 4774 O O . ALA B 1 276 ? -5.625 -11.398 -18.969 1 90.69 276 ALA B O 1
ATOM 4775 N N . LYS B 1 277 ? -5.051 -13.578 -19.031 1 89.12 277 LYS B N 1
ATOM 4776 C CA . LYS B 1 277 ? -4.793 -13.625 -17.594 1 89.12 277 LYS B CA 1
ATOM 4777 C C . LYS B 1 277 ? -3.365 -13.195 -17.266 1 89.12 277 LYS B C 1
ATOM 4779 O O . LYS B 1 277 ? -3.086 -12.727 -16.172 1 89.12 277 LYS B O 1
ATOM 4784 N N . THR B 1 278 ? -2.479 -13.297 -18.234 1 86.94 278 THR B N 1
ATOM 4785 C CA . THR B 1 278 ? -1.074 -13.062 -17.922 1 86.94 278 THR B CA 1
ATOM 4786 C C . THR B 1 278 ? -0.539 -11.859 -18.688 1 86.94 278 THR B C 1
ATOM 4788 O O . THR B 1 278 ? 0.524 -11.328 -18.359 1 86.94 278 THR B O 1
ATOM 4791 N N . GLY B 1 279 ? -1.202 -11.5 -19.75 1 84 279 GLY B N 1
ATOM 4792 C CA . GLY B 1 279 ? -0.756 -10.398 -20.594 1 84 279 GLY B CA 1
ATOM 4793 C C . GLY B 1 279 ? 0.159 -10.844 -21.719 1 84 279 GLY B C 1
ATOM 4794 O O . GLY B 1 279 ? 0.447 -10.062 -22.625 1 84 279 GLY B O 1
ATOM 4795 N N . LEU B 1 280 ? 0.614 -12.117 -21.672 1 86.94 280 LEU B N 1
ATOM 4796 C CA . LEU B 1 280 ? 1.491 -12.672 -22.688 1 86.94 280 LEU B CA 1
ATOM 4797 C C . LEU B 1 280 ? 0.901 -13.945 -23.281 1 86.94 280 LEU B C 1
ATOM 4799 O O . LEU B 1 280 ? 0.211 -14.695 -22.578 1 86.94 280 LEU B O 1
ATOM 4803 N N . SER B 1 281 ? 1.211 -14.211 -24.516 1 90.19 281 SER B N 1
ATOM 4804 C CA . SER B 1 281 ? 0.843 -15.5 -25.094 1 90.19 281 SER B CA 1
ATOM 4805 C C . SER B 1 281 ? 1.698 -16.625 -24.516 1 90.19 281 SER B C 1
ATOM 4807 O O . SER B 1 281 ? 2.807 -16.391 -24.031 1 90.19 281 SER B O 1
ATOM 4809 N N . PRO B 1 282 ? 1.086 -17.812 -24.516 1 91 282 PRO B N 1
ATOM 4810 C CA . PRO B 1 282 ? 1.909 -18.938 -24.078 1 91 282 PRO B CA 1
ATOM 4811 C C . PRO B 1 282 ? 3.254 -19 -24.797 1 91 282 PRO B C 1
ATOM 4813 O O . PRO B 1 282 ? 4.281 -19.281 -24.156 1 91 282 PRO B O 1
ATOM 4816 N N . ARG B 1 283 ? 3.291 -18.734 -26.031 1 86.81 283 ARG B N 1
ATOM 4817 C CA . ARG B 1 283 ? 4.527 -18.75 -26.812 1 86.81 283 ARG B CA 1
ATOM 4818 C C . ARG B 1 283 ? 5.516 -17.719 -26.297 1 86.81 283 ARG B C 1
ATOM 4820 O O . ARG B 1 283 ? 6.707 -18 -26.156 1 86.81 283 ARG B O 1
ATOM 4827 N N . ASP B 1 284 ? 4.961 -16.578 -26.031 1 84.31 284 ASP B N 1
ATOM 4828 C CA . ASP B 1 284 ? 5.812 -15.484 -25.578 1 84.31 284 ASP B CA 1
ATOM 4829 C C . ASP B 1 284 ? 6.312 -15.727 -24.156 1 84.31 284 ASP B C 1
ATOM 4831 O O . ASP B 1 284 ? 7.391 -15.266 -23.781 1 84.31 284 ASP B O 1
ATOM 4835 N N . PHE B 1 285 ? 5.492 -16.422 -23.438 1 85.38 285 PHE B N 1
ATOM 4836 C CA . PHE B 1 285 ? 5.852 -16.703 -22.047 1 85.38 285 PHE B CA 1
ATOM 4837 C C . PHE B 1 285 ? 6.973 -17.734 -21.984 1 85.38 285 PHE B C 1
ATOM 4839 O O . PHE B 1 285 ? 7.711 -17.797 -21 1 85.38 285 PHE B O 1
ATOM 4846 N N . ARG B 1 286 ? 6.98 -18.562 -22.984 1 76.12 286 ARG B N 1
ATOM 4847 C CA . ARG B 1 286 ? 7.922 -19.672 -23.031 1 76.12 286 ARG B CA 1
ATOM 4848 C C . ARG B 1 286 ? 9.359 -19.172 -23.172 1 76.12 286 ARG B C 1
ATOM 4850 O O . ARG B 1 286 ? 9.602 -18.156 -23.828 1 76.12 286 ARG B O 1
ATOM 4857 N N . LYS B 1 287 ? 10.328 -19.969 -22.375 1 61.56 287 LYS B N 1
ATOM 4858 C CA . LYS B 1 287 ? 11.773 -19.812 -22.516 1 61.56 287 LYS B CA 1
ATOM 4859 C C . LYS B 1 287 ? 12.211 -19.922 -23.969 1 61.56 287 LYS B C 1
ATOM 4861 O O . LYS B 1 287 ? 11.656 -20.719 -24.734 1 61.56 287 LYS B O 1
ATOM 4866 N N . PHE B 1 288 ? 12.625 -18.859 -24.641 1 52.34 288 PHE B N 1
ATOM 4867 C CA . PHE B 1 288 ? 13.258 -19.172 -25.906 1 52.34 288 PHE B CA 1
ATOM 4868 C C . PHE B 1 288 ? 14.367 -20.203 -25.734 1 52.34 288 PHE B C 1
ATOM 4870 O O . PHE B 1 288 ? 15.234 -20.047 -24.875 1 52.34 288 PHE B O 1
ATOM 4877 N N . SER B 1 289 ? 14.117 -21.5 -25.844 1 40.75 289 SER B N 1
ATOM 4878 C CA . SER B 1 289 ? 15.227 -22.406 -26.109 1 40.75 289 SER B CA 1
ATOM 4879 C C . SER B 1 289 ? 16.094 -21.891 -27.266 1 40.75 289 SER B C 1
ATOM 4881 O O . SER B 1 289 ? 15.609 -21.203 -28.156 1 40.75 289 SER B O 1
#

pLDDT: mean 92.92, std 6.55, range [40.75, 98.81]

Foldseek 3Di:
DDKDKDWDDAWDPPKDKDADDDDPVLQAPFKDFRMWIKTFGAPPTKMWIAQDQWKKKKAWQAAKKWKQFPNDIDIDGHQKMFIDGRNGIMMMGGDGRGTGIITMTIIDHDCVVVLQCLLCVVPGRMAGFDDRSCPDVLVVLSVVLSVLVVDDDPCSSVVNRVSVVVNSVSSNCRRLVLPDDPVPQDPVLVVLVVVLLVCLLEDDDLVNVCVVSVHHSVVQQVSNCSHVVGGSVVVSVVSLLVVLLVCLEPHPDDLCRSCNRSNNNDSVVVQVSNCVVPVDGSVRSHDPD/DDKDKDWDDAWDPPKDKDADDDDPVLQAPFKDFRMWIKTFGAPPTKMWIAQDQWKKKKAWQAAKKWKQFPNDIDIDGHQKMFIDGRNGIMMMGGDGRGTGIITMTIIDHDCVVVLQCLLCVVPGRMAGFDDRSCPDVLVVLSVVLSVLVVDDDPCSSVVNRVSVVVNSVSSNCRRLVLPDDPVPQDPVLVVLVVVLLVCLLADDDLVNVCVVSVHHSVVQQVSNCSHVVGGSVVVSVVSLLVVLLVCLEPHPDDLCRSCNRSNNNDSVVNQVSNCVVPVDGSVRSHDPD

Sequence (578 aa):
MDYWEKANHSWSEDSKRVILTPTQRSRNLFFYIQEIGYFKAPIPYYTERAHLPSYLIKFTLSGKGSLTYNDNQQQLKAGDLFFIDCQEYQRYQTISEEPWEMDWIHLNGQNVQSFYQEFTKDGHNTFHSTGDPSENKIHHLITELIHMQQGTNARTDFQSSVAIHELLNELILQKYQLDFEEEDIPAYVYKLKQYLDEHFKETITLDQLEQQFLLNKYQLSKDFSKFIGSPPIDYLISKKLSYAKDLLRYTEFTVRMISEEIGIENFAYFSRLFKAKTGLSPRDFRKFSMDYWEKANHSWSEDSKRVILTPTQRSRNLFFYIQEIGYFKAPIPYYTERAHLPSYLIKFTLSGKGSLTYNDNQQQLKAGDLFFIDCQEYQRYQTISEEPWEMDWIHLNGQNVQSFYQEFTKDGHNTFHSTGDPSENKIHHLITELIHMQQGTNARTDFQSSVAIHELLNELILQKYQLDFEEEDIPAYVYKLKQYLDEHFKETITLDQLEQQFLLNKYQLSKDFSKFIGSPPIDYLISKKLSYAKDLLRYTEFTVRMISEEIGIENFAYFSRLFKAKTGLSPRDFRKFS

Secondary structure (DSSP, 8-state):
---EEEEE----TT-EEEE----HHHHHHS-EEEEEEEEEE-TT-EEEEE--S-EEEEEEEES-EEEEETTEEEEE-TTEEEEEETTS-EEEEE-SSS-EEEEEEEEE-TTHHHHHHHHTTTS-SEEE-SS-GGG-HHHHHHHHHHHHGGG--TTHHHHHHHHHHHHHHHHHHHHTT----GGGS-HHHHHHHHHHHHSTTS---HHHHHHHHTS-HHHHHHHHHHHHSS-HHHHHHHHHHHHHHHHHHH----HHHHHHHTT---HHHHHHHHHHHHSS-HHHHS---/---EEEEE----TT-EEEE----HHHHHHS-EEEEEEEEEE-TT-EEEEE--S-EEEEEEEES-EEEEETTEEEEE-TTEEEEEETTS-EEEEE-SSS-EEEEEEEEE-TTHHHHHHHHTTTS-SEEE-SS-GGG-HHHHHHHHHHHHGGG--TTHHHHHHHHHHHHHHHHHHHHTT----GGGS-HHHHHHHHHHHHSTTS---HHHHHHHHTS-HHHHHHHHHHHHSS-HHHHHHHHHHHHHHHHHHH----HHHHHHHTT---HHHHHHHHHHHHSS-HHHHS---

Nearest PDB structures (foldseek):
  6nwj-assembly1_B  TM=8.381E-01  e=1.460E-09  Clostridium perfringens str. 13
  6nwo-assembly1_A  TM=8.375E-01  e=5.718E-09  Clostridium perfringens str. 13
  6swi-assembly1_A  TM=9.481E-01  e=1.425E-06  Geobacillus stearothermophilus
  3w6v-assembly1_A  TM=9.355E-01  e=3.649E-05  Streptomyces griseus
  4e2g-assembly2_D  TM=6.818E-01  e=7.645E-05  Sphaerobacter thermophilus DSM 20745

Radius of gyration: 26.8 Å; Cα contacts (8 Å, |Δi|>4): 1107; chains: 2; bounding box: 61×73×53 Å

InterPro domains:
  IPR003313 AraC-type arabinose-binding/dimerisation domain [PF02311] (45-168)
  IPR009057 Homedomain-like superfamily [SSF46689] (240-287)
  IPR018060 AraC-like, DNA binding HTH domain [PF12833] (213-287)
  IPR018060 AraC-like, DNA binding HTH domain [PS01124] (190-288)
  IPR018060 AraC-like, DNA binding HTH domain [SM00342] (203-286)
  IPR018062 HTH domain AraC-type, conserved site [PS00041] (240-282)
  IPR037923 Transcription regulator HTH-like [SSF51215] (19-172)